Protein AF-A0A958H3F5-F1 (afdb_monomer_lite)

Sequence (404 aa):
PVMDARTAYLITDILSDNYARRSTFGAGSPLRLDRPAAAKTGTTQDWRDNWTVGYTPEMVVGVWVGNADNEPMRHVSGVTGAAPIWRDVTQQLLKTHPAREFPQPPGLIEETVCALNGLLPVKQGSGVSGQGSAVGSQGPGVRSQESADSGQGTANREQRTGDKGQRTADNLPSPVSNLQSPSSPSQTSDLRPPIANRQSPNRSILNSQFSILNSQFPTSCPHTLTERFIPGTEPHAVDTWHQAIAIDRRTGLRAGPGCSPEVVTLRTFTRYPAEAVEWAIKQGVPQPPEEYSPLCPAGETETNVEVEGASGEGGLVFVSPDQGTVLRLVPNIPLDKQKIRIQVRPVNGVTVSDVALLINGQPLAPGYETLWQMEPGRYTFEAVGVDPAGNEVTAPPVSIEVVR

Foldseek 3Di:
DVDDPQVVVQLLVVQQDLPVCCVPQNNPFLQDDPAGKGKDWDADPQQAKIWIWMDAPVDIDIFIDGDPVSHHDDPDHNRRPGSNVRSVVVVVVCPPPDGDDDDRDPQKDKAKAFPPPQFHWDFPDPDPPDDPDDPDPPDDDDDDDDDDDDDDDDDDDDDDDDDDDDDDDDDDDDDDDDDDDPDDPDDDPPDDDAPPPPDDPDDDDDDPPPPDPRPPTDTLRPDMDMDIDRPPGRHPHYDPQKDWFWAQQVPRAGEAPPDDPVRIDTDIAGRDFLLCPVVCVVVVRDDHHPAYDPVHHHDPPPPDPPPPPDDFPAQKAWSDDAAAAEAEDDPPDPQVPQWDKTFMDGPPPWDWAFKFKDKPNHTDDTDGMDIDRDDADKIKIKMWTATPVRDIHIYRIGIYGYYD

pLDDT: mean 73.52, std 28.14, range [22.52, 98.5]

Radius of gyration: 28.81 Å; chains: 1; bounding box: 68×85×75 Å

Secondary structure (DSSP, 8-state):
--S-HHHHHHHHHHHH-TTTTHHHH-TT-TT--SS--EEEEEE-GGG-EEEEEEE-SS-EEEEEEE-TT-PPPSS--TTTTHHHHHHHHHHHHGGGS---PPPPPS--EEEEEETTT-PBPPB--S------------------------------------------------------PPPPP-----PPPP------S----S-TTS-SSSSSS-BSSSSEEEEEE-TT-S--SB--SEEEEEEETTTSSBPPTTS-GGGEEEEEEE---HHHHHHHHHTTPPPPPSSBPTTSPSPS-------TT-----SEEEEES-TT-EEE--TTS-GGG-EEEEEEEE-TT---EEEEEEETTEEEEESSEEEEEP-SEEEEEEEEEE-TTS-EEEEEEEEEEEE-

Structure (mmCIF, N/CA/C/O backbone):
data_AF-A0A958H3F5-F1
#
_entry.id   AF-A0A958H3F5-F1
#
loop_
_atom_site.group_PDB
_atom_site.id
_atom_site.type_symbol
_atom_site.label_atom_id
_atom_site.label_alt_id
_atom_site.label_comp_id
_atom_site.label_asym_id
_atom_site.label_entity_id
_atom_site.label_seq_id
_atom_site.pdbx_PDB_ins_code
_atom_site.Cartn_x
_atom_site.Cartn_y
_atom_site.Cartn_z
_atom_site.occupancy
_atom_site.B_iso_or_equiv
_atom_site.auth_seq_id
_atom_site.auth_comp_id
_atom_site.auth_asym_id
_atom_site.auth_atom_id
_atom_site.pdbx_PDB_model_num
ATOM 1 N N . PRO A 1 1 ? -28.577 -0.982 8.515 1.00 73.69 1 PRO A N 1
ATOM 2 C CA . PRO A 1 1 ? -27.141 -0.791 8.843 1.00 73.69 1 PRO A CA 1
ATOM 3 C C . PRO A 1 1 ? -26.555 0.324 7.972 1.00 73.69 1 PRO A C 1
ATOM 5 O O . PRO A 1 1 ? -26.994 0.447 6.836 1.00 73.69 1 PRO A O 1
ATOM 8 N N . VAL A 1 2 ? -25.619 1.128 8.489 1.00 92.62 2 VAL A N 1
ATOM 9 C CA . VAL A 1 2 ? -24.977 2.220 7.720 1.00 92.62 2 VAL A CA 1
ATOM 10 C C . VAL A 1 2 ? -23.831 1.739 6.817 1.00 92.62 2 VAL A C 1
ATOM 12 O O . VAL A 1 2 ? -23.416 2.472 5.929 1.00 92.62 2 VAL A O 1
ATOM 15 N N . MET A 1 3 ? -23.332 0.514 7.024 1.00 93.25 3 MET A N 1
ATOM 16 C CA . MET A 1 3 ? -22.295 -0.124 6.205 1.00 93.25 3 MET A CA 1
ATOM 17 C C . MET A 1 3 ? -22.454 -1.654 6.183 1.00 93.25 3 MET A C 1
ATOM 19 O O . MET A 1 3 ? -23.117 -2.220 7.059 1.00 93.25 3 MET A O 1
ATOM 23 N N . ASP A 1 4 ? -21.845 -2.313 5.192 1.00 95.00 4 ASP A N 1
ATOM 24 C CA . ASP A 1 4 ? -21.765 -3.776 5.088 1.00 95.00 4 ASP A CA 1
ATOM 25 C C . ASP A 1 4 ? -20.905 -4.355 6.227 1.00 95.00 4 ASP A C 1
ATOM 27 O O . ASP A 1 4 ? -19.860 -3.803 6.585 1.00 95.00 4 ASP A O 1
ATOM 31 N N . ALA A 1 5 ? -21.344 -5.474 6.811 1.00 96.81 5 ALA A N 1
ATOM 32 C CA . ALA A 1 5 ? -20.655 -6.101 7.937 1.00 96.81 5 ALA A CA 1
ATOM 33 C C . ALA A 1 5 ? -19.236 -6.572 7.575 1.00 96.81 5 ALA A C 1
ATOM 35 O O . ALA A 1 5 ? -18.335 -6.484 8.408 1.00 96.81 5 ALA A O 1
ATOM 36 N N . ARG A 1 6 ? -19.017 -7.030 6.335 1.00 97.44 6 ARG A N 1
ATOM 37 C CA . ARG A 1 6 ? -17.706 -7.445 5.818 1.00 97.44 6 ARG A CA 1
ATOM 38 C C . ARG A 1 6 ? -16.767 -6.252 5.723 1.00 97.44 6 ARG A C 1
ATOM 40 O O . ARG A 1 6 ? -15.633 -6.351 6.171 1.00 97.44 6 ARG A O 1
ATOM 47 N N . THR A 1 7 ? -17.253 -5.104 5.245 1.00 96.62 7 THR A N 1
ATOM 48 C CA . THR A 1 7 ? -16.468 -3.860 5.230 1.00 96.62 7 THR A CA 1
ATOM 49 C C . THR A 1 7 ? -16.083 -3.431 6.644 1.00 96.62 7 THR A C 1
ATOM 51 O O . THR A 1 7 ? -14.924 -3.108 6.885 1.00 96.62 7 THR A O 1
ATOM 54 N N . ALA A 1 8 ? -17.026 -3.464 7.592 1.00 96.56 8 ALA A N 1
ATOM 55 C CA . ALA A 1 8 ? -16.737 -3.138 8.988 1.00 96.56 8 ALA A CA 1
ATOM 56 C C . ALA A 1 8 ? -15.658 -4.065 9.572 1.00 96.56 8 ALA A C 1
ATOM 58 O O . ALA A 1 8 ? -14.707 -3.587 10.186 1.00 96.56 8 ALA A O 1
ATOM 59 N N . TYR A 1 9 ? -15.766 -5.372 9.315 1.00 97.44 9 TYR A N 1
ATOM 60 C CA . TYR A 1 9 ? -14.791 -6.356 9.774 1.00 97.44 9 TYR A CA 1
ATOM 61 C C . TYR A 1 9 ? -13.403 -6.155 9.161 1.00 97.44 9 TYR A C 1
ATOM 63 O O . TYR A 1 9 ? -12.426 -6.219 9.895 1.00 97.44 9 TYR A O 1
ATOM 71 N N . LEU A 1 10 ? -13.291 -5.860 7.861 1.00 97.38 10 LEU A N 1
ATOM 72 C CA . LEU A 1 10 ? -11.992 -5.587 7.230 1.00 97.38 10 LEU A CA 1
ATOM 73 C C . LEU A 1 10 ? -11.309 -4.354 7.842 1.00 97.38 10 LEU A C 1
ATOM 75 O O . LEU A 1 10 ? -10.114 -4.383 8.121 1.00 97.38 10 LEU A O 1
ATOM 79 N N . ILE A 1 11 ? -12.066 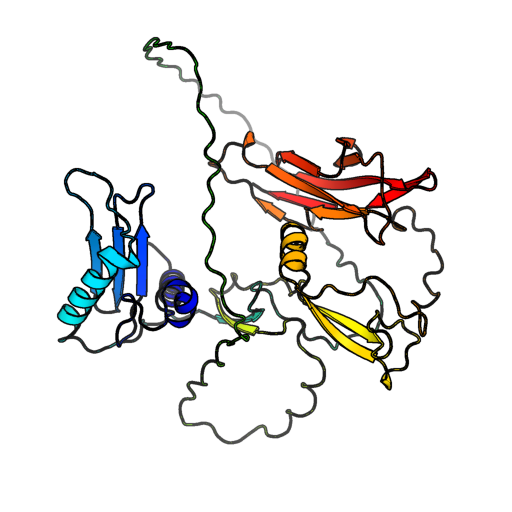-3.292 8.141 1.00 97.25 11 ILE A N 1
ATOM 80 C CA . ILE A 1 11 ? -11.527 -2.136 8.873 1.00 97.25 11 ILE A CA 1
ATOM 81 C C . ILE A 1 11 ? -11.080 -2.540 10.283 1.00 97.25 11 ILE A C 1
ATOM 83 O O . ILE A 1 11 ? -10.030 -2.095 10.742 1.00 97.25 11 ILE A O 1
ATOM 87 N N . THR A 1 12 ? -11.842 -3.384 10.977 1.00 97.94 12 THR A N 1
ATOM 88 C CA . THR A 1 12 ? -11.445 -3.922 12.284 1.00 97.94 12 THR A CA 1
ATOM 89 C C . THR A 1 12 ? -10.172 -4.766 12.206 1.00 97.94 12 THR A C 1
ATOM 91 O O . THR A 1 12 ? -9.301 -4.600 13.056 1.00 97.94 12 THR A O 1
ATOM 94 N N . ASP A 1 13 ? -10.033 -5.624 11.197 1.00 96.44 13 ASP A N 1
ATOM 95 C CA . ASP A 1 13 ? -8.852 -6.464 10.969 1.00 96.44 13 ASP A CA 1
ATOM 96 C C . ASP A 1 13 ? -7.603 -5.581 10.800 1.00 96.44 13 ASP A C 1
ATOM 98 O O . ASP A 1 13 ? -6.677 -5.665 11.609 1.00 96.44 13 ASP A O 1
ATOM 102 N N . ILE A 1 14 ? -7.664 -4.588 9.902 1.00 96.12 14 ILE A N 1
ATOM 103 C CA . ILE A 1 14 ? -6.601 -3.586 9.695 1.00 96.12 14 ILE A CA 1
ATOM 104 C C . ILE A 1 14 ? -6.277 -2.837 10.994 1.00 96.12 14 ILE A C 1
ATOM 106 O O . ILE A 1 14 ? -5.119 -2.707 11.395 1.00 96.12 14 ILE A O 1
ATOM 110 N N . LEU A 1 15 ? -7.302 -2.319 11.675 1.00 97.38 15 LEU A N 1
ATOM 111 C CA . LEU A 1 15 ? -7.125 -1.515 12.880 1.00 97.38 15 LEU A CA 1
ATOM 112 C C . LEU A 1 15 ? -6.766 -2.342 14.112 1.00 97.38 15 LEU A C 1
ATOM 114 O O . LEU A 1 15 ? -6.493 -1.731 15.141 1.00 97.38 15 LEU A O 1
ATOM 118 N N . SER A 1 16 ? -6.788 -3.672 14.069 1.00 96.81 16 SER A N 1
ATOM 119 C CA . SER A 1 16 ? -6.421 -4.531 15.202 1.00 96.81 16 SER A CA 1
ATOM 120 C C . SER A 1 16 ? -5.039 -5.169 15.049 1.00 96.81 16 SER A C 1
ATOM 122 O O . SER A 1 16 ? -4.476 -5.645 16.039 1.00 96.81 16 SER A O 1
ATOM 124 N N . ASP A 1 17 ? -4.426 -5.085 13.863 1.00 95.12 17 ASP A N 1
ATOM 125 C CA . ASP A 1 17 ? -3.107 -5.654 13.601 1.00 95.12 17 ASP A CA 1
ATOM 126 C C . ASP A 1 17 ? -1.994 -4.892 14.356 1.00 95.12 17 ASP A C 1
ATOM 128 O O . ASP A 1 17 ? -1.615 -3.754 14.054 1.00 95.12 17 ASP A O 1
ATOM 132 N N . ASN A 1 18 ? -1.461 -5.530 15.400 1.00 93.81 18 ASN A N 1
ATOM 133 C CA . ASN A 1 18 ? -0.333 -5.017 16.180 1.00 93.81 18 ASN A CA 1
ATOM 134 C C . ASN A 1 18 ? 1.015 -5.184 15.467 1.00 93.81 18 ASN A C 1
ATOM 136 O O . ASN A 1 18 ? 1.938 -4.415 15.737 1.00 93.81 18 ASN A O 1
ATOM 140 N N . TYR A 1 19 ? 1.151 -6.178 14.588 1.00 91.25 19 TYR A N 1
ATOM 141 C CA . TYR A 1 19 ? 2.364 -6.378 13.803 1.00 91.25 19 TYR A CA 1
ATOM 142 C C . TYR A 1 19 ? 2.503 -5.261 12.765 1.00 91.25 19 TYR A C 1
ATOM 144 O O . TYR A 1 19 ? 3.546 -4.609 12.726 1.00 91.25 19 TYR A O 1
ATOM 152 N N . ALA A 1 20 ? 1.431 -4.954 12.027 1.00 90.44 20 ALA A N 1
ATOM 153 C CA . ALA A 1 20 ? 1.409 -3.865 11.046 1.00 90.44 20 ALA A CA 1
ATOM 154 C C . ALA A 1 20 ? 1.771 -2.500 11.661 1.00 90.44 20 ALA A C 1
ATOM 156 O O . ALA A 1 20 ? 2.445 -1.679 11.046 1.00 90.44 20 ALA A O 1
ATOM 157 N N . ARG A 1 21 ? 1.373 -2.266 12.916 1.00 91.19 21 ARG A N 1
ATOM 158 C CA . ARG A 1 21 ? 1.616 -1.006 13.637 1.00 91.19 21 ARG A CA 1
ATOM 159 C C . ARG A 1 21 ? 2.992 -0.908 14.307 1.00 91.19 21 ARG A C 1
ATOM 161 O O . ARG A 1 21 ? 3.372 0.171 14.771 1.00 91.19 21 ARG A O 1
ATOM 168 N N . ARG A 1 22 ? 3.760 -2.004 14.359 1.00 92.25 22 ARG A N 1
ATOM 169 C CA . ARG A 1 22 ? 5.036 -2.088 15.090 1.00 92.25 22 ARG A CA 1
ATOM 170 C C . ARG A 1 22 ? 6.115 -1.166 14.526 1.00 92.25 22 ARG A C 1
ATOM 172 O O . ARG A 1 22 ? 6.860 -0.596 15.318 1.00 92.25 22 ARG A O 1
ATOM 179 N N . SER A 1 23 ? 6.225 -1.038 13.203 1.00 89.25 23 SER A N 1
ATOM 180 C CA . SER A 1 23 ? 7.263 -0.207 12.569 1.00 89.25 23 SER A CA 1
ATOM 181 C C . SER A 1 23 ? 7.126 1.270 12.949 1.00 89.25 23 SER A C 1
ATOM 183 O O . SER A 1 23 ? 8.128 1.956 13.111 1.00 89.25 23 SER A O 1
ATOM 185 N N . THR A 1 24 ? 5.894 1.742 13.154 1.00 88.50 24 THR A N 1
ATOM 186 C CA . THR A 1 24 ? 5.608 3.131 13.527 1.00 88.50 24 THR A CA 1
ATOM 187 C C . THR A 1 24 ? 5.613 3.355 15.038 1.00 88.50 24 THR A C 1
ATOM 189 O O . THR A 1 24 ? 6.141 4.361 15.500 1.00 88.50 24 THR A O 1
ATOM 192 N N . PHE A 1 25 ? 5.015 2.453 15.825 1.00 91.12 25 PHE A N 1
ATOM 193 C CA . PHE A 1 25 ? 4.751 2.703 17.252 1.00 91.12 25 PHE A CA 1
ATOM 194 C C . PHE A 1 25 ? 5.537 1.806 18.220 1.00 91.12 25 PHE A C 1
ATOM 196 O O . PHE A 1 25 ? 5.410 1.950 19.436 1.00 91.12 25 PHE A O 1
ATOM 203 N N . GLY A 1 26 ? 6.341 0.874 17.708 1.00 91.69 26 GLY A N 1
ATOM 204 C CA . GLY A 1 26 ? 7.053 -0.115 18.510 1.00 91.69 26 GLY A CA 1
ATOM 205 C C . GLY A 1 26 ? 6.166 -1.267 19.002 1.00 91.69 26 GLY A C 1
ATOM 206 O O . GLY A 1 26 ? 4.936 -1.218 18.982 1.00 91.69 26 GLY A O 1
ATOM 207 N N . ALA A 1 27 ? 6.802 -2.349 19.462 1.00 90.69 27 ALA A N 1
ATOM 208 C CA . ALA A 1 27 ? 6.106 -3.589 19.836 1.00 90.69 27 ALA A CA 1
ATOM 209 C C . ALA A 1 27 ? 5.282 -3.486 21.138 1.00 90.69 27 ALA A C 1
ATOM 211 O O . ALA A 1 27 ? 4.360 -4.281 21.349 1.00 90.69 27 ALA A O 1
ATOM 212 N N . GLY A 1 28 ? 5.631 -2.526 22.000 1.00 89.69 28 GLY A N 1
ATOM 213 C CA . GLY A 1 28 ? 4.974 -2.229 23.276 1.00 89.69 28 GLY A CA 1
ATOM 214 C C . GLY A 1 28 ? 4.162 -0.934 23.250 1.00 89.69 28 GLY A C 1
ATOM 215 O O . GLY A 1 28 ? 4.076 -0.262 24.272 1.00 89.69 28 GLY A O 1
ATOM 216 N N . SER A 1 29 ? 3.632 -0.544 22.084 1.00 93.31 29 SER A N 1
ATOM 217 C CA . SER A 1 29 ? 2.884 0.709 21.950 1.00 93.31 29 SER A CA 1
ATOM 218 C C . SER A 1 29 ? 1.668 0.770 22.893 1.00 93.31 29 SER A C 1
ATOM 220 O O . SER A 1 29 ? 1.069 -0.270 23.185 1.00 93.31 29 SER A O 1
ATOM 222 N N . PRO A 1 30 ? 1.223 1.973 23.302 1.00 95.94 30 PRO A N 1
ATOM 223 C CA . PRO A 1 30 ? 0.024 2.131 24.127 1.00 95.94 30 PRO A CA 1
ATOM 224 C C . PRO A 1 30 ? -1.272 1.697 23.420 1.00 95.94 30 PRO A C 1
ATOM 226 O O . PRO A 1 30 ? -2.303 1.568 24.063 1.00 95.94 30 PRO A O 1
ATOM 229 N N . LEU A 1 31 ? -1.243 1.424 22.113 1.00 95.94 31 LEU A N 1
ATOM 230 C CA . LEU A 1 31 ? -2.396 0.884 21.385 1.00 95.94 31 LEU A CA 1
ATOM 231 C C . LEU A 1 31 ? -2.568 -0.629 21.589 1.00 95.94 31 LEU A C 1
ATOM 233 O O . LEU A 1 31 ? -3.603 -1.187 21.228 1.00 95.94 31 LEU A O 1
ATOM 237 N N . ARG A 1 32 ? -1.559 -1.304 22.155 1.00 94.75 32 ARG A N 1
ATOM 238 C CA . ARG A 1 32 ? -1.580 -2.744 22.400 1.00 94.75 32 ARG A CA 1
ATOM 239 C C . ARG A 1 32 ? -2.204 -3.054 23.759 1.00 94.75 32 ARG A C 1
ATOM 241 O O . ARG A 1 32 ? -1.699 -2.637 24.804 1.00 94.75 32 ARG A O 1
ATOM 248 N N . LEU A 1 33 ? -3.260 -3.862 23.730 1.00 94.94 33 LEU A N 1
ATOM 249 C CA . LEU A 1 33 ? -3.859 -4.492 24.905 1.00 94.94 33 LEU A CA 1
ATOM 250 C C . LEU A 1 33 ? -3.487 -5.982 24.960 1.00 94.94 33 LEU A C 1
ATOM 252 O O . LEU A 1 33 ? -3.049 -6.562 23.967 1.00 94.94 33 LEU A O 1
ATOM 256 N N . ASP A 1 34 ? -3.734 -6.624 26.102 1.00 92.25 34 ASP A N 1
ATOM 257 C CA . ASP A 1 34 ? -3.552 -8.077 26.290 1.00 92.25 34 ASP A CA 1
ATOM 258 C C . ASP A 1 34 ? -4.685 -8.913 25.658 1.00 92.25 34 ASP A C 1
ATOM 260 O O . ASP A 1 34 ? -4.847 -10.097 25.942 1.00 92.25 34 ASP A O 1
ATOM 264 N N . ARG A 1 35 ? -5.514 -8.279 24.824 1.00 94.38 35 ARG A N 1
ATOM 265 C CA . ARG A 1 35 ? -6.650 -8.871 24.116 1.00 94.38 35 ARG A CA 1
ATOM 266 C C . ARG A 1 35 ? -6.872 -8.157 22.775 1.00 94.38 35 ARG A C 1
ATOM 268 O O . ARG A 1 35 ? -6.332 -7.060 22.602 1.00 94.38 35 ARG A O 1
ATOM 275 N N . PRO A 1 36 ? -7.662 -8.730 21.848 1.00 95.94 36 PRO A N 1
ATOM 276 C CA . PRO A 1 36 ? -7.981 -8.080 20.580 1.00 95.94 36 PRO A CA 1
ATOM 277 C C . PRO A 1 36 ? -8.574 -6.685 20.797 1.00 95.94 36 PRO A C 1
ATOM 279 O O . PRO A 1 36 ? -9.534 -6.515 21.551 1.00 95.94 36 PRO A O 1
ATOM 282 N N . ALA A 1 37 ? -7.978 -5.686 20.151 1.00 97.50 37 ALA A N 1
ATOM 283 C CA . ALA A 1 37 ? -8.425 -4.304 20.211 1.00 97.50 37 ALA A CA 1
ATOM 284 C C . ALA A 1 37 ? -8.082 -3.592 18.905 1.00 97.50 37 ALA A C 1
ATOM 286 O O . ALA A 1 37 ? -6.944 -3.648 18.431 1.00 97.50 37 ALA A O 1
ATOM 287 N N . ALA A 1 38 ? -9.070 -2.910 18.341 1.00 98.25 38 ALA A N 1
ATOM 288 C CA . ALA A 1 38 ? -8.894 -2.054 17.186 1.00 98.25 38 ALA A CA 1
ATOM 289 C C . ALA A 1 38 ? -8.697 -0.612 17.655 1.00 98.25 38 ALA A C 1
ATOM 291 O O . ALA A 1 38 ? -9.386 -0.166 18.568 1.00 98.25 38 ALA A O 1
ATOM 292 N N . ALA A 1 39 ? -7.757 0.127 17.069 1.00 97.44 39 ALA A N 1
ATOM 293 C CA . ALA A 1 39 ? -7.466 1.489 17.518 1.00 97.44 39 ALA A CA 1
ATOM 294 C C . ALA A 1 39 ? -6.880 2.370 16.416 1.00 97.44 39 ALA A C 1
ATOM 296 O O . ALA A 1 39 ? -6.120 1.914 15.557 1.00 97.44 39 ALA A O 1
ATOM 297 N N . LYS A 1 40 ? -7.196 3.662 16.483 1.00 97.12 40 LYS A N 1
ATOM 298 C CA . LYS A 1 40 ? -6.660 4.686 15.597 1.00 97.12 40 LYS A CA 1
ATOM 299 C C . LYS A 1 40 ? -6.313 5.946 16.379 1.00 97.12 40 LYS A C 1
ATOM 301 O O . LYS A 1 40 ? -7.115 6.463 17.153 1.00 97.12 40 LYS A O 1
ATOM 306 N N . THR A 1 41 ? -5.114 6.456 16.129 1.00 95.56 41 THR A N 1
ATOM 307 C CA . THR A 1 41 ? -4.648 7.752 16.627 1.00 95.56 41 THR A CA 1
ATOM 308 C C . THR A 1 41 ? -5.002 8.877 15.656 1.00 95.56 41 THR A C 1
ATOM 310 O O . THR A 1 41 ? -5.092 8.657 14.444 1.00 95.56 41 THR A O 1
ATOM 313 N N . GLY A 1 42 ? -5.159 10.090 16.177 1.00 93.25 42 GLY A N 1
ATOM 314 C CA . GLY A 1 42 ? -5.266 11.327 15.408 1.00 93.25 42 GLY A CA 1
ATOM 315 C C . GLY A 1 42 ? -4.426 12.425 16.055 1.00 93.25 42 GLY A C 1
ATOM 316 O O . GLY A 1 42 ? -4.350 12.494 17.278 1.00 93.25 42 GLY A O 1
ATOM 317 N N . THR A 1 43 ? -3.799 13.260 15.235 1.00 89.00 43 THR A N 1
ATOM 318 C CA . THR A 1 43 ? -3.060 14.457 15.657 1.00 89.00 43 THR A CA 1
ATOM 319 C C . THR A 1 43 ? -3.427 15.552 14.665 1.00 89.00 43 THR A C 1
ATOM 321 O O . THR A 1 43 ? -3.317 15.315 13.459 1.00 89.00 43 THR A O 1
ATOM 324 N N . THR A 1 44 ? -3.905 16.706 15.127 1.00 86.19 44 THR A N 1
ATOM 325 C CA . THR A 1 44 ? -4.179 17.829 14.220 1.00 86.19 44 THR A CA 1
ATOM 326 C C . THR A 1 44 ? -2.890 18.492 13.747 1.00 86.19 44 THR A C 1
ATOM 328 O O . THR A 1 44 ? -1.836 18.397 14.384 1.00 86.19 44 THR A O 1
ATOM 331 N N . GLN A 1 45 ? -2.986 19.181 12.609 1.00 72.00 45 GLN A N 1
ATOM 332 C CA . GLN A 1 45 ? -1.962 20.133 12.198 1.00 72.00 45 GLN A CA 1
ATOM 333 C C . GLN A 1 45 ? -1.782 21.170 13.322 1.00 72.00 45 GLN A C 1
ATOM 335 O O . GLN A 1 45 ? -2.741 21.522 14.005 1.00 72.00 45 GLN A O 1
ATOM 340 N N . ASP A 1 46 ? -0.547 21.607 13.558 1.00 82.81 46 ASP A N 1
ATOM 341 C CA . ASP A 1 46 ? -0.180 22.545 14.632 1.00 82.81 46 ASP A CA 1
ATOM 342 C C . ASP A 1 46 ? -0.310 22.009 16.072 1.00 82.81 46 ASP A C 1
ATOM 344 O O . ASP A 1 46 ? -0.192 22.783 17.019 1.00 82.81 46 ASP A O 1
ATOM 348 N N . TRP A 1 47 ? -0.457 20.689 16.258 1.00 85.06 47 TRP A N 1
ATOM 349 C CA . TRP A 1 47 ? -0.314 20.013 17.562 1.00 85.06 47 TRP A CA 1
ATOM 350 C C . TRP A 1 47 ? -1.335 20.449 18.631 1.00 85.06 47 TRP A C 1
ATOM 352 O O . TRP A 1 47 ? -1.036 20.436 19.826 1.00 85.06 47 TRP A O 1
ATOM 362 N N . ARG A 1 48 ? -2.544 20.846 18.221 1.00 89.81 48 ARG A N 1
ATOM 363 C CA . ARG A 1 48 ? -3.591 21.349 19.134 1.00 89.81 48 ARG A CA 1
ATOM 364 C C . ARG A 1 48 ? -4.479 20.262 19.721 1.00 89.81 48 ARG A C 1
ATOM 366 O O . ARG A 1 48 ? -4.929 20.382 20.857 1.00 89.81 48 ARG A O 1
ATOM 373 N N . ASP A 1 49 ? -4.683 19.186 18.972 1.00 92.06 49 ASP A N 1
ATOM 374 C CA . ASP A 1 49 ? -5.562 18.091 19.351 1.00 92.06 49 ASP A CA 1
ATOM 375 C C . ASP A 1 49 ? -4.880 16.756 19.127 1.00 92.06 49 ASP A C 1
ATOM 377 O O . ASP A 1 49 ? -4.336 16.470 18.057 1.00 92.06 49 ASP A O 1
ATOM 381 N N . ASN A 1 50 ? -5.014 15.901 20.130 1.00 93.62 50 ASN A N 1
ATOM 382 C CA . ASN A 1 50 ? -4.572 14.525 20.101 1.00 93.62 50 ASN A CA 1
ATOM 383 C C . ASN A 1 50 ? -5.755 13.622 20.408 1.00 93.62 50 ASN A C 1
ATOM 385 O O . ASN A 1 50 ? -6.398 13.754 21.444 1.00 93.62 50 ASN A O 1
ATOM 389 N N . TRP A 1 51 ? -6.014 12.672 19.521 1.00 96.75 51 TRP A N 1
ATOM 390 C CA . TRP A 1 51 ? -7.097 11.713 19.646 1.00 96.75 51 TRP A CA 1
ATOM 391 C C . TRP A 1 51 ? -6.562 10.289 19.677 1.00 96.75 51 TRP A C 1
ATOM 393 O O . TRP A 1 51 ? -5.597 9.937 18.994 1.00 96.75 51 TRP A O 1
ATOM 403 N N . THR A 1 52 ? -7.231 9.437 20.438 1.00 98.25 52 THR A N 1
ATOM 404 C CA . THR A 1 52 ? -7.192 7.989 20.252 1.00 98.25 52 THR A CA 1
ATOM 405 C C . THR A 1 52 ? -8.600 7.457 20.396 1.00 98.25 52 THR A C 1
ATOM 407 O O . THR A 1 52 ? -9.236 7.633 21.431 1.00 98.25 52 THR A O 1
ATOM 410 N N . VAL A 1 53 ? -9.084 6.807 19.345 1.00 98.50 53 VAL A N 1
ATOM 411 C CA . VAL A 1 53 ? -10.356 6.090 19.367 1.00 98.50 53 VAL A CA 1
ATOM 412 C C . VAL A 1 53 ? -10.053 4.625 19.134 1.00 98.50 53 VAL A C 1
ATOM 414 O O . VAL A 1 53 ? -9.372 4.268 18.172 1.00 98.50 53 VAL A O 1
ATOM 417 N N . GLY A 1 54 ? -10.549 3.773 20.016 1.00 98.12 54 GLY A N 1
ATOM 418 C CA . GLY A 1 54 ? -10.369 2.338 19.899 1.00 98.12 54 GLY A CA 1
ATOM 419 C C . GLY A 1 54 ? -11.505 1.569 20.539 1.00 98.12 54 GLY A C 1
ATOM 420 O O . GLY A 1 54 ? -12.304 2.121 21.294 1.00 98.12 54 GLY A O 1
ATOM 421 N N . TYR A 1 55 ? -11.605 0.299 20.189 1.00 98.19 55 TYR A N 1
ATOM 422 C CA . TYR A 1 55 ? -12.723 -0.542 20.564 1.00 98.19 55 TYR A CA 1
ATOM 423 C C . TYR A 1 55 ? -12.327 -2.012 20.675 1.00 98.19 55 TYR A C 1
ATOM 425 O O . TYR A 1 55 ? -11.362 -2.477 20.064 1.00 98.19 55 TYR A O 1
ATOM 433 N N . THR A 1 56 ? -13.115 -2.737 21.459 1.00 97.56 56 THR A N 1
ATOM 434 C CA . THR A 1 56 ? -13.169 -4.202 21.527 1.00 97.56 56 THR A CA 1
ATOM 435 C C . THR A 1 56 ? -14.593 -4.646 21.161 1.00 97.56 56 THR A C 1
ATOM 437 O O . THR A 1 56 ? -15.465 -3.792 20.977 1.00 97.56 56 THR A O 1
ATOM 440 N N . PRO A 1 57 ? -14.900 -5.953 21.067 1.00 96.56 57 PRO A N 1
ATOM 441 C CA . PRO A 1 57 ? -16.280 -6.405 20.859 1.00 96.56 57 PRO A CA 1
ATOM 442 C C . PRO A 1 57 ? -17.271 -5.982 21.962 1.00 96.56 57 PRO A C 1
ATOM 444 O O . PRO A 1 57 ? -18.478 -6.172 21.811 1.00 96.56 57 PRO A O 1
ATOM 447 N N . GLU A 1 58 ? -16.788 -5.487 23.104 1.00 95.19 58 GLU A N 1
ATOM 448 C CA . GLU A 1 58 ? -17.601 -5.073 24.252 1.00 95.19 58 GLU A CA 1
ATOM 449 C C . GLU A 1 58 ? -17.908 -3.577 24.267 1.00 95.19 58 GLU A C 1
ATOM 451 O O . GLU A 1 58 ? -18.967 -3.187 24.755 1.00 95.19 58 GLU A O 1
ATOM 456 N N . MET A 1 59 ? -16.977 -2.735 23.813 1.00 95.44 59 MET A N 1
ATOM 457 C CA . MET A 1 59 ? -17.065 -1.291 24.025 1.00 95.44 59 MET A CA 1
ATOM 458 C C . MET A 1 59 ? -16.204 -0.488 23.056 1.00 95.44 59 MET A C 1
ATOM 460 O O . MET A 1 59 ? -15.214 -0.977 22.515 1.00 95.44 59 MET A O 1
ATOM 464 N N . VAL A 1 60 ? -16.566 0.786 22.914 1.00 98.00 60 VAL A N 1
ATOM 465 C CA . VAL A 1 60 ? -15.812 1.810 22.191 1.00 98.00 60 VAL A CA 1
ATOM 466 C C . VAL A 1 60 ? -15.375 2.874 23.194 1.00 98.00 60 VAL A C 1
ATOM 468 O O . VAL A 1 60 ? -16.186 3.341 23.991 1.00 98.00 60 VAL A O 1
ATOM 471 N N . VAL A 1 61 ? -14.107 3.270 23.140 1.00 98.31 61 VAL A N 1
ATOM 472 C CA . VAL A 1 61 ? -13.527 4.326 23.974 1.00 98.31 61 VAL A CA 1
ATOM 473 C C . VAL A 1 61 ? -12.859 5.350 23.063 1.00 98.31 61 VAL A C 1
ATOM 475 O O . VAL A 1 61 ? -12.004 5.009 22.244 1.00 98.31 61 VAL A O 1
ATOM 478 N N . GLY A 1 62 ? -13.251 6.613 23.211 1.00 98.19 62 GLY A N 1
ATOM 479 C CA . GLY A 1 62 ? -12.618 7.756 22.562 1.00 98.19 62 GLY A CA 1
ATOM 480 C C . GLY A 1 62 ? -11.971 8.656 23.605 1.00 98.19 62 GLY A C 1
ATOM 481 O O . GLY A 1 62 ? -12.602 8.999 24.601 1.00 98.19 62 GLY A O 1
ATOM 482 N N . VAL A 1 63 ? -10.718 9.032 23.372 1.00 98.50 63 VAL A N 1
ATOM 483 C CA . VAL A 1 63 ? -9.964 9.958 24.214 1.00 98.50 63 VAL A CA 1
ATOM 484 C C . VAL A 1 63 ? -9.473 11.108 23.360 1.00 98.50 63 VAL A C 1
ATOM 486 O O . VAL A 1 63 ? -8.842 10.891 22.325 1.00 98.50 63 VAL A O 1
ATOM 489 N N . TRP A 1 64 ? -9.732 12.318 23.838 1.00 97.00 64 TRP A N 1
ATOM 490 C CA . TRP A 1 64 ? -9.140 13.549 23.343 1.00 97.00 64 TRP A CA 1
ATOM 491 C C . TRP A 1 64 ? -8.252 14.162 24.417 1.00 97.00 64 TRP A C 1
ATOM 493 O O . TRP A 1 64 ? -8.576 14.110 25.604 1.00 97.00 64 TRP A O 1
ATOM 503 N N . VAL A 1 65 ? -7.148 14.751 23.978 1.00 96.38 65 VAL A N 1
ATOM 504 C CA . VAL A 1 65 ? -6.250 15.567 24.787 1.00 96.38 65 VAL A CA 1
ATOM 505 C C . VAL A 1 65 ? -5.924 16.826 23.994 1.00 96.38 65 VAL A C 1
ATOM 507 O O . VAL A 1 65 ? -5.511 16.738 22.837 1.00 96.38 65 VAL A O 1
ATOM 510 N N . GLY A 1 66 ? -6.073 17.979 24.634 1.00 95.25 66 GLY A N 1
ATOM 511 C CA . GLY A 1 66 ? -5.729 19.287 24.093 1.00 95.25 66 GLY A CA 1
ATOM 512 C C . GLY A 1 66 ? -5.783 20.347 25.187 1.00 95.25 66 GLY A C 1
ATOM 513 O O . GLY A 1 66 ? -6.307 20.100 26.279 1.00 95.25 66 GLY A O 1
ATOM 514 N N . ASN A 1 67 ? -5.229 21.523 24.906 1.00 94.62 67 ASN A N 1
ATOM 515 C CA . ASN A 1 67 ? -5.380 22.660 25.805 1.00 94.62 67 ASN A CA 1
ATOM 516 C C . ASN A 1 67 ? -6.781 23.259 25.617 1.00 94.62 67 ASN A C 1
ATOM 518 O O . ASN A 1 67 ? -7.222 23.489 24.491 1.00 94.62 67 ASN A O 1
ATOM 522 N N . ALA A 1 68 ? -7.493 23.513 26.717 1.00 93.56 68 ALA A N 1
ATOM 523 C CA . ALA A 1 68 ? -8.869 24.019 26.671 1.00 93.56 68 ALA A CA 1
ATOM 524 C C . ALA A 1 68 ? -8.985 25.431 26.059 1.00 93.56 68 ALA A C 1
ATOM 526 O O . ALA A 1 68 ? -10.071 25.839 25.653 1.00 93.56 68 ALA A O 1
ATOM 527 N N . ASP A 1 69 ? -7.873 26.162 25.987 1.00 93.75 69 ASP A N 1
ATOM 528 C CA . ASP A 1 69 ? -7.738 27.477 25.359 1.00 93.75 69 ASP A CA 1
ATOM 529 C C . ASP A 1 69 ? -7.297 27.412 23.884 1.00 93.75 69 ASP A C 1
ATOM 531 O O . ASP A 1 69 ? -7.110 28.456 23.265 1.00 93.75 69 ASP A O 1
ATOM 535 N N . ASN A 1 70 ? -7.190 26.208 23.301 1.00 91.38 70 ASN A N 1
ATOM 536 C CA . ASN A 1 70 ? -6.789 25.961 21.910 1.00 91.38 70 ASN A CA 1
ATOM 537 C C . ASN A 1 70 ? -5.324 26.326 21.587 1.00 91.38 70 ASN A C 1
ATOM 539 O O . ASN A 1 70 ? -4.945 26.392 20.411 1.00 91.38 70 ASN A O 1
ATOM 543 N N . GLU A 1 71 ? -4.487 26.543 22.604 1.00 94.38 71 GLU A N 1
ATOM 544 C CA . GLU A 1 71 ? -3.050 26.720 22.407 1.00 94.38 71 GLU A CA 1
ATOM 545 C C . GLU A 1 71 ? -2.377 25.398 21.977 1.00 94.38 71 GLU A C 1
ATOM 547 O O . GLU A 1 71 ? -2.772 24.321 22.440 1.00 94.38 71 GLU A O 1
ATOM 552 N N . PRO A 1 72 ? -1.333 25.430 21.125 1.00 92.44 72 PRO A N 1
ATOM 553 C CA . PRO A 1 72 ? -0.577 24.236 20.747 1.00 92.44 72 PRO A CA 1
ATOM 554 C C . PRO A 1 72 ? 0.046 23.497 21.940 1.00 92.44 72 PRO A C 1
ATOM 556 O O . PRO A 1 72 ? 0.666 24.098 22.822 1.00 92.44 72 PRO A O 1
ATOM 559 N N . MET A 1 73 ? -0.027 22.165 21.935 1.00 92.81 73 MET A N 1
ATOM 560 C CA . MET A 1 73 ? 0.778 21.334 22.832 1.00 92.81 73 MET A CA 1
ATOM 561 C C . MET A 1 73 ? 2.218 21.221 22.317 1.00 92.81 73 MET A C 1
ATOM 563 O O . MET A 1 73 ? 2.497 21.329 21.124 1.00 92.81 73 MET A O 1
ATOM 567 N N . ARG A 1 74 ? 3.167 20.952 23.221 1.00 87.81 74 ARG A N 1
ATOM 568 C CA . ARG A 1 74 ? 4.590 20.813 22.877 1.00 87.81 74 ARG A CA 1
ATOM 569 C C . ARG A 1 74 ? 4.993 19.345 22.823 1.00 87.81 74 ARG A C 1
ATOM 571 O O . ARG A 1 74 ? 5.009 18.684 23.854 1.00 87.81 74 ARG A O 1
ATOM 578 N N . HIS A 1 75 ? 5.363 18.860 21.638 1.00 82.81 75 HIS A N 1
ATOM 579 C CA . HIS A 1 75 ? 5.865 17.493 21.421 1.00 82.81 75 HIS A CA 1
ATOM 580 C C . HIS A 1 75 ? 4.889 16.366 21.827 1.00 82.81 75 HIS A C 1
ATOM 582 O O . HIS A 1 75 ? 5.320 15.275 22.203 1.00 82.81 75 HIS A O 1
ATOM 588 N N . VAL A 1 76 ? 3.572 16.595 21.734 1.00 85.56 76 VAL A N 1
ATOM 589 C CA . VAL A 1 76 ? 2.551 15.588 22.078 1.00 85.56 76 VAL A CA 1
ATOM 590 C C . VAL A 1 76 ? 1.729 15.217 20.852 1.00 85.56 76 VAL A C 1
ATOM 592 O O . VAL A 1 76 ? 1.090 16.074 20.261 1.00 85.56 76 VAL A O 1
ATOM 595 N N . SER A 1 77 ? 1.702 13.934 20.508 1.00 86.56 77 SER A N 1
ATOM 596 C CA . SER A 1 77 ? 0.901 13.374 19.413 1.00 86.56 77 SER A CA 1
ATOM 597 C C . SER A 1 77 ? -0.222 12.487 19.956 1.00 86.56 77 SER A C 1
ATOM 599 O O . SER A 1 77 ? -0.227 12.146 21.140 1.00 86.56 77 SER A O 1
ATOM 601 N N . GLY A 1 78 ? -1.122 12.005 19.093 1.00 87.62 78 GLY A N 1
ATOM 602 C CA . GLY A 1 78 ? -2.138 11.018 19.472 1.00 87.62 78 GLY A CA 1
ATOM 603 C C . GLY A 1 78 ? -1.574 9.803 20.224 1.00 87.62 78 GLY A C 1
ATOM 604 O O . GLY A 1 78 ? -2.172 9.369 21.207 1.00 87.62 78 GLY A O 1
ATOM 605 N N . VAL A 1 79 ? -0.395 9.295 19.829 1.00 91.19 79 VAL A N 1
ATOM 606 C CA . VAL A 1 79 ? 0.225 8.118 20.471 1.00 91.19 79 VAL A CA 1
ATOM 607 C C . VAL A 1 79 ? 0.918 8.438 21.801 1.00 91.19 79 VAL A C 1
ATOM 609 O O . VAL A 1 79 ? 1.016 7.559 22.651 1.00 91.19 79 VAL A O 1
ATOM 612 N N . THR A 1 80 ? 1.376 9.674 22.019 1.00 91.69 80 THR A N 1
ATOM 613 C CA . THR A 1 80 ? 2.050 10.068 23.272 1.00 91.69 80 THR A CA 1
ATOM 614 C C . THR A 1 80 ? 1.134 10.782 24.268 1.00 91.69 80 THR A C 1
ATOM 616 O O . THR A 1 80 ? 1.443 10.790 25.454 1.00 91.69 80 THR A O 1
ATOM 619 N N . GLY A 1 81 ? 0.009 11.345 23.816 1.00 94.12 81 GLY A N 1
ATOM 620 C CA . GLY A 1 81 ? -0.977 12.040 24.649 1.00 94.12 81 GLY A CA 1
ATOM 621 C C . GLY A 1 81 ? -2.219 11.202 24.948 1.00 94.12 81 GLY A C 1
ATOM 622 O O . GLY A 1 81 ? -2.428 10.769 26.077 1.00 94.12 81 GLY A O 1
ATOM 623 N N . ALA A 1 82 ? -3.059 10.966 23.936 1.00 97.25 82 ALA A N 1
ATOM 624 C CA . ALA A 1 82 ? -4.362 10.322 24.122 1.00 97.25 82 ALA A CA 1
ATOM 625 C C . ALA A 1 82 ? -4.279 8.794 24.290 1.00 97.25 82 ALA A C 1
ATOM 627 O O . ALA A 1 82 ? -5.052 8.219 25.057 1.00 97.25 82 ALA A O 1
ATOM 628 N N . ALA A 1 83 ? -3.346 8.122 23.607 1.00 97.56 83 ALA A N 1
ATOM 629 C CA . ALA A 1 83 ? -3.277 6.660 23.606 1.00 97.56 83 ALA A CA 1
ATOM 630 C C . ALA A 1 83 ? -2.967 6.025 24.978 1.00 97.56 83 ALA A C 1
ATOM 632 O O . ALA A 1 83 ? -3.606 5.023 25.300 1.00 97.56 83 ALA A O 1
ATOM 633 N N . PRO A 1 84 ? -2.055 6.562 25.817 1.00 97.56 84 PRO A N 1
ATOM 634 C CA . PRO A 1 84 ? -1.830 6.024 27.161 1.00 97.56 84 PRO A CA 1
ATOM 635 C C . PRO A 1 84 ? -3.081 6.105 28.047 1.00 97.56 84 PRO A C 1
ATOM 637 O O . PRO A 1 84 ? -3.437 5.127 28.697 1.00 97.56 84 PRO A O 1
ATOM 640 N N . ILE A 1 85 ? -3.807 7.227 27.998 1.00 98.12 85 ILE A N 1
ATOM 641 C CA . ILE A 1 85 ? -5.074 7.394 28.728 1.00 98.12 85 ILE A CA 1
ATOM 642 C C . ILE A 1 85 ? -6.117 6.402 28.204 1.00 98.12 85 ILE A C 1
ATOM 644 O O . ILE A 1 85 ? -6.787 5.732 28.989 1.00 98.12 85 ILE A O 1
ATOM 648 N N . TRP A 1 86 ? -6.230 6.266 26.877 1.00 98.44 86 TRP A N 1
ATOM 649 C CA . TRP A 1 86 ? -7.122 5.290 26.252 1.00 98.44 86 TRP A CA 1
ATOM 650 C C . TRP A 1 86 ? -6.827 3.871 26.739 1.00 98.44 86 TRP A C 1
ATOM 652 O O . TRP A 1 86 ? -7.760 3.152 27.097 1.00 98.44 86 TRP A O 1
ATOM 662 N N . ARG A 1 87 ? -5.551 3.477 26.806 1.00 97.69 87 ARG A N 1
ATOM 663 C CA . ARG A 1 87 ? -5.128 2.156 27.281 1.00 97.69 87 ARG A CA 1
ATOM 664 C C . ARG A 1 87 ? -5.573 1.906 28.709 1.00 97.69 87 ARG A C 1
ATOM 666 O O . ARG A 1 87 ? -6.240 0.905 28.957 1.00 97.69 87 ARG A O 1
ATOM 673 N N . ASP A 1 88 ? -5.233 2.808 29.621 1.00 97.88 88 ASP A N 1
ATOM 674 C CA . ASP A 1 88 ? -5.479 2.618 31.049 1.00 97.88 88 ASP A CA 1
ATOM 675 C C . ASP A 1 88 ? -6.985 2.587 31.352 1.00 97.88 88 ASP A C 1
ATOM 677 O O . ASP A 1 88 ? -7.463 1.699 32.064 1.00 97.88 88 ASP A O 1
ATOM 681 N N . VAL A 1 89 ? -7.759 3.488 30.733 1.00 97.69 89 VAL A N 1
ATOM 682 C CA . VAL A 1 89 ? -9.227 3.504 30.837 1.00 97.69 89 VAL A CA 1
ATOM 683 C C . VAL A 1 89 ? -9.826 2.220 30.268 1.00 97.69 89 VAL A C 1
ATOM 685 O O . VAL A 1 89 ? -10.628 1.564 30.933 1.00 97.69 89 VAL A O 1
ATOM 688 N N . THR A 1 90 ? -9.419 1.820 29.063 1.00 97.56 90 THR A N 1
ATOM 689 C CA . THR A 1 90 ? -9.963 0.633 28.390 1.00 97.56 90 THR A CA 1
ATOM 690 C C . THR A 1 90 ? -9.631 -0.641 29.170 1.00 97.56 90 THR A C 1
ATOM 692 O O . THR A 1 90 ? -10.514 -1.461 29.416 1.00 97.56 90 THR A O 1
ATOM 695 N N . GLN A 1 91 ? -8.391 -0.796 29.648 1.00 96.12 91 GLN A N 1
ATOM 696 C CA . GLN A 1 91 ? -7.995 -1.925 30.493 1.00 96.12 91 GLN A CA 1
ATOM 697 C C . GLN A 1 91 ? -8.795 -1.971 31.796 1.00 96.12 91 GLN A C 1
ATOM 699 O O . GLN A 1 91 ? -9.205 -3.054 32.212 1.00 96.12 91 GLN A O 1
ATOM 704 N N . GLN A 1 92 ? -9.044 -0.820 32.425 1.00 96.69 92 GLN A N 1
ATOM 705 C CA . GLN A 1 92 ? -9.829 -0.745 33.652 1.00 96.69 92 GLN A CA 1
ATOM 706 C C . GLN A 1 92 ? -11.291 -1.153 33.426 1.00 96.69 92 GLN A C 1
ATOM 708 O O . GLN A 1 92 ? -11.814 -1.958 34.197 1.00 96.69 92 GLN A O 1
ATOM 713 N N . LEU A 1 93 ? -11.931 -0.648 32.367 1.00 95.50 93 LEU A N 1
ATOM 714 C CA . LEU A 1 93 ? -13.319 -0.978 32.022 1.00 95.50 93 LEU A CA 1
ATOM 715 C C . LEU A 1 93 ? -13.492 -2.459 31.655 1.00 95.50 93 LEU A C 1
ATOM 717 O O . LEU A 1 93 ? -14.518 -3.063 31.948 1.00 95.50 93 LEU A O 1
ATOM 721 N N . LEU A 1 94 ? -12.473 -3.073 31.056 1.00 95.88 94 LEU A N 1
ATOM 722 C CA . LEU A 1 94 ? -12.522 -4.452 30.571 1.00 95.88 94 LEU A CA 1
ATOM 723 C C . LEU A 1 94 ? -12.192 -5.522 31.624 1.00 95.88 94 LEU A C 1
ATOM 725 O O . LEU A 1 94 ? -12.229 -6.714 31.303 1.00 95.88 94 LEU A O 1
ATOM 729 N N . LYS A 1 95 ? -11.883 -5.148 32.875 1.00 95.06 95 LYS A N 1
ATOM 730 C CA . LYS A 1 95 ? -11.579 -6.112 33.955 1.00 95.06 95 LYS A CA 1
ATOM 731 C C . LYS A 1 95 ? -12.730 -7.080 34.235 1.00 95.06 95 LYS A C 1
ATOM 733 O O . LYS A 1 95 ? -12.482 -8.230 34.579 1.00 95.06 95 LYS A O 1
ATOM 738 N N . THR A 1 96 ? -13.971 -6.632 34.067 1.00 93.50 96 THR A N 1
ATOM 739 C CA . THR A 1 96 ? -15.188 -7.426 34.309 1.00 93.50 96 THR A CA 1
ATOM 740 C C . THR A 1 96 ? -15.741 -8.091 33.049 1.00 93.50 96 THR A C 1
ATOM 742 O O . THR A 1 96 ? -16.800 -8.710 33.105 1.00 93.50 96 THR A O 1
ATOM 745 N N . HIS A 1 97 ? -15.047 -7.976 31.913 1.00 94.56 97 HIS A N 1
ATOM 746 C CA . HIS A 1 97 ? -15.492 -8.528 30.638 1.00 94.56 97 HIS A CA 1
ATOM 747 C C . HIS A 1 97 ? -14.524 -9.599 30.120 1.00 94.56 97 HIS A C 1
ATOM 749 O O . HIS A 1 97 ? -13.307 -9.368 30.115 1.00 94.56 97 HIS A O 1
ATOM 755 N N . PRO A 1 98 ? -15.030 -10.747 29.628 1.00 93.81 98 PRO A N 1
ATOM 756 C CA . PRO A 1 98 ? -14.185 -11.745 28.986 1.00 93.81 98 PRO A CA 1
ATOM 757 C C . PRO A 1 98 ? -13.552 -11.170 27.714 1.00 93.81 98 PRO A C 1
ATOM 759 O O . PRO A 1 98 ? -14.164 -10.371 27.008 1.00 93.81 98 PRO A O 1
ATOM 762 N N . ALA A 1 99 ? -12.322 -11.583 27.411 1.00 94.81 99 ALA A N 1
ATOM 763 C CA . ALA A 1 99 ? -11.702 -11.266 26.131 1.00 94.81 99 ALA A CA 1
ATOM 764 C C . ALA A 1 99 ? -12.412 -12.041 25.010 1.00 94.81 99 ALA A C 1
ATOM 766 O O . ALA A 1 99 ? -12.567 -13.260 25.105 1.00 94.81 99 ALA A O 1
ATOM 767 N N . ARG A 1 100 ? -12.831 -11.340 23.952 1.00 95.44 100 ARG A N 1
ATOM 768 C CA . ARG A 1 100 ? -13.432 -11.937 22.755 1.00 95.44 100 ARG A CA 1
ATOM 769 C C . ARG A 1 100 ? -12.672 -11.515 21.507 1.00 95.44 100 ARG A C 1
ATOM 771 O O . ARG A 1 100 ? -12.123 -10.419 21.438 1.00 95.44 100 ARG A O 1
ATOM 778 N N . GLU A 1 101 ? -12.675 -12.406 20.527 1.00 96.25 101 GLU A N 1
ATOM 779 C CA . GLU A 1 101 ? -12.271 -12.087 19.161 1.00 96.25 101 GLU A CA 1
ATOM 780 C C . GLU A 1 101 ? -13.369 -11.262 18.479 1.00 96.25 101 GLU A C 1
ATOM 782 O O . GLU A 1 101 ? -14.553 -11.364 18.826 1.00 96.25 101 GLU A O 1
ATOM 787 N N . PHE A 1 102 ? -12.992 -10.455 17.489 1.00 97.38 102 PHE A N 1
ATOM 788 C CA . PHE A 1 102 ? -13.974 -9.773 16.653 1.00 97.38 102 PHE A CA 1
ATOM 789 C C . PHE A 1 102 ? -14.736 -10.799 15.802 1.00 97.38 102 PHE A C 1
ATOM 791 O O . PHE A 1 102 ? -14.103 -11.627 15.142 1.00 97.38 102 PHE A O 1
ATOM 798 N N . PRO A 1 103 ? -16.082 -10.780 15.803 1.00 95.44 103 PRO A N 1
ATOM 799 C CA . PRO A 1 103 ? -16.862 -11.756 15.057 1.00 95.44 103 PRO A CA 1
ATOM 800 C C . PRO A 1 103 ? -16.685 -11.534 13.554 1.00 95.44 103 PRO A C 1
ATOM 802 O O . PRO A 1 103 ? -17.057 -10.487 13.025 1.00 95.44 103 PRO A O 1
ATOM 805 N N . GLN A 1 104 ? -16.138 -12.537 12.869 1.00 96.06 104 GLN A N 1
ATOM 806 C CA . GLN A 1 104 ? -16.004 -12.510 11.419 1.00 96.06 104 GLN A CA 1
ATOM 807 C C . GLN A 1 104 ? -17.369 -12.746 10.753 1.00 96.06 104 GLN A C 1
ATOM 809 O O . GLN A 1 104 ? -18.018 -13.758 11.037 1.00 96.06 104 GLN A O 1
ATOM 814 N N . PRO A 1 105 ? -17.823 -11.851 9.861 1.00 97.06 105 PRO A N 1
ATOM 815 C CA . PRO A 1 105 ? -19.034 -12.070 9.089 1.00 97.06 105 PRO A CA 1
ATOM 816 C C . PRO A 1 105 ? -18.802 -13.142 8.009 1.00 97.06 105 PRO A C 1
ATOM 818 O O . PRO A 1 105 ? -17.685 -13.282 7.502 1.00 97.06 105 PRO A O 1
ATOM 821 N N . PRO A 1 106 ? -19.845 -13.889 7.611 1.00 97.44 106 PRO A N 1
ATOM 822 C CA . PRO A 1 106 ? -19.743 -14.819 6.494 1.00 97.44 106 PRO A CA 1
ATOM 823 C C . PRO A 1 106 ? -19.531 -14.079 5.163 1.00 97.44 106 PRO A C 1
ATOM 825 O O . PRO A 1 106 ? -19.837 -12.892 5.032 1.00 97.44 106 PRO A O 1
ATOM 828 N N . GLY A 1 107 ? -19.065 -14.807 4.145 1.00 96.06 107 GLY A N 1
ATOM 829 C CA . GLY A 1 107 ? -18.984 -14.296 2.771 1.00 96.06 107 GLY A CA 1
ATOM 830 C C . GLY A 1 107 ? -17.785 -13.390 2.486 1.00 96.06 107 GLY A C 1
ATOM 831 O O . GLY A 1 107 ? -17.861 -12.578 1.566 1.00 96.06 107 GLY A O 1
ATOM 832 N N . LEU A 1 108 ? -16.715 -13.508 3.275 1.00 97.50 108 LEU A N 1
ATOM 833 C CA . LEU A 1 108 ? -15.365 -13.099 2.885 1.00 97.50 108 LEU A CA 1
ATOM 834 C C . LEU A 1 108 ? -14.670 -14.277 2.196 1.00 97.50 108 LEU A C 1
ATOM 836 O O . LEU A 1 108 ? -14.887 -15.427 2.583 1.00 97.50 108 LEU A O 1
ATOM 840 N N . ILE A 1 109 ? -13.834 -13.979 1.209 1.00 96.62 109 ILE A N 1
ATOM 841 C CA . ILE A 1 109 ? -12.932 -14.942 0.569 1.00 96.62 109 ILE A CA 1
ATOM 842 C C . ILE A 1 109 ? -11.491 -14.611 0.940 1.00 96.62 109 ILE A C 1
ATOM 844 O O . ILE A 1 109 ? -11.203 -13.486 1.347 1.00 96.62 109 ILE A O 1
ATOM 848 N N . GLU A 1 110 ? -10.602 -15.589 0.823 1.00 95.94 110 GLU A N 1
ATOM 849 C CA . GLU A 1 110 ? -9.171 -15.411 1.056 1.00 95.94 110 GLU A CA 1
ATOM 850 C C . GLU A 1 110 ? -8.423 -15.574 -0.259 1.00 95.94 110 GLU A C 1
ATOM 852 O O . GLU A 1 110 ? -8.637 -16.553 -0.969 1.00 95.94 110 GLU A O 1
ATOM 857 N N . GLU A 1 111 ? -7.532 -14.632 -0.553 1.00 93.38 111 GLU A N 1
ATOM 858 C CA . GLU A 1 111 ? -6.667 -14.681 -1.727 1.00 93.38 111 GLU A CA 1
ATOM 859 C C . GLU A 1 111 ? -5.212 -14.453 -1.331 1.00 93.38 111 GLU A C 1
ATOM 861 O O . GLU A 1 111 ? -4.895 -13.729 -0.382 1.00 93.38 111 GLU A O 1
ATOM 866 N N . THR A 1 112 ? -4.307 -15.105 -2.061 1.00 93.44 112 THR A N 1
ATOM 867 C CA . THR A 1 112 ? -2.866 -14.909 -1.875 1.00 93.44 112 THR A CA 1
ATOM 868 C C . THR A 1 112 ? -2.390 -13.806 -2.802 1.00 93.44 112 THR A C 1
ATOM 870 O O . THR A 1 112 ? -2.459 -13.947 -4.021 1.00 93.44 112 THR A O 1
ATOM 873 N N . VAL A 1 113 ? -1.854 -12.737 -2.225 1.00 91.38 113 VAL A N 1
ATOM 874 C CA . VAL A 1 113 ? -1.350 -11.575 -2.960 1.00 91.38 113 VAL A CA 1
ATOM 875 C C . VAL A 1 113 ? 0.126 -11.343 -2.661 1.00 91.38 113 VAL A C 1
ATOM 877 O O . VAL A 1 113 ? 0.673 -11.815 -1.660 1.00 91.38 113 VAL A O 1
ATOM 880 N N . CYS A 1 114 ? 0.801 -10.621 -3.544 1.00 90.50 114 CYS A N 1
ATOM 881 C CA . CYS A 1 114 ? 2.159 -10.171 -3.319 1.00 90.50 114 CYS A CA 1
ATOM 882 C C . CYS A 1 114 ? 2.186 -9.113 -2.212 1.00 90.50 114 CYS A C 1
ATOM 884 O O . CYS A 1 114 ? 1.441 -8.136 -2.252 1.00 90.50 114 CYS A O 1
ATOM 886 N N . ALA A 1 115 ? 3.069 -9.283 -1.230 1.00 90.00 115 ALA A N 1
ATOM 887 C CA . ALA A 1 115 ? 3.095 -8.447 -0.035 1.00 90.00 115 ALA A CA 1
ATOM 888 C C . ALA A 1 115 ? 3.453 -6.982 -0.307 1.00 90.00 115 ALA A C 1
ATOM 890 O O . ALA A 1 115 ? 3.095 -6.111 0.479 1.00 90.00 115 ALA A O 1
ATOM 891 N N . LEU A 1 116 ? 4.172 -6.714 -1.401 1.00 87.44 116 LEU A N 1
ATOM 892 C CA . LEU A 1 116 ? 4.635 -5.369 -1.728 1.00 87.44 116 LEU A CA 1
ATOM 893 C C . LEU A 1 116 ? 3.579 -4.534 -2.464 1.00 87.44 116 LEU A C 1
ATOM 895 O O . LEU A 1 116 ? 3.460 -3.346 -2.184 1.00 87.44 116 LEU A O 1
ATOM 899 N N . ASN A 1 117 ? 2.847 -5.128 -3.411 1.00 84.00 117 ASN A N 1
ATOM 900 C CA . ASN A 1 117 ? 1.945 -4.392 -4.309 1.00 84.00 117 ASN A CA 1
ATOM 901 C C . ASN A 1 117 ? 0.487 -4.878 -4.286 1.00 84.00 117 ASN A C 1
ATOM 903 O O . ASN A 1 117 ? -0.354 -4.286 -4.954 1.00 84.00 117 ASN A O 1
ATOM 907 N N . GLY A 1 118 ? 0.170 -5.937 -3.535 1.00 88.25 118 GLY A N 1
ATOM 908 C CA . GLY A 1 118 ? -1.189 -6.463 -3.412 1.00 88.25 118 GLY A CA 1
ATOM 909 C C . GLY A 1 118 ? -1.731 -7.157 -4.667 1.00 88.25 118 GLY A C 1
ATOM 910 O O . GLY A 1 118 ? -2.924 -7.435 -4.715 1.00 88.25 118 GLY A O 1
ATOM 911 N N . LEU A 1 119 ? -0.896 -7.444 -5.673 1.00 89.06 119 LEU A N 1
ATOM 912 C CA . LEU A 1 119 ? -1.301 -8.113 -6.917 1.00 89.06 119 LEU A CA 1
ATOM 913 C C . LEU A 1 119 ? -1.164 -9.639 -6.831 1.00 89.06 119 LEU A C 1
ATOM 915 O O . LEU A 1 119 ? -0.459 -10.162 -5.966 1.00 89.06 119 LEU A O 1
ATOM 919 N N . LEU A 1 120 ? -1.809 -10.371 -7.744 1.00 87.38 120 LEU A N 1
ATOM 920 C CA . LEU A 1 120 ? -1.738 -11.834 -7.766 1.00 87.38 120 LEU A CA 1
ATOM 921 C C . LEU A 1 120 ? -0.324 -12.311 -8.150 1.00 87.38 120 LEU A C 1
ATOM 923 O O . LEU A 1 120 ? 0.172 -11.946 -9.218 1.00 87.38 120 LEU A O 1
ATOM 927 N N . PRO A 1 121 ? 0.347 -13.149 -7.340 1.00 88.19 121 PRO A N 1
ATOM 928 C CA . PRO A 1 121 ? 1.667 -13.665 -7.683 1.00 88.19 121 PRO A CA 1
ATOM 929 C C . PRO A 1 121 ? 1.581 -14.613 -8.887 1.00 88.19 121 PRO A C 1
ATOM 931 O O . PRO A 1 121 ? 0.736 -15.507 -8.940 1.00 88.19 121 PRO A O 1
ATOM 934 N N . VAL A 1 122 ? 2.500 -14.469 -9.843 1.00 80.19 122 VAL A N 1
ATOM 935 C CA . VAL A 1 122 ? 2.566 -15.354 -11.013 1.00 80.19 122 VAL A CA 1
ATOM 936 C C . VAL A 1 122 ? 3.394 -16.582 -10.663 1.00 80.19 122 VAL A C 1
ATOM 938 O O . VAL A 1 122 ? 4.538 -16.459 -10.219 1.00 80.19 122 VAL A O 1
ATOM 941 N N . LYS A 1 123 ? 2.856 -17.780 -10.912 1.00 67.44 123 LYS A N 1
ATOM 942 C CA . LYS A 1 123 ? 3.676 -18.995 -10.969 1.00 67.44 123 LYS A CA 1
ATOM 943 C C . LYS A 1 123 ? 4.503 -18.933 -12.247 1.00 67.44 123 LYS A C 1
ATOM 945 O O . LYS A 1 123 ? 3.975 -19.113 -13.341 1.00 67.44 123 LYS A O 1
ATOM 950 N N . GLN A 1 124 ? 5.791 -18.647 -12.115 1.00 59.00 124 GLN A N 1
ATOM 951 C CA . GLN A 1 124 ? 6.721 -18.818 -13.228 1.00 59.00 124 GLN A CA 1
ATOM 952 C C . GLN A 1 124 ? 6.727 -20.322 -13.586 1.00 59.00 124 GLN A C 1
ATOM 954 O O . GLN A 1 124 ? 6.487 -21.141 -12.707 1.00 59.00 124 GLN A O 1
ATOM 959 N N . GLY A 1 125 ? 6.896 -20.720 -14.851 1.00 48.44 125 GLY A N 1
ATOM 960 C CA . GLY A 1 125 ? 6.955 -22.150 -15.228 1.00 48.44 125 GLY A CA 1
ATOM 961 C C . GLY A 1 125 ? 5.929 -22.667 -16.241 1.00 48.44 125 GLY A C 1
ATOM 962 O O . GLY A 1 125 ? 5.890 -23.865 -16.497 1.00 48.44 125 GLY A O 1
ATOM 963 N N . SER A 1 126 ? 5.128 -21.809 -16.872 1.00 30.89 126 SER A N 1
ATOM 964 C CA . SER A 1 126 ? 4.402 -22.171 -18.099 1.00 30.89 126 SER A CA 1
ATOM 965 C C . SER A 1 126 ? 4.928 -21.333 -19.263 1.00 30.89 126 SER A C 1
ATOM 967 O O . SER A 1 126 ? 4.476 -20.216 -19.472 1.00 30.89 126 SER A O 1
ATOM 969 N N . GLY A 1 127 ? 5.916 -21.876 -19.983 1.00 28.27 127 GLY A N 1
ATOM 970 C CA . GLY A 1 127 ? 6.361 -21.362 -21.281 1.00 28.27 127 GLY A CA 1
ATOM 971 C C . GLY A 1 127 ? 7.672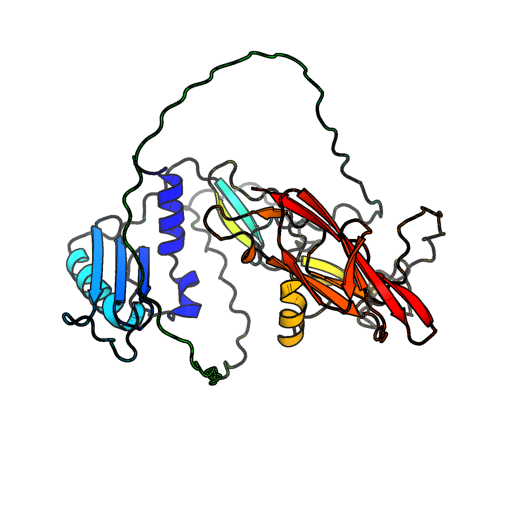 -20.575 -21.273 1.00 28.27 127 GLY A C 1
ATOM 972 O O . GLY A 1 127 ? 7.674 -19.355 -21.387 1.00 28.27 127 GLY A O 1
ATOM 973 N N . VAL A 1 128 ? 8.808 -21.281 -21.295 1.00 31.25 128 VAL A N 1
ATOM 974 C CA . VAL A 1 128 ? 9.909 -20.839 -22.167 1.00 31.25 128 VAL A CA 1
ATOM 975 C C . VAL A 1 128 ? 9.429 -21.093 -23.594 1.00 31.25 128 VAL A C 1
ATOM 977 O O . VAL A 1 128 ? 9.637 -22.155 -24.166 1.00 31.25 128 VAL A O 1
ATOM 980 N N . SER A 1 129 ? 8.686 -20.136 -24.125 1.00 26.16 129 SER A N 1
ATOM 981 C CA . SER A 1 129 ? 8.374 -20.019 -25.540 1.00 26.16 129 SER A CA 1
ATOM 982 C C . SER A 1 129 ? 8.042 -18.557 -25.759 1.00 26.16 129 SER A C 1
ATOM 984 O O . SER A 1 129 ? 7.000 -18.081 -25.309 1.00 26.16 129 SER A O 1
ATOM 986 N N . GLY A 1 130 ? 8.967 -17.834 -26.388 1.00 33.31 130 GLY A N 1
ATOM 987 C CA . GLY A 1 130 ? 8.682 -16.503 -26.888 1.00 33.31 130 GLY A CA 1
ATOM 988 C C . GLY A 1 130 ? 7.431 -16.569 -27.751 1.00 33.31 130 GLY A C 1
ATOM 989 O O . GLY A 1 130 ? 7.378 -17.350 -28.693 1.00 33.31 130 GLY A O 1
ATOM 990 N N . GLN A 1 131 ? 6.419 -15.808 -27.362 1.00 26.00 131 GLN A N 1
ATOM 991 C CA . GLN A 1 131 ? 5.369 -15.288 -28.224 1.00 26.00 131 GLN A CA 1
ATOM 992 C C . GLN A 1 131 ? 4.559 -14.310 -27.380 1.00 26.00 131 GLN A C 1
ATOM 994 O O . GLN A 1 131 ? 3.840 -14.696 -26.457 1.00 26.00 131 GLN A O 1
ATOM 999 N N . GLY A 1 132 ? 4.704 -13.023 -27.692 1.00 29.86 132 GLY A N 1
ATOM 1000 C CA . GLY A 1 132 ? 3.752 -12.015 -27.264 1.00 29.86 132 GLY A CA 1
ATOM 1001 C C . GLY A 1 132 ? 2.378 -12.409 -27.789 1.00 29.86 132 GLY A C 1
ATOM 1002 O O . GLY A 1 132 ? 2.117 -12.332 -28.985 1.00 29.86 132 GLY A O 1
ATOM 1003 N N . SER A 1 133 ? 1.502 -12.863 -26.900 1.00 23.31 133 SER A N 1
ATOM 1004 C CA . SER A 1 133 ? 0.076 -12.917 -27.192 1.00 23.31 133 SER A CA 1
ATOM 1005 C C . SER A 1 133 ? -0.525 -11.595 -26.760 1.00 23.31 133 SER A C 1
ATOM 1007 O O . SER A 1 133 ? -0.802 -11.365 -25.583 1.00 23.31 133 SER A O 1
ATOM 1009 N N . ALA A 1 134 ? -0.702 -10.722 -27.748 1.00 25.52 134 ALA A N 1
ATOM 1010 C CA . ALA A 1 134 ? -1.658 -9.638 -27.690 1.00 25.52 134 ALA A CA 1
ATOM 1011 C C . ALA A 1 134 ? -3.015 -10.217 -27.263 1.00 25.52 134 ALA A C 1
ATOM 1013 O O . ALA A 1 134 ? -3.629 -11.005 -27.985 1.00 25.52 134 ALA A O 1
ATOM 1014 N N . VAL A 1 135 ? -3.483 -9.844 -26.073 1.00 25.06 135 VAL A N 1
ATOM 1015 C CA . VAL A 1 135 ? -4.876 -10.069 -25.696 1.00 25.06 135 VAL A CA 1
ATOM 1016 C C . VAL A 1 135 ? -5.698 -9.081 -26.513 1.00 25.06 135 VAL A C 1
ATOM 1018 O O . VAL A 1 135 ? -5.781 -7.898 -26.194 1.00 25.06 135 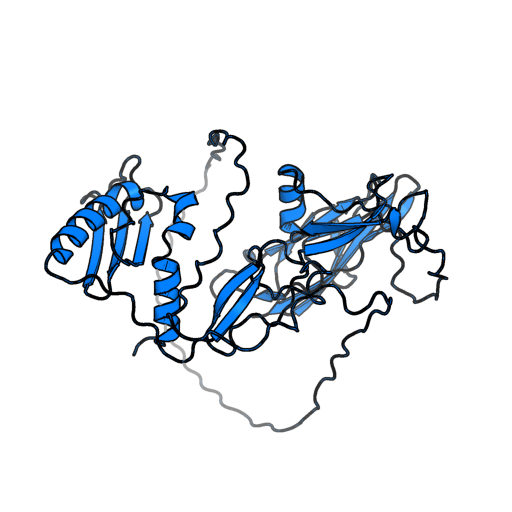VAL A O 1
ATOM 1021 N N . GLY A 1 136 ? -6.252 -9.578 -27.618 1.00 23.30 136 GLY A N 1
ATOM 1022 C CA . GLY A 1 136 ? -7.215 -8.857 -28.431 1.00 23.30 136 GLY A CA 1
ATOM 1023 C C . GLY A 1 136 ? -8.436 -8.494 -27.593 1.00 23.30 136 GLY A C 1
ATOM 1024 O O . GLY A 1 136 ? -9.180 -9.365 -27.142 1.00 23.30 136 GLY A O 1
ATOM 1025 N N . SER A 1 137 ? -8.657 -7.197 -27.406 1.00 27.19 137 SER A N 1
ATOM 1026 C CA . SER A 1 137 ? -9.923 -6.657 -26.935 1.00 27.19 137 SER A CA 1
ATOM 1027 C C . SER A 1 137 ? -10.963 -6.805 -28.049 1.00 27.19 137 SER A C 1
ATOM 1029 O O . SER A 1 137 ? -11.148 -5.934 -28.897 1.00 27.19 137 SER A O 1
ATOM 1031 N N . GLN A 1 138 ? -11.665 -7.938 -28.060 1.00 26.34 138 GLN A N 1
ATOM 1032 C CA . GLN A 1 138 ? -12.942 -8.030 -28.759 1.00 26.34 138 GLN A CA 1
ATOM 1033 C C . GLN A 1 138 ? -13.944 -7.127 -28.032 1.00 26.34 138 GLN A C 1
ATOM 1035 O O . GLN A 1 138 ? -14.412 -7.442 -26.939 1.00 26.34 138 GLN A O 1
ATOM 1040 N N . GLY A 1 139 ? -14.234 -5.967 -28.620 1.00 24.00 139 GLY A N 1
ATOM 1041 C CA . GLY A 1 139 ? -15.322 -5.105 -28.173 1.00 24.00 139 GLY A CA 1
ATOM 1042 C C . GLY A 1 139 ? -16.684 -5.729 -28.497 1.00 24.00 139 GLY A C 1
ATOM 1043 O O . GLY A 1 139 ? -16.832 -6.348 -29.554 1.00 24.00 139 GLY A O 1
ATOM 1044 N N . PRO A 1 140 ? -17.716 -5.546 -27.657 1.00 29.20 140 PRO A N 1
ATOM 1045 C CA . PRO A 1 140 ? -19.074 -5.821 -28.072 1.00 29.20 140 PRO A CA 1
ATOM 1046 C C . PRO A 1 140 ? -19.697 -4.560 -28.681 1.00 29.20 140 PRO A C 1
ATOM 1048 O O . PRO A 1 140 ? -19.927 -3.561 -28.009 1.00 29.20 140 PRO A O 1
ATOM 1051 N N . GLY A 1 141 ? -19.970 -4.650 -29.982 1.00 23.95 141 GLY A N 1
ATOM 1052 C CA . GLY A 1 141 ? -21.331 -4.545 -30.507 1.00 23.95 141 GLY A CA 1
ATOM 1053 C C . GLY A 1 141 ? -22.131 -3.277 -30.202 1.00 23.95 141 GLY A C 1
ATOM 1054 O O . GLY A 1 141 ? -22.754 -3.140 -29.155 1.00 23.95 141 GLY A O 1
ATOM 1055 N N . VAL A 1 142 ? -22.225 -2.443 -31.235 1.00 24.31 142 VAL A N 1
ATOM 1056 C CA . VAL A 1 142 ? -23.282 -1.460 -31.505 1.00 24.31 142 VAL A CA 1
ATOM 1057 C C . VAL A 1 142 ? -24.668 -1.935 -31.042 1.00 24.31 142 VAL A C 1
ATOM 1059 O O . VAL A 1 142 ? -25.148 -2.985 -31.473 1.00 24.31 142 VAL A O 1
ATOM 1062 N N . ARG A 1 143 ? -25.384 -1.081 -30.298 1.00 22.62 143 ARG A N 1
ATOM 1063 C CA . ARG A 1 143 ? -26.841 -0.973 -30.443 1.00 22.62 143 ARG A CA 1
ATOM 1064 C C . ARG A 1 143 ? -27.279 0.486 -30.383 1.00 22.62 143 ARG A C 1
ATOM 1066 O O . ARG A 1 143 ? -26.951 1.227 -29.465 1.00 22.62 143 ARG A O 1
ATOM 1073 N N . SER A 1 144 ? -27.968 0.863 -31.443 1.00 22.52 144 SER A N 1
ATOM 1074 C CA . SER A 1 144 ? -28.487 2.172 -31.803 1.00 22.52 144 SER A CA 1
ATOM 1075 C C . SER A 1 144 ? -29.892 2.429 -31.244 1.00 22.52 144 SER A C 1
ATOM 1077 O O . SER A 1 144 ? -30.637 1.474 -31.035 1.00 22.52 144 SER A O 1
ATOM 1079 N N . GLN A 1 145 ? -30.245 3.725 -31.201 1.00 23.77 145 GLN A N 1
ATOM 1080 C CA . GLN A 1 145 ? -31.582 4.336 -31.026 1.00 23.77 145 GLN A CA 1
ATOM 1081 C C . GLN A 1 145 ? -32.073 4.382 -29.561 1.00 23.77 145 GLN A C 1
ATOM 1083 O O . GLN A 1 145 ? -31.894 3.428 -28.821 1.00 23.77 145 GLN A O 1
ATOM 1088 N N . GLU A 1 146 ? -32.612 5.484 -29.028 1.00 24.30 146 GLU A N 1
ATOM 1089 C CA . GLU A 1 146 ? -33.581 6.414 -29.621 1.00 24.30 146 GLU A CA 1
ATOM 1090 C C . GLU A 1 146 ? -33.645 7.754 -28.843 1.00 24.30 146 GLU A C 1
ATOM 1092 O O . GLU A 1 146 ? -33.257 7.855 -27.681 1.00 24.30 146 GLU A O 1
ATOM 1097 N N . SER A 1 147 ? -34.129 8.782 -29.531 1.00 22.69 147 SER A N 1
ATOM 1098 C CA . SER A 1 147 ? -34.278 10.198 -29.169 1.00 22.69 147 SER A CA 1
ATOM 1099 C C . SER A 1 147 ? -35.592 10.545 -28.448 1.00 22.69 147 SER A C 1
ATOM 1101 O O . SER A 1 147 ? -36.629 10.021 -28.838 1.00 22.69 147 SER A O 1
ATOM 1103 N N . ALA A 1 148 ? -35.567 11.523 -27.530 1.00 25.91 148 ALA A N 1
ATOM 1104 C CA . ALA A 1 148 ? -36.652 12.479 -27.209 1.00 25.91 148 ALA A CA 1
ATOM 1105 C C . ALA A 1 148 ? -36.067 13.542 -26.247 1.00 25.91 148 ALA A C 1
ATOM 1107 O O . ALA A 1 148 ? -35.502 13.186 -25.219 1.00 25.91 148 ALA A O 1
ATOM 1108 N N . ASP A 1 149 ? -35.854 14.790 -26.653 1.00 23.16 149 ASP A N 1
ATOM 1109 C CA . ASP A 1 149 ? -36.798 15.907 -26.826 1.00 23.16 149 ASP A CA 1
ATOM 1110 C C . ASP A 1 149 ? -37.091 16.714 -25.536 1.00 23.16 149 ASP A C 1
ATOM 1112 O O . ASP A 1 149 ? -37.388 16.173 -24.477 1.00 23.16 149 ASP A O 1
ATOM 1116 N N . SER A 1 150 ? -36.905 18.024 -25.722 1.00 23.97 150 SER A N 1
ATOM 1117 C CA . SER A 1 150 ? -37.330 19.254 -25.041 1.00 23.97 150 SER A CA 1
ATOM 1118 C C . SER A 1 150 ? -37.776 19.300 -23.568 1.00 23.97 150 SER A C 1
ATOM 1120 O O . SER A 1 150 ? -38.581 18.527 -23.063 1.00 23.97 150 SER A O 1
ATOM 1122 N N . GLY A 1 151 ? -37.339 20.379 -22.902 1.00 24.72 151 GLY A N 1
ATOM 1123 C CA . GLY A 1 151 ? -37.903 20.836 -21.631 1.00 24.72 151 GLY A CA 1
ATOM 1124 C C . GLY A 1 151 ? -37.201 22.066 -21.057 1.00 24.72 151 GLY A C 1
ATOM 1125 O O . GLY A 1 151 ? -36.408 21.954 -20.129 1.00 24.72 151 GLY A O 1
ATOM 1126 N N . GLN A 1 152 ? -37.480 23.246 -21.619 1.00 23.97 152 GLN A N 1
ATOM 1127 C CA . GLN A 1 152 ? -37.118 24.547 -21.044 1.00 23.97 152 GLN A CA 1
ATOM 1128 C C . GLN A 1 152 ? -37.780 24.748 -19.670 1.00 23.97 152 GLN A C 1
ATOM 1130 O O . GLN A 1 152 ? -38.956 24.441 -19.492 1.00 23.97 152 GLN A O 1
ATOM 1135 N N . GLY A 1 153 ? -37.050 25.351 -18.729 1.00 25.11 153 GLY A N 1
ATOM 1136 C CA . GLY A 1 153 ? -37.571 25.747 -17.422 1.00 25.11 153 GLY A CA 1
ATOM 1137 C C . GLY A 1 153 ? -36.730 26.856 -16.801 1.00 25.11 153 GLY A C 1
ATOM 1138 O O . GLY A 1 153 ? -35.759 26.607 -16.099 1.00 25.11 153 GLY A O 1
ATOM 1139 N N . THR A 1 154 ? -37.100 28.094 -17.107 1.00 23.83 154 THR A N 1
ATOM 1140 C CA . THR A 1 154 ? -36.586 29.345 -16.538 1.00 23.83 154 THR A CA 1
ATOM 1141 C C . THR A 1 154 ? -36.922 29.490 -15.051 1.00 23.83 154 THR A C 1
ATOM 1143 O O . THR A 1 154 ? -38.084 29.309 -14.695 1.00 23.83 154 THR A O 1
ATOM 1146 N N . ALA A 1 155 ? -35.988 29.972 -14.224 1.00 27.17 155 ALA A N 1
ATOM 1147 C CA . ALA A 1 155 ? -36.310 30.844 -13.086 1.00 27.17 155 ALA A CA 1
ATOM 1148 C C . ALA A 1 155 ? -35.071 31.609 -12.592 1.00 27.17 155 ALA A C 1
ATOM 1150 O O . ALA A 1 155 ? -34.072 31.032 -12.173 1.00 27.17 155 ALA A O 1
ATOM 1151 N N . ASN A 1 156 ? -35.186 32.933 -12.665 1.00 23.17 156 ASN A N 1
ATOM 1152 C CA . ASN A 1 156 ? -34.317 33.946 -12.077 1.00 23.17 156 ASN A CA 1
ATOM 1153 C C . ASN A 1 156 ? -34.417 33.980 -10.541 1.00 23.17 156 ASN A C 1
ATOM 1155 O O . ASN A 1 156 ? -35.399 33.490 -9.983 1.00 23.17 156 ASN A O 1
ATOM 1159 N N . ARG A 1 157 ? -33.503 34.781 -9.951 1.00 24.59 157 ARG A N 1
ATOM 1160 C CA . ARG A 1 157 ? -33.583 35.502 -8.654 1.00 24.59 157 ARG A CA 1
ATOM 1161 C C . ARG A 1 157 ? -32.779 34.813 -7.530 1.00 24.59 157 ARG A C 1
ATOM 1163 O O . ARG A 1 157 ? -32.932 33.625 -7.320 1.00 24.59 157 ARG A O 1
ATOM 1170 N N . GLU A 1 158 ? -31.882 35.446 -6.772 1.00 26.09 158 GLU A N 1
ATOM 1171 C CA . GLU A 1 158 ? -31.576 36.860 -6.522 1.00 26.09 158 GLU A CA 1
ATOM 1172 C C . GLU A 1 158 ? -30.117 36.987 -6.043 1.00 26.09 158 GLU A C 1
ATOM 1174 O O . GLU A 1 158 ? -29.649 36.202 -5.219 1.00 26.09 158 GLU A O 1
ATOM 1179 N N . GLN A 1 159 ? -29.407 37.998 -6.544 1.00 24.31 159 GLN A N 1
ATOM 1180 C CA . GLN A 1 159 ? -28.127 38.457 -6.011 1.00 24.31 159 GLN A CA 1
ATOM 1181 C C . GLN A 1 159 ? -28.341 39.173 -4.673 1.00 24.31 159 GLN A C 1
ATOM 1183 O O . GLN A 1 159 ? -29.237 40.009 -4.551 1.00 24.31 159 GLN A O 1
ATOM 1188 N N . ARG A 1 160 ? -27.445 38.942 -3.707 1.00 24.66 160 ARG A N 1
ATOM 1189 C CA . ARG A 1 160 ? -27.188 39.903 -2.632 1.00 24.66 160 ARG A CA 1
ATOM 1190 C C . ARG A 1 160 ? -25.700 40.226 -2.586 1.00 24.66 160 ARG A C 1
ATOM 1192 O O . ARG A 1 160 ? -24.853 39.367 -2.378 1.00 24.66 160 ARG A O 1
ATOM 1199 N N . THR A 1 161 ? -25.444 41.495 -2.852 1.00 24.94 161 THR A N 1
ATOM 1200 C CA . THR A 1 161 ? -24.177 42.218 -2.883 1.00 24.94 161 THR A CA 1
ATOM 1201 C C . THR A 1 161 ? -23.569 42.395 -1.491 1.00 24.94 161 THR A C 1
ATOM 1203 O O . THR A 1 161 ? -24.298 42.631 -0.528 1.00 24.94 161 THR A O 1
ATOM 1206 N N . GLY A 1 162 ? -22.238 42.403 -1.415 1.00 25.50 162 GLY A N 1
ATOM 1207 C CA . GLY A 1 162 ? -21.463 42.851 -0.257 1.00 25.50 162 GLY A CA 1
ATOM 1208 C C . GLY A 1 162 ? -20.012 43.097 -0.667 1.00 25.50 162 GLY A C 1
ATOM 1209 O O . GLY A 1 162 ? -19.315 42.168 -1.051 1.00 25.50 162 GLY A O 1
ATOM 1210 N N . ASP A 1 163 ? -19.627 44.368 -0.666 1.00 26.08 163 ASP A N 1
ATOM 1211 C CA . ASP A 1 163 ? -18.472 44.980 -1.323 1.00 26.08 163 ASP A CA 1
ATOM 1212 C C . ASP A 1 163 ? -17.169 44.926 -0.490 1.00 26.08 163 ASP A C 1
ATOM 1214 O O . ASP A 1 163 ? -17.196 44.948 0.737 1.00 26.08 163 ASP A O 1
ATOM 1218 N N . LYS A 1 164 ? -16.054 44.888 -1.230 1.00 25.38 164 LYS A N 1
ATOM 1219 C CA . LYS A 1 164 ? -14.657 45.311 -0.984 1.00 25.38 164 LYS A CA 1
ATOM 1220 C C . LYS A 1 164 ? -14.018 45.319 0.415 1.00 25.38 164 LYS A C 1
ATOM 1222 O O . LYS A 1 164 ? -14.384 46.065 1.316 1.00 25.38 164 LYS A O 1
ATOM 1227 N N . GLY A 1 165 ? -12.818 44.728 0.429 1.00 25.16 165 GLY A N 1
ATOM 1228 C CA . GLY A 1 165 ? -11.681 45.147 1.250 1.00 25.16 165 GLY A CA 1
ATOM 1229 C C . GLY A 1 165 ? -10.347 44.743 0.608 1.00 25.16 165 GLY A C 1
ATOM 1230 O O . GLY A 1 165 ? -9.859 43.644 0.836 1.00 25.16 165 GLY A O 1
ATOM 1231 N N . GLN A 1 166 ? -9.761 45.624 -0.209 1.00 25.25 166 GLN A N 1
ATOM 1232 C CA . GLN A 1 166 ? -8.376 45.532 -0.696 1.00 25.25 166 GLN A CA 1
ATOM 1233 C C . GLN A 1 166 ? -7.382 45.817 0.439 1.00 25.25 166 GLN A C 1
ATOM 1235 O O . GLN A 1 166 ? -7.477 46.881 1.048 1.00 25.25 166 GLN A O 1
ATOM 1240 N N . ARG A 1 167 ? -6.372 44.954 0.630 1.00 25.58 167 ARG A N 1
ATOM 1241 C CA . ARG A 1 167 ? -5.034 45.330 1.133 1.00 25.58 167 ARG A CA 1
ATOM 1242 C C . ARG A 1 167 ? -3.939 44.453 0.504 1.00 25.58 167 ARG A C 1
ATOM 1244 O O . ARG A 1 167 ? -3.877 43.259 0.750 1.00 25.58 167 ARG A O 1
ATOM 1251 N N . THR A 1 168 ? -3.181 45.103 -0.381 1.00 25.16 168 THR A N 1
ATOM 1252 C CA . THR A 1 168 ? -1.712 45.120 -0.561 1.00 25.16 168 THR A CA 1
ATOM 1253 C C . THR A 1 168 ? -0.866 43.888 -0.213 1.00 25.16 168 THR A C 1
ATOM 1255 O O . THR A 1 168 ? -0.909 43.372 0.899 1.00 25.16 168 THR A O 1
ATOM 1258 N N . ALA A 1 169 ? -0.011 43.541 -1.180 1.00 26.56 169 ALA A N 1
ATOM 1259 C CA . ALA A 1 169 ? 1.141 42.649 -1.098 1.00 26.56 169 ALA A CA 1
ATOM 1260 C C . ALA A 1 169 ? 2.135 43.039 0.011 1.00 26.56 169 ALA A C 1
ATOM 1262 O O . ALA A 1 169 ? 2.275 44.223 0.302 1.00 26.56 169 ALA A O 1
ATOM 1263 N N . ASP A 1 170 ? 2.810 42.044 0.597 1.00 23.48 170 ASP A N 1
ATOM 1264 C CA . ASP A 1 170 ? 4.280 41.959 0.631 1.00 23.48 170 ASP A CA 1
ATOM 1265 C C . ASP A 1 170 ? 4.762 40.705 1.393 1.00 23.48 170 ASP A C 1
ATOM 1267 O O . ASP A 1 170 ? 4.282 40.383 2.475 1.00 23.48 170 ASP A O 1
ATOM 1271 N N . ASN A 1 171 ? 5.742 40.025 0.788 1.00 25.62 171 ASN A N 1
ATOM 1272 C CA . ASN A 1 171 ? 6.779 39.168 1.379 1.00 25.62 171 ASN A CA 1
ATOM 1273 C C . ASN A 1 171 ? 6.394 38.081 2.406 1.00 25.62 171 ASN A C 1
ATOM 1275 O O . ASN A 1 171 ? 6.344 38.321 3.610 1.00 25.62 171 ASN A O 1
ATOM 1279 N N . LEU A 1 172 ? 6.352 36.824 1.942 1.00 25.53 172 LEU A N 1
ATOM 1280 C CA . LEU A 1 172 ? 6.619 35.646 2.776 1.00 25.53 172 LEU A CA 1
ATOM 1281 C C . LEU A 1 172 ? 7.958 35.004 2.366 1.00 25.53 172 LEU A C 1
ATOM 1283 O O . LEU A 1 172 ? 8.101 34.610 1.207 1.00 25.53 172 LEU A O 1
ATOM 1287 N N . PRO A 1 173 ? 8.931 34.873 3.284 1.00 25.88 173 PRO A N 1
ATOM 1288 C CA . PRO A 1 173 ? 10.122 34.068 3.061 1.00 25.88 173 PRO A CA 1
ATOM 1289 C C . PRO A 1 173 ? 9.822 32.574 3.250 1.00 25.88 173 PRO A C 1
ATOM 1291 O O . PRO A 1 173 ? 9.068 32.172 4.137 1.00 25.88 173 PRO A O 1
ATOM 1294 N N . SER A 1 174 ? 10.463 31.747 2.426 1.00 27.17 174 SER A N 1
ATOM 1295 C CA . SER A 1 174 ? 10.551 30.294 2.585 1.00 27.17 174 SER A CA 1
ATOM 1296 C C . SER A 1 174 ? 11.142 29.905 3.946 1.00 27.17 174 SER A C 1
ATOM 1298 O O . SER A 1 174 ? 12.124 30.517 4.368 1.00 27.17 174 SER A O 1
ATOM 1300 N N . PRO A 1 175 ? 10.700 28.791 4.553 1.00 27.44 175 PRO A N 1
ATOM 1301 C CA . PRO A 1 175 ? 11.547 28.026 5.448 1.00 27.44 175 PRO A CA 1
ATOM 1302 C C . PRO A 1 175 ? 11.944 26.705 4.782 1.00 27.44 175 PRO A C 1
ATOM 1304 O O . PRO A 1 175 ? 11.211 25.719 4.789 1.00 27.44 175 PRO A O 1
ATOM 1307 N N . VAL A 1 176 ? 13.162 26.694 4.242 1.00 26.25 176 VAL A N 1
ATOM 1308 C CA . VAL A 1 176 ? 13.999 25.493 4.239 1.00 26.25 176 VAL A CA 1
ATOM 1309 C C . VAL A 1 176 ? 14.534 25.372 5.662 1.00 26.25 176 VAL A C 1
ATOM 1311 O O . VAL A 1 176 ? 15.211 26.286 6.125 1.00 26.25 176 VAL A O 1
ATOM 1314 N N . SER A 1 177 ? 14.242 24.280 6.367 1.00 25.33 177 SER A N 1
ATOM 1315 C CA . SER A 1 177 ? 15.037 23.834 7.520 1.00 25.33 177 SER A CA 1
ATOM 1316 C C . SER A 1 177 ? 14.800 22.355 7.815 1.00 25.33 177 SER A C 1
ATOM 1318 O O . SER A 1 177 ? 13.826 21.972 8.452 1.00 25.33 177 SER A O 1
ATOM 1320 N N . ASN A 1 178 ? 15.727 21.542 7.306 1.00 26.31 178 ASN A N 1
ATOM 1321 C CA . ASN A 1 178 ? 16.384 20.420 7.976 1.00 26.31 178 ASN A CA 1
ATOM 1322 C C . ASN A 1 178 ? 15.694 19.849 9.226 1.00 26.31 178 ASN A C 1
ATOM 1324 O O . ASN A 1 178 ? 15.920 20.314 10.341 1.00 26.31 178 ASN A O 1
ATOM 1328 N N . LEU A 1 179 ? 15.011 18.720 9.050 1.00 25.03 179 LEU A N 1
ATOM 1329 C CA . LEU A 1 179 ? 14.995 17.664 10.057 1.00 25.03 179 LEU A CA 1
ATOM 1330 C C . LEU A 1 179 ? 15.900 16.543 9.551 1.00 25.03 179 LEU A C 1
ATOM 1332 O O . LEU A 1 179 ? 15.525 15.760 8.681 1.00 25.03 179 LEU A O 1
ATOM 1336 N N . GLN A 1 180 ? 17.120 16.504 10.086 1.00 22.84 180 GLN A N 1
ATOM 1337 C CA . GLN A 1 180 ? 17.974 15.325 10.032 1.00 22.84 180 GLN A CA 1
ATOM 1338 C C . GLN A 1 180 ? 17.209 14.161 10.665 1.00 22.84 180 GLN A C 1
ATOM 1340 O O . GLN A 1 180 ? 16.944 14.153 11.867 1.00 22.84 180 GLN A O 1
ATOM 1345 N N . SER A 1 181 ? 16.835 13.185 9.844 1.00 24.77 181 SER A N 1
ATOM 1346 C CA . SER A 1 181 ? 16.398 11.882 10.328 1.00 24.77 181 SER A CA 1
ATOM 1347 C C . SER A 1 181 ? 17.583 11.214 11.036 1.00 24.77 181 SER A C 1
ATOM 1349 O O . SER A 1 181 ? 18.676 11.188 10.464 1.00 24.77 181 SER A O 1
ATOM 1351 N N . PRO A 1 182 ? 17.425 10.673 12.255 1.00 25.16 182 PRO A N 1
ATOM 1352 C CA . PRO A 1 182 ? 18.469 9.849 12.837 1.00 25.16 182 PRO A CA 1
ATOM 1353 C C . PRO A 1 182 ? 18.653 8.600 11.969 1.00 25.16 182 PRO A C 1
ATOM 1355 O O . PRO A 1 182 ? 17.696 7.908 11.615 1.00 25.16 182 PRO A O 1
ATOM 1358 N N . SER A 1 183 ? 19.906 8.348 11.606 1.00 23.98 183 SER A N 1
ATOM 1359 C CA . SER A 1 183 ? 20.382 7.174 10.888 1.00 23.98 183 SER A CA 1
ATOM 1360 C C . SER A 1 183 ? 19.889 5.893 11.566 1.00 23.98 183 SER A C 1
ATOM 1362 O O . SER A 1 183 ? 20.235 5.597 12.709 1.00 23.98 183 SER A O 1
ATOM 1364 N N . SER A 1 184 ? 19.069 5.122 10.850 1.00 25.36 184 SER A N 1
ATOM 1365 C CA . SER A 1 184 ? 18.691 3.773 11.270 1.00 25.36 184 SER A CA 1
ATOM 1366 C C . SER A 1 184 ? 19.856 2.817 10.997 1.00 25.36 184 SER A C 1
ATOM 1368 O O . SER A 1 184 ? 20.398 2.842 9.889 1.00 25.36 184 SER A O 1
ATOM 1370 N N . PRO A 1 185 ? 20.263 1.967 11.956 1.00 24.84 185 PRO A N 1
ATOM 1371 C CA . PRO A 1 185 ? 21.198 0.895 11.665 1.00 24.84 185 PRO A CA 1
ATOM 1372 C C . PRO A 1 185 ? 20.507 -0.131 10.761 1.00 24.84 185 PRO A C 1
ATOM 1374 O O . PRO A 1 185 ? 19.323 -0.421 10.925 1.00 24.84 185 PRO A O 1
ATOM 1377 N N . SER A 1 186 ? 21.267 -0.658 9.806 1.00 28.89 186 SER A N 1
ATOM 1378 C CA . SER A 1 186 ? 20.923 -1.747 8.890 1.00 28.89 186 SER A CA 1
ATOM 1379 C C . SER A 1 186 ? 20.123 -2.856 9.583 1.00 28.89 186 SER A C 1
ATOM 1381 O O . SER A 1 186 ? 20.688 -3.663 10.322 1.00 28.89 186 SER A O 1
ATOM 1383 N N . GLN A 1 187 ? 18.807 -2.881 9.350 1.00 26.97 187 GLN A N 1
ATOM 1384 C CA . GLN A 1 187 ? 17.928 -3.956 9.795 1.00 26.97 187 GLN A CA 1
ATOM 1385 C C . GLN A 1 187 ? 17.792 -4.984 8.677 1.00 26.97 187 GLN A C 1
ATOM 1387 O O . GLN A 1 187 ? 17.323 -4.695 7.578 1.00 26.97 187 GLN A O 1
ATOM 1392 N N . THR A 1 188 ? 18.228 -6.197 8.987 1.00 26.55 188 THR A N 1
ATOM 1393 C CA . THR A 1 188 ? 17.856 -7.422 8.290 1.00 26.55 188 THR A CA 1
ATOM 1394 C C . THR A 1 188 ? 16.335 -7.517 8.177 1.00 26.55 188 THR A C 1
ATOM 1396 O O . THR A 1 188 ? 15.616 -7.177 9.114 1.00 26.55 188 THR A O 1
ATOM 1399 N N . SER A 1 189 ? 15.852 -7.979 7.027 1.00 31.97 189 SER A N 1
ATOM 1400 C CA . SER A 1 189 ? 14.440 -8.207 6.722 1.00 31.97 189 SER A CA 1
ATOM 1401 C C . SER A 1 189 ? 13.795 -9.202 7.699 1.00 31.97 189 SER A C 1
ATOM 1403 O O . SER A 1 189 ? 13.798 -10.409 7.452 1.00 31.97 189 SER A O 1
ATOM 1405 N N . ASP A 1 190 ? 13.227 -8.708 8.799 1.00 30.80 190 ASP A N 1
ATOM 1406 C CA . ASP A 1 190 ? 12.368 -9.491 9.693 1.00 30.80 190 ASP A CA 1
ATOM 1407 C C . ASP A 1 190 ? 10.969 -9.594 9.074 1.00 30.80 190 ASP A C 1
ATOM 1409 O O . ASP A 1 190 ? 10.042 -8.834 9.370 1.00 30.80 190 ASP A O 1
ATOM 1413 N N . LEU A 1 191 ? 10.851 -10.544 8.149 1.00 39.03 191 LEU A N 1
ATOM 1414 C CA . LEU A 1 191 ? 9.604 -10.934 7.508 1.00 39.03 191 LEU A CA 1
ATOM 1415 C C . LEU A 1 191 ? 8.569 -11.364 8.552 1.00 39.03 191 LEU A C 1
ATOM 1417 O O . LEU A 1 191 ? 8.895 -11.980 9.571 1.00 39.03 191 LEU A O 1
ATOM 1421 N N . ARG A 1 192 ? 7.297 -11.068 8.265 1.00 37.09 192 ARG A N 1
ATOM 1422 C CA . ARG A 1 192 ? 6.138 -11.596 8.992 1.00 37.09 192 ARG A CA 1
ATOM 1423 C C . ARG A 1 192 ? 6.321 -13.117 9.096 1.00 37.09 192 ARG A C 1
ATOM 1425 O O . ARG A 1 192 ? 6.427 -13.759 8.049 1.00 37.09 192 ARG A O 1
ATOM 1432 N N . PRO A 1 193 ? 6.379 -13.723 10.296 1.00 27.94 193 PRO A N 1
ATOM 1433 C CA . PRO A 1 193 ? 6.304 -15.172 10.372 1.00 27.94 193 PRO A CA 1
ATOM 1434 C C . PRO A 1 193 ? 4.992 -15.594 9.696 1.00 27.94 193 PRO A C 1
ATOM 1436 O O . PRO A 1 193 ? 3.981 -14.902 9.881 1.00 27.94 193 PRO A O 1
ATOM 1439 N N . PRO A 1 194 ? 4.980 -16.675 8.892 1.00 26.42 194 PRO A N 1
ATOM 1440 C CA . PRO A 1 194 ? 3.736 -17.188 8.342 1.00 26.42 194 PRO A CA 1
ATOM 1441 C C . PRO A 1 194 ? 2.752 -17.347 9.497 1.00 26.42 194 PRO A C 1
ATOM 1443 O O . PRO A 1 194 ? 3.141 -17.807 10.576 1.00 26.42 194 PRO A O 1
ATOM 1446 N N . ILE A 1 195 ? 1.506 -16.909 9.292 1.00 34.25 195 ILE A N 1
ATOM 1447 C CA . ILE A 1 195 ? 0.427 -17.115 10.256 1.00 34.25 195 ILE A CA 1
ATOM 1448 C C . ILE A 1 195 ? 0.498 -18.586 10.645 1.00 34.25 195 ILE A C 1
ATOM 1450 O O . ILE A 1 195 ? 0.314 -19.464 9.801 1.00 34.25 195 ILE A O 1
ATOM 1454 N N . ALA A 1 196 ? 0.859 -18.845 11.905 1.00 26.14 196 ALA A N 1
ATOM 1455 C CA . ALA A 1 196 ? 0.869 -20.186 12.439 1.00 26.14 196 ALA A CA 1
ATOM 1456 C C . ALA A 1 196 ? -0.514 -20.757 12.152 1.00 26.14 196 ALA A C 1
ATOM 1458 O O . ALA A 1 196 ? -1.523 -20.213 12.604 1.00 26.14 196 ALA A O 1
ATOM 1459 N N . ASN A 1 197 ? -0.522 -21.795 11.324 1.00 28.88 197 ASN A N 1
ATOM 1460 C CA . ASN A 1 197 ? -1.684 -22.561 10.932 1.00 28.88 197 ASN A CA 1
ATOM 1461 C C . ASN A 1 197 ? -2.524 -22.798 12.200 1.00 28.88 197 ASN A C 1
ATOM 1463 O O . ASN A 1 197 ? -2.139 -23.610 13.043 1.00 28.88 197 ASN A O 1
ATOM 1467 N N . ARG A 1 198 ? -3.640 -22.073 12.390 1.00 33.91 198 ARG A N 1
ATOM 1468 C CA . ARG A 1 198 ? -4.637 -22.409 13.420 1.00 33.91 198 ARG A CA 1
ATOM 1469 C C . ARG A 1 198 ? -5.368 -23.657 12.917 1.00 33.91 198 ARG A C 1
ATOM 1471 O O . ARG A 1 198 ? -6.529 -23.610 12.528 1.00 33.91 198 ARG A O 1
ATOM 1478 N N . GLN A 1 199 ? -4.644 -24.775 12.859 1.00 26.41 199 GLN A N 1
ATOM 1479 C CA . GLN A 1 199 ? -5.202 -26.087 12.588 1.00 26.41 199 GLN A CA 1
ATOM 1480 C C . GLN A 1 199 ? -6.059 -26.477 13.788 1.00 26.41 199 GLN A C 1
ATOM 1482 O O . GLN A 1 199 ? -5.561 -26.694 14.891 1.00 26.41 199 GLN A O 1
ATOM 1487 N N . SER A 1 200 ? -7.364 -26.575 13.553 1.00 26.42 200 SER A N 1
ATOM 1488 C CA . SER A 1 200 ? -8.236 -27.370 14.410 1.00 26.42 200 SER A CA 1
ATOM 1489 C C . SER A 1 200 ? -7.731 -28.823 14.408 1.00 26.42 200 SER A C 1
ATOM 1491 O O . SER A 1 200 ? -7.440 -29.358 13.332 1.00 26.42 200 SER A O 1
ATOM 1493 N N . PRO A 1 201 ? -7.606 -29.484 15.570 1.00 25.38 201 PRO A N 1
ATOM 1494 C CA . PRO A 1 201 ? -7.032 -30.816 15.659 1.00 25.38 201 PRO A CA 1
ATOM 1495 C C . PRO A 1 201 ? -8.089 -31.850 15.269 1.00 25.38 201 PRO A C 1
ATOM 1497 O O . PRO A 1 201 ? -8.837 -32.311 16.122 1.00 25.38 201 PRO A O 1
ATOM 1500 N N . ASN A 1 202 ? -8.205 -32.159 13.975 1.00 31.06 202 ASN A N 1
ATOM 1501 C CA . ASN A 1 202 ? -8.656 -33.457 13.453 1.00 31.06 202 ASN A CA 1
ATOM 1502 C C . ASN A 1 202 ? -8.792 -33.403 11.929 1.00 31.06 202 ASN A C 1
ATOM 1504 O O . ASN A 1 202 ? -9.827 -32.985 11.415 1.00 31.06 202 ASN A O 1
ATOM 1508 N N . ARG A 1 203 ? -7.758 -33.863 11.218 1.00 29.06 203 ARG A N 1
ATOM 1509 C CA . ARG A 1 203 ? -7.852 -34.548 9.914 1.00 29.06 203 ARG A CA 1
ATOM 1510 C C . ARG A 1 203 ? -6.451 -34.980 9.488 1.00 29.06 203 ARG A C 1
ATOM 1512 O O . ARG A 1 203 ? -5.762 -34.297 8.739 1.00 29.06 203 ARG A O 1
ATOM 1519 N N . SER A 1 204 ? -6.014 -36.113 10.026 1.00 26.20 204 SER A N 1
ATOM 1520 C CA . SER A 1 204 ? -4.936 -36.895 9.435 1.00 26.20 204 SER A CA 1
ATOM 1521 C C . SER A 1 204 ? -5.519 -37.853 8.394 1.00 26.20 204 SER A C 1
ATOM 1523 O O . SER A 1 204 ? -6.660 -38.297 8.502 1.00 26.20 204 SER A O 1
ATOM 1525 N N . ILE A 1 205 ? -4.654 -38.217 7.447 1.00 28.06 205 ILE A N 1
ATOM 1526 C CA . ILE A 1 205 ? -4.784 -39.291 6.455 1.00 28.06 205 ILE A CA 1
ATOM 1527 C C . ILE A 1 205 ? -5.585 -38.920 5.195 1.00 28.06 205 ILE A C 1
ATOM 1529 O O . ILE A 1 205 ? -6.805 -39.027 5.146 1.00 28.06 205 ILE A O 1
ATOM 1533 N N . LEU A 1 206 ? -4.823 -38.516 4.169 1.00 27.59 206 LEU A N 1
ATOM 1534 C CA . LEU A 1 206 ? -4.891 -38.890 2.741 1.00 27.59 206 LEU A CA 1
ATOM 1535 C C . LEU A 1 206 ? -4.464 -37.691 1.880 1.00 27.59 206 LEU A C 1
ATOM 1537 O O . LEU A 1 206 ? -5.266 -36.806 1.610 1.00 27.59 206 LEU A O 1
ATOM 1541 N N . ASN A 1 207 ? -3.173 -37.653 1.518 1.00 27.09 207 ASN A N 1
ATOM 1542 C CA . ASN A 1 207 ? -2.616 -37.168 0.237 1.00 27.09 207 ASN A CA 1
ATOM 1543 C C . ASN A 1 207 ? -1.093 -36.965 0.348 1.00 27.09 207 ASN A C 1
ATOM 1545 O O . ASN A 1 207 ? -0.550 -35.904 0.051 1.00 27.09 207 ASN A O 1
ATOM 1549 N N . SER A 1 208 ? -0.370 -38.010 0.756 1.00 29.86 208 SER A N 1
ATOM 1550 C CA . SER A 1 208 ? 1.081 -38.090 0.568 1.00 29.86 208 SER A CA 1
ATOM 1551 C C . SER A 1 208 ? 1.370 -38.735 -0.789 1.00 29.86 208 SER A C 1
ATOM 1553 O O . SER A 1 208 ? 1.674 -39.921 -0.838 1.00 29.86 208 SER A O 1
ATOM 1555 N N . GLN A 1 209 ? 1.208 -37.986 -1.885 1.00 27.11 209 GLN A N 1
ATOM 1556 C CA . GLN A 1 209 ? 1.840 -38.325 -3.179 1.00 27.11 209 GLN A CA 1
ATOM 1557 C C . GLN A 1 209 ? 1.824 -37.206 -4.245 1.00 27.11 209 GLN A C 1
ATOM 1559 O O . GLN A 1 209 ? 2.413 -37.382 -5.303 1.00 27.11 209 GLN A O 1
ATOM 1564 N N . PHE A 1 210 ? 1.275 -36.016 -3.963 1.00 28.48 210 PHE A N 1
ATOM 1565 C CA . PHE A 1 210 ? 1.246 -34.874 -4.902 1.00 28.48 210 PHE A CA 1
ATOM 1566 C C . PHE A 1 210 ? 2.213 -33.722 -4.543 1.00 28.48 210 PHE A C 1
ATOM 1568 O O . PHE A 1 210 ? 1.948 -32.563 -4.850 1.00 28.48 210 PHE A O 1
ATOM 1575 N N . SER A 1 211 ? 3.342 -34.008 -3.880 1.00 28.16 211 SER A N 1
ATOM 1576 C CA . SER A 1 211 ? 4.204 -32.969 -3.275 1.00 28.16 211 SER A CA 1
ATOM 1577 C C . SER A 1 211 ? 5.604 -32.792 -3.891 1.00 28.16 211 SER A C 1
ATOM 1579 O O . SER A 1 211 ? 6.426 -32.110 -3.286 1.00 28.16 211 SER A O 1
ATOM 1581 N N . ILE A 1 212 ? 5.924 -33.368 -5.059 1.00 26.66 212 ILE A N 1
ATOM 1582 C CA . ILE A 1 212 ? 7.316 -33.334 -5.581 1.00 26.66 212 ILE A CA 1
ATOM 1583 C C . ILE A 1 212 ? 7.477 -32.592 -6.930 1.00 26.66 212 ILE A C 1
ATOM 1585 O O . ILE A 1 212 ? 8.590 -32.438 -7.408 1.00 26.66 212 ILE A O 1
ATOM 1589 N N . LEU A 1 213 ? 6.422 -32.013 -7.522 1.00 26.58 213 LEU A N 1
ATOM 1590 C CA . LEU A 1 213 ? 6.534 -31.315 -8.826 1.00 26.58 213 LEU A CA 1
ATOM 1591 C C . LEU A 1 213 ? 6.117 -29.831 -8.842 1.00 26.58 213 LEU A C 1
ATOM 1593 O O . LEU A 1 213 ? 6.072 -29.229 -9.907 1.00 26.58 213 LEU A O 1
ATOM 1597 N N . ASN A 1 214 ? 5.874 -29.206 -7.684 1.00 30.92 214 ASN A N 1
ATOM 1598 C CA . ASN A 1 214 ? 5.473 -27.787 -7.599 1.00 30.92 214 ASN A CA 1
ATOM 1599 C C . ASN A 1 214 ? 6.562 -26.836 -7.060 1.00 30.92 214 ASN A C 1
ATOM 1601 O O . ASN A 1 214 ? 6.283 -25.660 -6.855 1.00 30.92 214 ASN A O 1
ATOM 1605 N N . SER A 1 215 ? 7.791 -27.307 -6.818 1.00 31.47 215 SER A N 1
ATOM 1606 C CA . SER A 1 215 ? 8.849 -26.504 -6.175 1.00 31.47 215 SER A CA 1
ATOM 1607 C C . SER A 1 215 ? 9.884 -25.911 -7.134 1.00 31.47 215 SER A C 1
ATOM 1609 O O . SER A 1 215 ? 10.863 -25.334 -6.670 1.00 31.47 215 SER A O 1
ATOM 1611 N N . GLN A 1 216 ? 9.737 -26.093 -8.449 1.00 39.06 216 GLN A N 1
ATOM 1612 C CA . GLN A 1 216 ? 10.832 -25.801 -9.382 1.00 39.06 216 GLN A CA 1
ATOM 1613 C C . GLN A 1 216 ? 10.772 -24.417 -10.027 1.00 39.06 216 GLN A C 1
ATOM 1615 O O . GLN A 1 216 ? 11.698 -24.036 -10.738 1.00 39.06 216 GLN A O 1
ATOM 1620 N N . PHE A 1 217 ? 9.739 -23.633 -9.722 1.00 41.34 217 PHE A N 1
ATOM 1621 C CA . PHE A 1 217 ? 9.643 -22.272 -10.214 1.00 41.34 217 PHE A CA 1
ATOM 1622 C C . PHE A 1 217 ? 9.230 -21.317 -9.094 1.00 41.34 217 PHE A C 1
ATOM 1624 O O . PHE A 1 217 ? 8.153 -21.486 -8.516 1.00 41.34 217 PHE A O 1
ATOM 1631 N N . PRO A 1 218 ? 10.075 -20.329 -8.752 1.00 53.84 218 PRO A N 1
ATOM 1632 C CA . PRO A 1 218 ? 9.706 -19.322 -7.774 1.00 53.84 218 PRO A CA 1
ATOM 1633 C C . PRO A 1 218 ? 8.501 -18.537 -8.299 1.00 53.84 218 PRO A C 1
ATOM 1635 O O . PRO A 1 218 ? 8.434 -18.188 -9.478 1.00 53.84 218 PRO A O 1
ATOM 1638 N N . THR A 1 219 ? 7.536 -18.256 -7.428 1.00 61.53 219 THR A N 1
ATOM 1639 C CA . THR A 1 219 ? 6.553 -17.207 -7.706 1.00 61.53 219 THR A CA 1
ATOM 1640 C C . THR A 1 219 ? 7.294 -15.912 -8.023 1.00 61.53 219 THR A C 1
ATOM 1642 O O . THR A 1 219 ? 8.345 -15.655 -7.435 1.00 61.53 219 THR A O 1
ATOM 1645 N N . SER A 1 220 ? 6.771 -15.104 -8.949 1.00 72.88 220 SER A N 1
ATOM 1646 C CA . SER A 1 220 ? 7.380 -13.813 -9.291 1.00 72.88 220 SER A CA 1
ATOM 1647 C C . SER A 1 220 ? 7.632 -12.983 -8.032 1.00 72.88 220 SER A C 1
ATOM 1649 O O . SER A 1 220 ? 8.751 -12.530 -7.812 1.00 72.88 220 SER A O 1
ATOM 1651 N N . CYS A 1 221 ? 6.635 -12.888 -7.154 1.00 85.50 221 CYS A N 1
ATOM 1652 C CA . CYS A 1 221 ? 6.758 -12.200 -5.880 1.00 85.50 221 CYS A CA 1
ATOM 1653 C C . CYS A 1 221 ? 7.589 -13.005 -4.854 1.00 85.50 221 CYS A C 1
ATOM 1655 O O . CYS A 1 221 ? 7.261 -14.168 -4.586 1.00 85.50 221 CYS A O 1
ATOM 1657 N N . PRO A 1 222 ? 8.609 -12.395 -4.216 1.00 84.12 222 PRO A N 1
ATOM 1658 C CA . PRO A 1 222 ? 9.446 -13.053 -3.210 1.00 84.12 222 PRO A CA 1
ATOM 1659 C C . PRO A 1 222 ? 8.723 -13.275 -1.874 1.00 84.12 222 PRO A C 1
ATOM 1661 O O . PRO A 1 222 ? 9.084 -14.176 -1.117 1.00 84.12 222 PRO A O 1
ATOM 1664 N N . HIS A 1 223 ? 7.703 -12.463 -1.575 1.00 87.69 223 HIS A N 1
ATOM 1665 C CA . HIS A 1 223 ? 6.948 -12.521 -0.326 1.00 87.69 223 HIS A CA 1
ATOM 1666 C C . HIS A 1 223 ? 5.459 -12.379 -0.596 1.00 87.69 223 HIS A C 1
ATOM 1668 O O . HIS A 1 223 ? 5.003 -11.332 -1.041 1.00 87.69 223 HIS A O 1
ATOM 1674 N N . THR A 1 224 ? 4.688 -13.412 -0.287 1.00 90.94 224 THR A N 1
ATOM 1675 C CA . THR A 1 224 ? 3.231 -13.389 -0.416 1.00 90.94 224 THR A CA 1
ATOM 1676 C C . THR A 1 224 ? 2.562 -13.292 0.945 1.00 90.94 224 THR A C 1
ATOM 1678 O O . THR A 1 224 ? 3.107 -13.745 1.954 1.00 90.94 224 THR A O 1
ATOM 1681 N N . LEU A 1 225 ? 1.353 -12.747 0.967 1.00 90.75 225 LEU A N 1
ATOM 1682 C CA . LEU A 1 225 ? 0.488 -12.718 2.136 1.00 90.75 225 LEU A CA 1
ATOM 1683 C C . LEU A 1 225 ? -0.934 -13.134 1.742 1.00 90.75 225 LEU A C 1
ATOM 1685 O O . LEU A 1 225 ? -1.344 -12.972 0.595 1.00 90.75 225 LEU A O 1
ATOM 1689 N N . THR A 1 226 ? -1.653 -13.739 2.683 1.00 93.06 226 THR A N 1
ATOM 1690 C CA . THR A 1 226 ? -3.069 -14.076 2.512 1.00 93.06 226 THR A CA 1
ATOM 1691 C C . THR A 1 226 ? -3.900 -12.930 3.064 1.00 93.06 226 THR A C 1
ATOM 1693 O O . THR A 1 226 ? -3.767 -12.607 4.246 1.00 93.06 226 THR A O 1
ATOM 1696 N N . GLU A 1 227 ? -4.733 -12.339 2.213 1.00 93.88 227 GLU A N 1
ATOM 1697 C CA . GLU A 1 227 ? -5.674 -11.275 2.574 1.00 93.88 227 GLU A CA 1
ATOM 1698 C C . GLU A 1 227 ? -7.107 -11.735 2.395 1.00 93.88 227 GLU A C 1
ATOM 1700 O O . GLU A 1 227 ? -7.399 -12.670 1.644 1.00 93.88 227 GLU A O 1
ATOM 1705 N N . ARG A 1 228 ? -8.010 -11.040 3.085 1.00 95.12 228 ARG A N 1
ATOM 1706 C CA . ARG A 1 228 ? -9.447 -11.254 2.960 1.00 95.12 228 ARG A CA 1
ATOM 1707 C C . ARG A 1 228 ? -10.072 -10.197 2.074 1.00 95.12 228 ARG A C 1
ATOM 1709 O O . ARG A 1 228 ? -9.828 -9.006 2.245 1.00 95.12 228 ARG A O 1
ATOM 1716 N N . PHE A 1 229 ? -10.972 -10.642 1.210 1.00 95.88 229 PHE A N 1
ATOM 1717 C CA . PHE A 1 229 ? -11.695 -9.785 0.287 1.00 95.88 229 PHE A CA 1
ATOM 1718 C C . PHE A 1 229 ? -13.195 -10.005 0.395 1.00 95.88 229 PHE A C 1
ATOM 1720 O O . PHE A 1 229 ? -13.689 -11.087 0.728 1.00 95.88 229 PHE A O 1
ATOM 1727 N N . ILE A 1 230 ? -13.934 -8.947 0.087 1.00 96.38 230 ILE A N 1
ATOM 1728 C CA . ILE A 1 230 ? -15.337 -9.080 -0.287 1.00 96.38 230 ILE A CA 1
ATOM 1729 C C . ILE A 1 230 ? -15.348 -9.652 -1.715 1.00 96.38 230 ILE A C 1
ATOM 1731 O O . ILE A 1 230 ? -14.639 -9.103 -2.553 1.00 96.38 230 ILE A O 1
ATOM 1735 N N . PRO A 1 231 ? -16.123 -10.706 -2.024 1.00 96.12 231 PRO A N 1
ATOM 1736 C CA . PRO A 1 231 ? -16.180 -11.258 -3.376 1.00 96.12 231 PRO A CA 1
ATOM 1737 C C . PRO A 1 231 ? -16.439 -10.179 -4.436 1.00 96.12 231 PRO A C 1
ATOM 1739 O O . PRO A 1 231 ? -17.372 -9.385 -4.286 1.00 96.12 231 PRO A O 1
ATOM 1742 N N . GLY A 1 232 ? -15.622 -10.163 -5.488 1.00 90.88 232 GLY A N 1
ATOM 1743 C CA . GLY A 1 232 ? -15.605 -9.150 -6.544 1.00 90.88 232 GLY A CA 1
ATOM 1744 C C . GLY A 1 232 ? -14.733 -7.921 -6.250 1.00 90.88 232 GLY A C 1
ATOM 1745 O O . GLY A 1 232 ? -14.789 -6.959 -7.012 1.00 90.88 232 GLY A O 1
ATOM 1746 N N . THR A 1 233 ? -13.973 -7.912 -5.149 1.00 91.38 233 THR A N 1
ATOM 1747 C CA . THR A 1 233 ? -13.022 -6.832 -4.797 1.00 91.38 233 THR A CA 1
ATOM 1748 C C . THR A 1 233 ? -11.572 -7.303 -4.723 1.00 91.38 233 THR A C 1
ATOM 1750 O O . THR A 1 233 ? -10.669 -6.486 -4.545 1.00 91.38 233 THR A O 1
ATOM 1753 N N . GLU A 1 234 ? -11.348 -8.610 -4.840 1.00 92.06 234 GLU A N 1
ATOM 1754 C CA . GLU A 1 234 ? -10.032 -9.220 -4.956 1.00 92.06 234 GLU A CA 1
ATOM 1755 C C . GLU A 1 234 ? -9.267 -8.685 -6.177 1.00 92.06 234 GLU A C 1
ATOM 1757 O O . GLU A 1 234 ? -9.876 -8.276 -7.167 1.00 92.06 234 GLU A O 1
ATOM 1762 N N . PRO A 1 235 ? -7.925 -8.644 -6.143 1.00 86.75 235 PRO A N 1
ATOM 1763 C CA . PRO A 1 235 ? -7.147 -8.239 -7.303 1.00 86.75 235 PRO A CA 1
ATOM 1764 C C . PRO A 1 235 ? -7.297 -9.264 -8.429 1.00 86.75 235 PRO A C 1
ATOM 1766 O O . PRO A 1 235 ? -7.138 -10.462 -8.226 1.00 86.75 235 PRO A O 1
ATOM 1769 N N . HIS A 1 236 ? -7.531 -8.775 -9.645 1.00 84.50 236 HIS A N 1
ATOM 1770 C CA . HIS A 1 236 ? -7.539 -9.601 -10.860 1.00 84.50 236 HIS A CA 1
ATOM 1771 C C . HIS A 1 236 ? -6.231 -9.472 -11.650 1.00 84.50 236 HIS A C 1
ATOM 1773 O O . HIS A 1 236 ? -5.915 -10.313 -12.491 1.00 84.50 236 HIS A O 1
ATOM 1779 N N . ALA A 1 237 ? -5.479 -8.397 -11.403 1.00 79.38 237 ALA A N 1
ATOM 1780 C CA . ALA A 1 237 ? -4.207 -8.143 -12.054 1.00 79.38 237 ALA A CA 1
ATOM 1781 C C . ALA A 1 237 ? -3.088 -8.961 -11.403 1.00 79.38 237 ALA A C 1
ATOM 1783 O O . ALA A 1 237 ? -3.044 -9.158 -10.185 1.00 79.38 237 ALA A O 1
ATOM 1784 N N . VAL A 1 238 ? -2.170 -9.418 -12.247 1.00 83.94 238 VAL A N 1
ATOM 1785 C CA . VAL A 1 238 ? -0.994 -10.176 -11.833 1.00 83.94 238 VAL A CA 1
ATOM 1786 C C . VAL A 1 238 ? 0.176 -9.256 -11.514 1.00 83.94 238 VAL A C 1
ATOM 1788 O O . VAL A 1 238 ? 0.304 -8.169 -12.072 1.00 83.94 238 VAL A O 1
ATOM 1791 N N . ASP A 1 239 ? 1.047 -9.707 -10.621 1.00 82.44 239 ASP A N 1
ATOM 1792 C CA . ASP A 1 239 ? 2.254 -9.000 -10.224 1.00 82.44 239 ASP A CA 1
ATOM 1793 C C . ASP A 1 239 ? 3.258 -8.914 -11.381 1.00 82.44 239 ASP A C 1
ATOM 1795 O O . ASP A 1 239 ? 3.890 -9.906 -11.756 1.00 82.44 239 ASP A O 1
ATOM 1799 N N . THR A 1 240 ? 3.415 -7.700 -11.909 1.00 80.75 240 THR A N 1
ATOM 1800 C CA . THR A 1 240 ? 4.395 -7.339 -12.942 1.00 80.75 240 THR A CA 1
ATOM 1801 C C . THR A 1 240 ? 5.626 -6.621 -12.385 1.00 80.75 240 THR A C 1
ATOM 1803 O O . THR A 1 240 ? 6.586 -6.405 -13.132 1.00 80.75 240 THR A O 1
ATOM 1806 N N . TRP A 1 241 ? 5.625 -6.265 -11.092 1.00 82.62 241 TRP A N 1
ATOM 1807 C CA . TRP A 1 241 ? 6.753 -5.585 -10.453 1.00 82.62 241 TRP A CA 1
ATOM 1808 C C . TRP A 1 241 ? 7.909 -6.557 -10.285 1.00 82.62 241 TRP A C 1
ATOM 1810 O O . TRP A 1 241 ? 9.052 -6.227 -10.584 1.00 82.62 241 TRP A O 1
ATOM 1820 N N . HIS A 1 242 ? 7.638 -7.779 -9.836 1.00 86.12 242 HIS A N 1
ATOM 1821 C CA . HIS A 1 242 ? 8.698 -8.754 -9.641 1.00 86.12 242 HIS A CA 1
ATOM 1822 C C . HIS A 1 242 ? 8.957 -9.554 -10.915 1.00 86.12 242 HIS A C 1
ATOM 1824 O O . HIS A 1 242 ? 8.121 -10.324 -11.382 1.00 86.12 242 HIS A O 1
ATOM 1830 N N . GLN A 1 243 ? 10.149 -9.391 -11.479 1.00 81.06 243 GLN A N 1
ATOM 1831 C CA . GLN A 1 243 ? 10.548 -10.035 -12.723 1.00 81.06 243 GLN A CA 1
ATOM 1832 C C . GLN A 1 243 ? 11.730 -10.962 -12.481 1.00 81.06 243 GLN A C 1
ATOM 1834 O O . GLN A 1 243 ? 12.804 -10.520 -12.070 1.00 81.06 243 GLN A O 1
ATOM 1839 N N . ALA A 1 244 ? 11.543 -12.251 -12.756 1.00 81.19 244 ALA A N 1
ATOM 1840 C CA . ALA A 1 244 ? 12.647 -13.195 -12.817 1.00 81.19 244 ALA A CA 1
ATOM 1841 C C . ALA A 1 244 ? 13.391 -13.006 -14.141 1.00 81.19 244 ALA A C 1
ATOM 1843 O O . ALA A 1 244 ? 12.817 -13.144 -15.219 1.00 81.19 244 ALA A O 1
ATOM 1844 N N . ILE A 1 245 ? 14.672 -12.678 -14.053 1.00 82.56 245 ILE A N 1
ATOM 1845 C CA . ILE A 1 245 ? 15.542 -12.469 -15.205 1.00 82.56 245 ILE A CA 1
ATOM 1846 C C . ILE A 1 245 ? 16.628 -13.534 -15.166 1.00 82.56 245 ILE A C 1
ATOM 1848 O O . ILE A 1 245 ? 17.214 -13.804 -14.115 1.00 82.56 245 ILE A O 1
ATOM 1852 N N . ALA A 1 246 ? 16.874 -14.161 -16.313 1.00 87.62 246 ALA A N 1
ATOM 1853 C CA . ALA A 1 246 ? 17.964 -15.104 -16.485 1.00 87.62 246 ALA A CA 1
ATOM 1854 C C . ALA A 1 246 ? 19.295 -14.346 -16.483 1.00 87.62 246 ALA A C 1
ATOM 1856 O O . ALA A 1 246 ? 19.483 -13.411 -17.258 1.00 87.62 246 ALA A O 1
ATOM 1857 N N . ILE A 1 247 ? 20.206 -14.744 -15.603 1.00 89.88 247 ILE A N 1
ATOM 1858 C CA . ILE A 1 247 ? 21.513 -14.128 -15.382 1.00 89.88 247 ILE A CA 1
ATOM 1859 C C . ILE A 1 247 ? 22.599 -15.169 -15.646 1.00 89.88 247 ILE A C 1
ATOM 1861 O O . ILE A 1 247 ? 22.530 -16.281 -15.116 1.00 89.88 247 ILE A O 1
ATOM 1865 N N . ASP A 1 248 ? 23.612 -14.810 -16.433 1.00 91.50 248 ASP A N 1
ATOM 1866 C CA . ASP A 1 248 ? 24.839 -15.600 -16.556 1.00 91.50 248 ASP A CA 1
ATOM 1867 C C . ASP A 1 248 ? 25.646 -15.428 -15.265 1.00 91.50 248 ASP A C 1
ATOM 1869 O O . ASP A 1 248 ? 26.133 -14.339 -14.957 1.00 91.50 248 ASP A O 1
ATOM 1873 N N . ARG A 1 249 ? 25.797 -16.504 -14.486 1.00 93.56 249 ARG A N 1
ATOM 1874 C CA . ARG A 1 249 ? 26.493 -16.481 -13.187 1.00 93.56 249 ARG A CA 1
ATOM 1875 C C . ARG A 1 249 ? 27.952 -16.033 -13.299 1.00 93.56 249 ARG A C 1
ATOM 1877 O O . ARG A 1 249 ? 28.526 -15.625 -12.294 1.00 93.56 249 ARG A O 1
ATOM 1884 N N . ARG A 1 250 ? 28.556 -16.133 -14.487 1.00 93.56 250 ARG A N 1
ATOM 1885 C CA . ARG A 1 250 ? 29.961 -15.775 -14.725 1.00 93.56 250 ARG A CA 1
ATOM 1886 C C . ARG A 1 250 ? 30.158 -14.269 -14.875 1.00 93.56 250 ARG A C 1
ATOM 1888 O O . ARG A 1 250 ? 31.199 -13.765 -14.474 1.00 93.56 250 ARG A O 1
ATOM 1895 N N . THR A 1 251 ? 29.184 -13.569 -15.456 1.00 92.69 251 THR A N 1
ATOM 1896 C CA . THR A 1 251 ? 29.283 -12.131 -15.769 1.00 92.69 251 THR A CA 1
ATOM 1897 C C . THR A 1 251 ? 28.355 -11.270 -14.918 1.00 92.69 251 THR A C 1
ATOM 1899 O O . THR A 1 251 ? 28.588 -10.075 -14.780 1.00 92.69 251 THR A O 1
ATOM 1902 N N . GLY A 1 252 ? 27.301 -11.851 -14.338 1.00 89.81 252 GLY A N 1
ATOM 1903 C CA . GLY A 1 252 ? 26.254 -11.112 -13.632 1.00 89.81 252 GLY A CA 1
ATOM 1904 C C . GLY A 1 252 ? 25.295 -10.349 -14.556 1.00 89.81 252 GLY A C 1
ATOM 1905 O O . GLY A 1 252 ? 24.390 -9.684 -14.055 1.00 89.81 252 GLY A O 1
ATOM 1906 N N . LEU A 1 253 ? 25.467 -10.465 -15.877 1.00 91.94 253 LEU A N 1
ATOM 1907 C CA . LEU A 1 253 ? 24.633 -9.850 -16.914 1.00 91.94 253 LEU A CA 1
ATOM 1908 C C . LEU A 1 253 ? 23.503 -10.787 -17.353 1.00 91.94 253 LEU A C 1
ATOM 1910 O O . LEU A 1 253 ? 23.459 -11.953 -16.949 1.00 91.94 253 LEU A O 1
ATOM 1914 N N . ARG A 1 254 ? 22.582 -10.299 -18.193 1.00 91.00 254 ARG A N 1
ATOM 1915 C CA . ARG A 1 254 ? 21.485 -11.134 -18.697 1.00 91.00 254 ARG A CA 1
ATOM 1916 C C . ARG A 1 254 ? 22.022 -12.315 -19.497 1.00 91.00 254 ARG A C 1
ATOM 1918 O O . ARG A 1 254 ? 22.895 -12.164 -20.346 1.00 91.00 254 ARG A O 1
ATOM 1925 N N . ALA A 1 255 ? 21.478 -13.495 -19.249 1.00 88.44 255 ALA A N 1
ATOM 1926 C CA . ALA A 1 255 ? 21.761 -14.670 -20.051 1.00 88.44 255 ALA A CA 1
ATOM 1927 C C . ALA A 1 255 ? 20.959 -14.613 -21.357 1.00 88.44 255 ALA A C 1
ATOM 1929 O O . ALA A 1 255 ? 19.729 -14.553 -21.320 1.00 88.44 255 ALA A O 1
ATOM 1930 N N . GLY A 1 256 ? 21.643 -14.631 -22.502 1.00 85.38 256 GLY A N 1
ATOM 1931 C CA . GLY A 1 256 ? 20.998 -14.799 -23.799 1.00 85.38 256 GLY A CA 1
ATOM 1932 C C . GLY A 1 256 ? 20.569 -16.251 -24.059 1.00 85.38 256 GLY A C 1
ATOM 1933 O O . GLY A 1 256 ? 20.960 -17.161 -23.321 1.00 85.38 256 GLY A O 1
ATO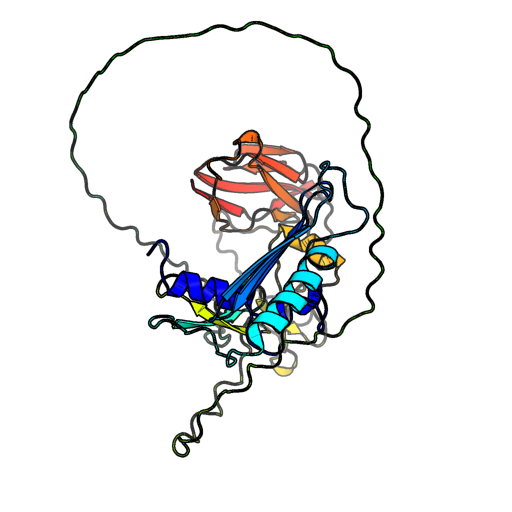M 1934 N N . PRO A 1 257 ? 19.799 -16.507 -25.132 1.00 83.12 257 PRO A N 1
ATOM 1935 C CA . PRO A 1 257 ? 19.298 -17.844 -25.472 1.00 83.12 257 PRO A CA 1
ATOM 1936 C C . PRO A 1 257 ? 20.394 -18.903 -25.664 1.00 83.12 257 PRO A C 1
ATOM 1938 O O . PRO A 1 257 ? 20.146 -20.088 -25.468 1.00 83.12 257 PRO A O 1
ATOM 1941 N N . GLY A 1 258 ? 21.608 -18.483 -26.037 1.00 82.81 258 GLY A N 1
ATOM 1942 C CA . GLY A 1 258 ? 22.758 -19.369 -26.232 1.00 82.81 258 GLY A CA 1
ATOM 1943 C C . GLY A 1 258 ? 23.493 -19.778 -24.949 1.00 82.81 258 GLY A C 1
ATOM 1944 O O . GLY A 1 258 ? 24.454 -20.542 -25.029 1.00 82.81 258 GLY A O 1
ATOM 1945 N N . CYS A 1 259 ? 23.108 -19.275 -23.769 1.00 84.88 259 CYS A N 1
ATOM 1946 C CA . CYS A 1 259 ? 23.780 -19.656 -22.526 1.00 84.88 259 CYS A CA 1
ATOM 1947 C C . CYS A 1 259 ? 23.416 -21.092 -22.118 1.00 84.88 259 CYS A C 1
ATOM 1949 O O . CYS A 1 259 ? 22.241 -21.455 -22.060 1.00 84.88 259 CYS A O 1
ATOM 1951 N N . SER A 1 260 ? 24.420 -21.892 -21.743 1.00 88.56 260 SER A N 1
ATOM 1952 C CA . SER A 1 260 ? 24.179 -23.217 -21.156 1.00 88.56 260 SER A CA 1
ATOM 1953 C C . SER A 1 260 ? 23.346 -23.096 -19.868 1.00 88.56 260 SER A C 1
ATOM 1955 O O . SER A 1 260 ? 23.697 -22.282 -19.010 1.00 88.56 260 SER A O 1
ATOM 1957 N N . PRO A 1 261 ? 22.305 -23.925 -19.660 1.00 86.38 261 PRO A N 1
ATOM 1958 C CA . PRO A 1 261 ? 21.497 -23.900 -18.439 1.00 86.38 261 PRO A CA 1
ATOM 1959 C C . PRO A 1 261 ? 22.308 -24.025 -17.140 1.00 86.38 261 PRO A C 1
ATOM 1961 O O . PRO A 1 261 ? 21.894 -23.502 -16.111 1.00 86.38 261 PRO A O 1
ATOM 1964 N N . GLU A 1 262 ? 23.481 -24.667 -17.181 1.00 89.56 262 GLU A N 1
ATOM 1965 C CA . GLU A 1 262 ? 24.365 -24.842 -16.018 1.00 89.56 262 GLU A CA 1
ATOM 1966 C C . GLU A 1 262 ? 24.964 -23.523 -15.506 1.00 89.56 262 GLU A C 1
ATOM 1968 O O . GLU A 1 262 ? 25.256 -23.384 -14.316 1.00 89.56 262 GLU A O 1
ATOM 1973 N N . VAL A 1 263 ? 25.136 -22.540 -16.395 1.00 89.62 263 VAL A N 1
ATOM 1974 C CA . VAL A 1 263 ? 25.683 -21.218 -16.055 1.00 89.62 263 VAL A CA 1
ATOM 1975 C C . VAL A 1 263 ? 24.597 -20.157 -15.892 1.00 89.62 263 VAL A C 1
ATOM 1977 O O . VAL A 1 263 ? 24.900 -19.030 -15.505 1.00 89.62 263 VAL A O 1
ATOM 1980 N N . VAL A 1 264 ? 23.332 -20.505 -16.138 1.00 88.94 264 VAL A N 1
ATOM 1981 C CA . VAL A 1 264 ? 22.192 -19.598 -15.999 1.00 88.94 264 VAL A CA 1
ATOM 1982 C C . VAL A 1 264 ? 21.595 -19.706 -14.597 1.00 88.94 264 VAL A C 1
ATOM 1984 O O . VAL A 1 264 ? 21.438 -20.780 -14.018 1.00 88.94 264 VAL A O 1
ATOM 1987 N N . THR A 1 265 ? 21.242 -18.567 -14.010 1.00 88.94 265 THR A N 1
ATOM 1988 C CA . THR A 1 265 ? 20.392 -18.509 -12.819 1.00 88.94 265 THR A CA 1
ATOM 1989 C C . THR A 1 265 ? 19.246 -17.548 -13.031 1.00 88.94 265 THR A C 1
ATOM 1991 O O . THR A 1 265 ? 19.440 -16.469 -13.577 1.00 88.94 265 THR A O 1
ATOM 1994 N N . LEU A 1 266 ? 18.057 -17.901 -12.554 1.00 85.00 266 LEU A N 1
ATOM 1995 C CA . LEU A 1 266 ? 16.982 -16.926 -12.432 1.00 85.00 266 LEU A CA 1
ATOM 1996 C C . LEU A 1 266 ? 17.240 -16.070 -11.196 1.00 85.00 266 LEU A C 1
ATOM 1998 O O . LEU A 1 266 ? 17.468 -16.593 -10.103 1.00 85.00 266 LEU A O 1
ATOM 2002 N N . ARG A 1 267 ? 17.212 -14.753 -11.378 1.00 84.75 267 ARG A N 1
ATOM 2003 C CA . ARG A 1 267 ? 17.239 -13.777 -10.294 1.00 84.75 267 ARG A CA 1
ATOM 2004 C C . ARG A 1 267 ? 16.013 -12.889 -10.408 1.00 84.75 267 ARG A C 1
ATOM 2006 O O . ARG A 1 267 ? 15.766 -12.311 -11.461 1.00 84.75 267 ARG A O 1
ATOM 2013 N N . THR A 1 268 ? 15.262 -12.776 -9.321 1.00 85.50 268 THR A N 1
ATOM 2014 C CA . THR A 1 268 ? 14.109 -11.879 -9.247 1.00 85.50 268 THR A CA 1
ATOM 2015 C C . THR A 1 268 ? 14.571 -10.456 -8.954 1.00 85.50 268 THR A C 1
ATOM 2017 O O . THR A 1 268 ? 15.335 -10.227 -8.016 1.00 85.50 268 THR A O 1
ATOM 2020 N N . PHE A 1 269 ? 14.090 -9.506 -9.750 1.00 86.56 269 PHE A N 1
ATOM 2021 C CA . PHE A 1 269 ? 14.270 -8.072 -9.557 1.00 86.56 269 PHE A CA 1
ATOM 2022 C C . PHE A 1 269 ? 12.913 -7.413 -9.329 1.00 86.56 269 PHE A C 1
ATOM 2024 O O . PHE A 1 269 ? 11.941 -7.769 -9.992 1.00 86.56 269 PHE A O 1
ATOM 2031 N N . THR A 1 270 ? 12.854 -6.441 -8.422 1.00 88.31 270 THR A N 1
ATOM 2032 C CA . THR A 1 270 ? 11.659 -5.616 -8.214 1.00 88.31 270 THR A CA 1
ATOM 2033 C C . THR A 1 270 ? 11.759 -4.371 -9.084 1.00 88.31 270 THR A C 1
ATOM 2035 O O . THR A 1 270 ? 12.566 -3.478 -8.824 1.00 88.31 270 THR A O 1
ATOM 2038 N N . ARG A 1 271 ? 10.931 -4.308 -10.122 1.00 84.19 271 ARG A N 1
ATOM 2039 C CA . ARG A 1 271 ? 10.684 -3.112 -10.917 1.00 84.19 271 ARG A CA 1
ATOM 2040 C C . ARG A 1 271 ? 9.633 -2.267 -10.221 1.00 84.19 271 ARG A C 1
ATOM 2042 O O . ARG A 1 271 ? 8.445 -2.567 -10.275 1.00 84.19 271 ARG A O 1
ATOM 2049 N N . TYR A 1 272 ? 10.111 -1.239 -9.536 1.00 81.88 272 TYR A N 1
ATOM 2050 C CA . TYR A 1 272 ? 9.246 -0.204 -8.997 1.00 81.88 272 TYR A CA 1
ATOM 2051 C C . TYR A 1 272 ? 8.620 0.614 -10.134 1.00 81.88 272 TYR A C 1
ATOM 2053 O O . TYR A 1 272 ? 9.249 0.725 -11.193 1.00 81.88 272 TYR A O 1
ATOM 2061 N N . PRO A 1 273 ? 7.433 1.203 -9.900 1.00 74.00 273 PRO A N 1
ATOM 2062 C CA . PRO A 1 273 ? 6.860 2.208 -10.780 1.00 74.00 273 PRO A CA 1
ATOM 2063 C C . PRO A 1 273 ? 7.862 3.307 -11.065 1.00 74.00 273 PRO A C 1
ATOM 2065 O O . PRO A 1 273 ? 8.744 3.588 -10.239 1.00 74.00 273 PRO A O 1
ATOM 2068 N N . ALA A 1 274 ? 7.737 3.917 -12.229 1.00 71.00 274 ALA A N 1
ATOM 2069 C CA . ALA A 1 274 ? 8.783 4.774 -12.737 1.00 71.00 274 ALA A CA 1
ATOM 2070 C C . ALA A 1 274 ? 9.057 5.991 -11.812 1.00 71.00 274 ALA A C 1
ATOM 2072 O O . ALA A 1 274 ? 10.222 6.326 -11.573 1.00 71.00 274 ALA A O 1
ATOM 2073 N N . GLU A 1 275 ? 8.041 6.522 -11.116 1.00 73.44 275 GLU A N 1
ATOM 2074 C CA . GLU A 1 275 ? 8.188 7.579 -10.103 1.00 73.44 275 GLU A CA 1
ATOM 2075 C C . GLU A 1 275 ? 9.048 7.184 -8.887 1.00 73.44 275 GLU A C 1
ATOM 2077 O O . GLU A 1 275 ? 9.583 8.043 -8.181 1.00 73.44 275 GLU A O 1
ATOM 2082 N N . ALA A 1 276 ? 9.196 5.884 -8.631 1.00 79.75 276 ALA A N 1
ATOM 2083 C CA . ALA A 1 276 ? 9.943 5.332 -7.507 1.00 79.75 276 ALA A CA 1
ATOM 2084 C C . ALA A 1 276 ? 11.305 4.748 -7.918 1.00 79.75 276 ALA A C 1
ATOM 2086 O O . ALA A 1 276 ? 12.081 4.357 -7.043 1.00 79.75 276 ALA A O 1
ATOM 2087 N N . VAL A 1 277 ? 11.649 4.726 -9.212 1.00 80.62 277 VAL A N 1
ATOM 2088 C CA . VAL A 1 277 ? 12.921 4.161 -9.701 1.00 80.62 277 VAL A CA 1
ATOM 2089 C C . VAL A 1 277 ? 14.124 4.919 -9.145 1.00 80.62 277 VAL A C 1
ATOM 2091 O O . VAL A 1 277 ? 15.057 4.297 -8.637 1.00 80.62 277 VAL A O 1
ATOM 2094 N N . GLU A 1 278 ? 14.108 6.256 -9.162 1.00 80.31 278 GLU A N 1
ATOM 2095 C CA . GLU A 1 278 ? 15.210 7.044 -8.590 1.00 80.31 278 GLU A CA 1
ATOM 2096 C C . GLU A 1 278 ? 15.397 6.775 -7.098 1.00 80.31 278 GLU A C 1
ATOM 2098 O O . GLU A 1 278 ? 16.525 6.670 -6.609 1.00 80.31 278 GLU A O 1
ATOM 2103 N N . TRP A 1 279 ? 14.288 6.684 -6.364 1.00 87.44 279 TRP A N 1
ATOM 2104 C CA . TRP A 1 279 ? 14.320 6.344 -4.950 1.00 87.44 279 TRP A CA 1
ATOM 2105 C C . TRP A 1 279 ? 14.911 4.946 -4.753 1.00 87.44 279 TRP A C 1
ATOM 2107 O O . TRP A 1 279 ? 15.817 4.789 -3.936 1.00 87.44 279 TRP A O 1
ATOM 2117 N N . ALA A 1 280 ? 14.476 3.960 -5.541 1.00 86.00 280 ALA A N 1
ATOM 2118 C CA . ALA A 1 280 ? 14.946 2.582 -5.456 1.00 86.00 280 ALA A CA 1
ATOM 2119 C C . ALA A 1 280 ? 16.462 2.496 -5.697 1.00 86.00 280 ALA A C 1
ATOM 2121 O O . ALA A 1 280 ? 17.176 1.875 -4.910 1.00 86.00 280 ALA A O 1
ATOM 2122 N N . ILE A 1 281 ? 16.973 3.200 -6.712 1.00 85.50 281 ILE A N 1
ATOM 2123 C CA . ILE A 1 281 ? 18.414 3.302 -6.981 1.00 85.50 281 ILE A CA 1
ATOM 2124 C C . ILE A 1 281 ? 19.142 3.942 -5.790 1.00 85.50 281 ILE A C 1
ATOM 2126 O O . ILE A 1 281 ? 20.136 3.393 -5.316 1.00 85.50 281 ILE A O 1
ATOM 2130 N N . LYS A 1 282 ? 18.633 5.061 -5.253 1.00 87.69 282 LYS A N 1
ATOM 2131 C CA . LYS A 1 282 ? 19.224 5.747 -4.086 1.00 87.69 282 LYS A CA 1
ATOM 2132 C C . LYS A 1 282 ? 19.235 4.873 -2.827 1.00 87.69 282 LYS A C 1
ATOM 2134 O O . LYS A 1 282 ? 20.139 5.013 -2.010 1.00 87.69 282 LYS A O 1
ATOM 2139 N N . GLN A 1 283 ? 18.259 3.979 -2.666 1.00 92.56 283 GLN A N 1
ATOM 2140 C CA . GLN A 1 283 ? 18.202 3.009 -1.565 1.00 92.56 283 GLN A CA 1
ATOM 2141 C C . GLN A 1 283 ? 19.015 1.729 -1.829 1.00 92.56 283 GLN A C 1
ATOM 2143 O O . GLN A 1 283 ? 19.016 0.826 -0.996 1.00 92.56 283 GLN A O 1
ATOM 2148 N N . GLY A 1 284 ? 19.706 1.628 -2.970 1.00 90.00 284 GLY A N 1
ATOM 2149 C CA . GLY A 1 284 ? 20.504 0.452 -3.319 1.00 90.00 284 GLY A CA 1
ATOM 2150 C C . GLY A 1 284 ? 19.668 -0.780 -3.670 1.00 90.00 284 GLY A C 1
ATOM 2151 O O . GLY A 1 284 ? 20.170 -1.902 -3.592 1.00 90.00 284 GLY A O 1
ATOM 2152 N N . VAL A 1 285 ? 18.400 -0.600 -4.060 1.00 88.69 285 VAL A N 1
ATOM 2153 C CA . VAL A 1 285 ? 17.569 -1.691 -4.579 1.00 88.69 285 VAL A CA 1
ATOM 2154 C C . VAL A 1 285 ? 18.220 -2.221 -5.861 1.00 88.69 285 VAL A C 1
ATOM 2156 O O . VAL A 1 285 ? 18.443 -1.438 -6.792 1.00 88.69 285 VAL A O 1
ATOM 2159 N N . PRO A 1 286 ? 18.510 -3.533 -5.959 1.00 88.62 286 PRO A N 1
ATOM 2160 C CA . PRO A 1 286 ? 19.151 -4.086 -7.140 1.00 88.62 286 PRO A CA 1
ATOM 2161 C C . PRO A 1 286 ? 18.328 -3.862 -8.407 1.00 88.62 286 PRO A C 1
ATOM 2163 O O . PRO A 1 286 ? 17.173 -4.277 -8.484 1.00 88.62 286 PRO A O 1
ATOM 2166 N N . GLN A 1 287 ? 18.957 -3.255 -9.410 1.00 85.94 287 GLN A N 1
ATOM 2167 C CA . GLN A 1 287 ? 18.362 -3.067 -10.727 1.00 85.94 287 GLN A CA 1
ATOM 2168 C C . GLN A 1 287 ? 18.682 -4.263 -11.629 1.00 85.94 287 GLN A C 1
ATOM 2170 O O . GLN A 1 287 ? 19.761 -4.854 -11.505 1.00 85.94 287 GLN A O 1
ATOM 2175 N N . PRO A 1 288 ? 17.761 -4.643 -12.526 1.00 84.94 288 PRO A N 1
ATOM 2176 C CA . PRO A 1 288 ? 18.049 -5.662 -13.520 1.00 84.94 288 PRO A CA 1
ATOM 2177 C C . PRO A 1 288 ? 19.164 -5.172 -14.456 1.00 84.94 288 PRO A C 1
ATOM 2179 O O . PRO A 1 288 ? 19.078 -4.033 -14.915 1.00 84.94 288 PRO A O 1
ATOM 2182 N N . PRO A 1 289 ? 20.186 -5.990 -14.774 1.00 87.31 289 PRO A N 1
ATOM 2183 C CA . PRO A 1 289 ? 21.188 -5.595 -15.760 1.00 87.31 289 PRO A CA 1
ATOM 2184 C C . PRO A 1 289 ? 20.502 -5.330 -17.102 1.00 87.31 289 PRO A C 1
ATOM 2186 O O . PRO A 1 289 ? 19.575 -6.055 -17.469 1.00 87.31 289 PRO A O 1
ATOM 2189 N N . GLU A 1 290 ? 20.912 -4.280 -17.806 1.00 85.00 290 GLU A N 1
ATOM 2190 C CA . GLU A 1 290 ? 20.334 -3.910 -19.106 1.00 85.00 290 GLU A CA 1
ATOM 2191 C C . GLU A 1 290 ? 20.967 -4.743 -20.234 1.00 85.00 290 GLU A C 1
ATOM 2193 O O . GLU A 1 290 ? 20.266 -5.216 -21.125 1.00 85.00 290 GLU A O 1
ATOM 2198 N N . GLU A 1 291 ? 22.262 -5.039 -20.114 1.00 87.19 291 GLU A N 1
ATOM 2199 C CA . GLU A 1 291 ? 23.047 -5.750 -21.123 1.00 87.19 291 GLU A CA 1
ATOM 2200 C C . GLU A 1 291 ? 22.977 -7.282 -21.004 1.00 87.19 291 GLU A C 1
ATOM 2202 O O . GLU A 1 291 ? 22.824 -7.859 -19.916 1.00 87.19 291 GLU A O 1
ATOM 2207 N N . TYR A 1 292 ? 23.151 -7.947 -22.149 1.00 88.69 292 TYR A N 1
ATOM 2208 C CA . TYR A 1 292 ? 23.366 -9.391 -22.239 1.00 88.69 292 TYR A CA 1
ATOM 2209 C C . TYR A 1 292 ? 24.841 -9.755 -22.064 1.00 88.69 292 TYR A C 1
ATOM 2211 O O . TYR A 1 292 ? 25.740 -8.996 -22.411 1.00 88.69 292 TYR A O 1
ATOM 2219 N N . SER A 1 293 ? 25.088 -10.956 -21.541 1.00 89.19 293 SER A N 1
ATOM 2220 C CA . SER A 1 293 ? 26.426 -11.514 -21.375 1.00 89.19 293 SER A CA 1
ATOM 2221 C C . SER A 1 293 ? 27.142 -11.590 -22.731 1.00 89.19 293 SER A C 1
ATOM 2223 O O . SER A 1 293 ? 26.641 -12.266 -23.631 1.00 89.19 293 SER A O 1
ATOM 2225 N N . PRO A 1 294 ? 28.349 -11.013 -22.881 1.00 88.75 294 PRO A N 1
ATOM 2226 C CA . PRO A 1 294 ? 29.146 -11.155 -24.104 1.00 88.75 294 PRO A CA 1
ATOM 2227 C C . PRO A 1 294 ? 29.492 -12.613 -24.443 1.00 88.75 294 PRO A C 1
ATOM 2229 O O . PRO A 1 294 ? 29.828 -12.931 -25.578 1.00 88.75 294 PRO A O 1
ATOM 2232 N N . LEU A 1 295 ? 29.416 -13.513 -23.455 1.00 88.12 295 LEU A N 1
ATOM 2233 C CA . LEU A 1 295 ? 29.691 -14.944 -23.611 1.00 88.12 295 LEU A CA 1
ATOM 2234 C C . LEU A 1 295 ? 28.516 -15.723 -24.220 1.00 88.12 295 LEU A C 1
ATOM 2236 O O . LEU A 1 295 ? 28.685 -16.874 -24.615 1.00 88.12 295 LEU A O 1
ATOM 2240 N N . CYS A 1 296 ? 27.326 -15.132 -24.217 1.00 85.44 296 CYS A N 1
ATOM 2241 C CA . CYS A 1 296 ? 26.109 -15.679 -24.798 1.00 85.44 296 CYS A CA 1
ATOM 2242 C C . CYS A 1 296 ? 25.115 -14.521 -24.999 1.00 85.44 296 CYS A C 1
ATOM 2244 O O . CYS A 1 296 ? 24.228 -14.319 -24.159 1.00 85.44 296 CYS A O 1
ATOM 2246 N N . PRO A 1 297 ? 25.307 -13.726 -26.069 1.00 83.19 297 PRO A N 1
ATOM 2247 C CA . PRO A 1 297 ? 24.511 -12.533 -26.330 1.00 83.19 297 PRO A CA 1
ATOM 2248 C C . PRO A 1 297 ? 23.049 -12.882 -26.640 1.00 83.19 297 PRO A C 1
ATOM 2250 O O . PRO A 1 297 ? 22.681 -14.056 -26.779 1.00 83.19 297 PRO A O 1
ATOM 2253 N N . ALA A 1 298 ? 22.200 -11.856 -26.744 1.00 77.56 298 ALA A N 1
ATOM 2254 C CA . ALA A 1 298 ? 20.865 -12.016 -27.315 1.00 77.56 298 ALA A CA 1
ATOM 2255 C C . ALA A 1 298 ? 20.984 -12.715 -28.682 1.00 77.56 298 ALA A C 1
ATOM 2257 O O . ALA A 1 298 ? 21.887 -12.406 -29.457 1.00 77.56 298 ALA A O 1
ATOM 2258 N N . GLY A 1 299 ? 20.141 -13.715 -28.947 1.00 65.50 299 GLY A N 1
ATOM 2259 C CA . GLY A 1 299 ? 20.213 -14.451 -30.209 1.00 65.50 299 GLY A CA 1
ATOM 2260 C C . GLY A 1 299 ? 19.933 -13.522 -31.391 1.00 65.50 299 GLY A C 1
ATOM 2261 O O . GLY A 1 299 ? 19.056 -12.672 -31.292 1.00 65.50 299 GLY A O 1
ATOM 2262 N N . GLU A 1 300 ? 20.625 -13.720 -32.514 1.00 51.06 300 GLU A N 1
ATOM 2263 C CA . GLU A 1 300 ? 20.477 -12.938 -33.760 1.00 51.06 300 GLU A CA 1
ATOM 2264 C C . GLU A 1 300 ? 19.120 -13.129 -34.479 1.00 51.06 300 GLU A C 1
ATOM 2266 O O . GLU A 1 300 ? 18.939 -12.717 -35.620 1.00 51.06 300 GLU A O 1
ATOM 2271 N N . THR A 1 301 ? 18.125 -13.733 -33.829 1.00 39.66 301 THR A N 1
ATOM 2272 C CA . THR A 1 301 ? 16.752 -13.851 -34.338 1.00 39.66 301 THR A CA 1
ATOM 2273 C C . THR A 1 301 ? 15.836 -12.797 -33.723 1.00 39.66 301 THR A C 1
ATOM 2275 O O . THR A 1 301 ? 14.803 -13.115 -33.144 1.00 39.66 301 THR A O 1
ATOM 2278 N N . GLU A 1 302 ? 16.211 -11.537 -33.895 1.00 37.12 302 GLU A N 1
ATOM 2279 C CA . GLU A 1 302 ? 15.282 -10.531 -34.405 1.00 37.12 302 GLU A CA 1
ATOM 2280 C C . GLU A 1 302 ? 15.836 -10.106 -35.766 1.00 37.12 302 GLU A C 1
ATOM 2282 O O . GLU A 1 302 ? 16.423 -9.045 -35.940 1.00 37.12 302 GLU A O 1
ATOM 2287 N N . THR A 1 303 ? 15.706 -10.984 -36.766 1.00 31.27 303 THR A N 1
ATOM 2288 C CA . THR A 1 303 ? 15.671 -10.494 -38.142 1.00 31.27 303 THR A CA 1
ATOM 2289 C C . THR A 1 303 ? 14.563 -9.462 -38.182 1.00 31.27 303 THR A C 1
ATOM 2291 O O . THR A 1 303 ? 13.406 -9.831 -37.971 1.00 31.27 303 THR A O 1
ATOM 2294 N N . ASN A 1 304 ? 14.948 -8.210 -38.417 1.00 31.27 304 ASN A N 1
ATOM 2295 C CA . ASN A 1 304 ? 14.096 -7.101 -38.809 1.00 31.27 304 ASN A CA 1
ATOM 2296 C C . ASN A 1 304 ? 13.023 -7.595 -39.787 1.00 31.27 304 ASN A C 1
ATOM 2298 O O . ASN A 1 304 ? 13.217 -7.625 -41.001 1.00 31.27 304 ASN A O 1
ATOM 2302 N N . VAL A 1 305 ? 11.877 -8.003 -39.252 1.00 27.36 305 VAL A N 1
ATOM 2303 C CA . VAL A 1 305 ? 10.624 -7.725 -39.921 1.00 27.36 305 VAL A CA 1
ATOM 2304 C C . VAL A 1 305 ? 10.469 -6.241 -39.672 1.00 27.36 305 VAL A C 1
ATOM 2306 O O . VAL A 1 305 ? 10.270 -5.835 -38.528 1.00 27.36 305 VAL A O 1
ATOM 2309 N N . GLU A 1 306 ? 10.664 -5.444 -40.719 1.00 29.69 306 GLU A N 1
ATOM 2310 C CA . GLU A 1 306 ? 10.241 -4.049 -40.756 1.00 29.69 306 GLU A CA 1
ATOM 2311 C C . GLU A 1 306 ? 8.741 -4.015 -40.440 1.00 29.69 306 GLU A C 1
ATOM 2313 O O . GLU A 1 306 ? 7.874 -4.104 -41.305 1.00 29.69 306 GLU A O 1
ATOM 2318 N N . VAL A 1 307 ? 8.434 -3.966 -39.151 1.00 27.44 307 VAL A N 1
ATOM 2319 C CA . VAL A 1 307 ? 7.205 -3.395 -38.647 1.00 27.44 307 VAL A CA 1
ATOM 2320 C C . VAL A 1 307 ? 7.558 -1.931 -38.475 1.00 27.44 307 VAL A C 1
ATOM 2322 O O . VAL A 1 307 ? 8.309 -1.577 -37.565 1.00 27.44 307 VAL A O 1
ATOM 2325 N N . GLU A 1 308 ? 7.078 -1.087 -39.387 1.00 30.47 308 GLU A N 1
ATOM 2326 C CA . GLU A 1 308 ? 7.069 0.355 -39.162 1.00 30.47 308 GLU A CA 1
ATOM 2327 C C . GLU A 1 308 ? 6.517 0.614 -37.749 1.00 30.47 308 GLU A C 1
ATOM 2329 O O . GLU A 1 308 ? 5.353 0.328 -37.464 1.00 30.47 308 GLU A O 1
ATOM 2334 N N . GLY A 1 309 ? 7.383 1.104 -36.854 1.00 32.06 309 GLY A N 1
ATOM 2335 C CA . GLY A 1 309 ? 6.975 1.660 -35.564 1.00 32.06 309 GLY A CA 1
ATOM 2336 C C . GLY A 1 309 ? 7.431 0.974 -34.270 1.00 32.06 309 GLY A C 1
ATOM 2337 O O . GLY A 1 309 ? 6.821 1.271 -33.246 1.00 32.06 309 GLY A O 1
ATOM 2338 N N . ALA A 1 310 ? 8.453 0.101 -34.232 1.00 30.48 310 ALA A N 1
ATOM 2339 C CA . ALA A 1 310 ? 8.885 -0.466 -32.935 1.00 30.48 310 ALA A CA 1
ATOM 2340 C C . ALA A 1 310 ? 10.358 -0.920 -32.793 1.00 30.48 310 ALA A C 1
ATOM 2342 O O . ALA A 1 310 ? 10.625 -1.868 -32.059 1.00 30.48 310 ALA A O 1
ATOM 2343 N N . SER A 1 311 ? 11.331 -0.244 -33.412 1.00 28.95 311 SER A N 1
ATOM 2344 C CA . SER A 1 311 ? 12.763 -0.436 -33.108 1.00 28.95 311 SER A CA 1
ATOM 2345 C C . SER A 1 311 ? 13.352 0.834 -32.489 1.00 28.95 311 SER A C 1
ATOM 2347 O O . SER A 1 311 ? 13.858 1.708 -33.189 1.00 28.95 311 SER A O 1
ATOM 2349 N N . GLY A 1 312 ? 13.251 0.967 -31.168 1.00 36.09 312 GLY A N 1
ATOM 2350 C CA . GLY A 1 312 ? 13.963 2.008 -30.434 1.00 36.09 312 GLY A CA 1
ATOM 2351 C C . GLY A 1 312 ? 15.321 1.491 -29.973 1.00 36.09 312 GLY A C 1
ATOM 2352 O O . GLY A 1 312 ? 15.403 0.894 -28.902 1.00 36.09 312 GLY A O 1
ATOM 2353 N N . GLU A 1 313 ? 16.391 1.789 -30.714 1.00 45.22 313 GLU A N 1
ATOM 2354 C CA . GLU A 1 313 ? 17.771 1.882 -30.192 1.00 45.22 313 GLU A CA 1
ATOM 2355 C C . GLU A 1 313 ? 17.893 3.093 -29.236 1.00 45.22 313 GLU A C 1
ATOM 2357 O O . GLU A 1 313 ? 18.747 3.968 -29.357 1.00 45.22 313 GLU A O 1
ATOM 2362 N N . GLY A 1 314 ? 16.937 3.211 -28.318 1.00 54.12 314 GLY A N 1
ATOM 2363 C CA . GLY A 1 314 ? 16.596 4.455 -27.659 1.00 54.12 314 GLY A CA 1
ATOM 2364 C C . GLY A 1 314 ? 17.529 4.773 -26.508 1.00 54.12 314 GLY A C 1
ATOM 2365 O O . GLY A 1 314 ? 17.460 4.143 -25.457 1.00 54.12 314 GLY A O 1
ATOM 2366 N N . GLY A 1 315 ? 18.349 5.811 -26.662 1.00 72.62 315 GLY A N 1
ATOM 2367 C CA . GLY A 1 315 ? 19.127 6.405 -25.573 1.00 72.62 315 GLY A CA 1
ATOM 2368 C C . GLY A 1 315 ? 18.279 7.033 -24.457 1.00 72.62 315 GLY A C 1
ATOM 2369 O O . GLY A 1 315 ? 18.859 7.554 -23.510 1.00 72.62 315 GLY A O 1
ATOM 2370 N N . LEU A 1 316 ? 16.940 6.992 -24.534 1.00 83.69 316 LEU A N 1
ATOM 2371 C CA . LEU A 1 316 ? 15.996 7.550 -23.561 1.00 83.69 316 LEU A CA 1
ATOM 2372 C C . LEU A 1 316 ? 14.961 6.507 -23.112 1.00 83.69 316 LEU A C 1
ATOM 2374 O O . LEU A 1 316 ? 14.490 5.694 -23.900 1.00 83.69 316 LEU A O 1
ATOM 2378 N N . VAL A 1 317 ? 14.540 6.582 -21.848 1.00 88.31 317 VAL A N 1
ATOM 2379 C CA . VAL A 1 317 ? 13.391 5.828 -21.316 1.00 88.31 317 VAL A CA 1
ATOM 2380 C C . VAL A 1 317 ? 12.526 6.713 -20.430 1.00 88.31 317 VAL A C 1
ATOM 2382 O O . VAL A 1 317 ? 13.038 7.596 -19.737 1.00 88.31 317 VAL A O 1
ATOM 2385 N N . PHE A 1 318 ? 11.219 6.454 -20.408 1.00 85.81 318 PHE A N 1
ATOM 2386 C CA . PHE A 1 318 ? 10.307 7.121 -19.483 1.00 85.81 318 PHE A CA 1
ATOM 2387 C C . PHE A 1 318 ? 10.563 6.706 -18.028 1.00 85.81 318 PHE A C 1
ATOM 2389 O O . PHE A 1 318 ? 10.701 5.530 -17.699 1.00 85.81 318 PHE A O 1
ATOM 2396 N N . VAL A 1 319 ? 10.639 7.722 -17.169 1.00 85.31 319 VAL A N 1
ATOM 2397 C CA . VAL A 1 319 ? 10.617 7.655 -15.699 1.00 85.31 319 VAL A CA 1
ATOM 2398 C C . VAL A 1 319 ? 9.218 7.987 -15.170 1.00 85.31 319 VAL A C 1
ATOM 2400 O O . VAL A 1 319 ? 8.924 7.740 -14.015 1.00 85.31 319 VAL A O 1
ATOM 2403 N N . SER A 1 320 ? 8.340 8.579 -15.971 1.00 84.19 320 SER A N 1
ATOM 2404 C CA . SER A 1 320 ? 6.910 8.694 -15.673 1.00 84.19 320 SER A CA 1
ATOM 2405 C C . SER A 1 320 ? 6.210 9.253 -16.913 1.00 84.19 320 SER A C 1
ATOM 2407 O O . SER A 1 320 ? 6.771 10.153 -17.545 1.00 84.19 320 SER A O 1
ATOM 2409 N N . PRO A 1 321 ? 4.993 8.811 -17.260 1.00 91.19 321 PRO A N 1
ATOM 2410 C CA . PRO A 1 321 ? 4.217 7.764 -16.594 1.00 91.19 321 PRO A CA 1
ATOM 2411 C C . PRO A 1 321 ? 4.680 6.349 -16.985 1.00 91.19 321 PRO A C 1
ATOM 2413 O O . PRO A 1 321 ? 5.547 6.190 -17.842 1.00 91.19 321 PRO A O 1
ATOM 2416 N N . ASP A 1 322 ? 4.091 5.325 -16.361 1.00 81.94 322 ASP A N 1
ATOM 2417 C CA . ASP A 1 322 ? 4.265 3.925 -16.759 1.00 81.94 322 ASP A CA 1
ATOM 2418 C C . ASP A 1 322 ? 3.315 3.533 -17.900 1.00 81.94 322 ASP A C 1
ATOM 2420 O O . ASP A 1 322 ? 2.191 4.042 -18.012 1.00 81.94 322 ASP A O 1
ATOM 2424 N N . GLN A 1 323 ? 3.734 2.559 -18.712 1.00 87.31 323 GLN A N 1
ATOM 2425 C CA . GLN A 1 323 ? 2.889 1.968 -19.752 1.00 87.31 323 GLN A CA 1
ATOM 2426 C C . GLN A 1 323 ? 1.603 1.385 -19.160 1.00 87.31 323 GLN A C 1
ATOM 2428 O O . GLN A 1 323 ? 1.635 0.508 -18.300 1.00 87.31 323 GLN A O 1
ATOM 2433 N N . GLY A 1 324 ? 0.462 1.837 -19.679 1.00 78.12 324 GLY A N 1
ATOM 2434 C CA . GLY A 1 324 ? -0.866 1.388 -19.272 1.00 78.12 324 GLY A CA 1
ATOM 2435 C C . GLY A 1 324 ? -1.391 2.027 -17.985 1.00 78.12 324 GLY A C 1
ATOM 2436 O O . GLY A 1 324 ? -2.389 1.545 -17.453 1.00 78.12 324 GLY A O 1
ATOM 2437 N N . THR A 1 325 ? -0.755 3.087 -17.471 1.00 82.69 325 THR A N 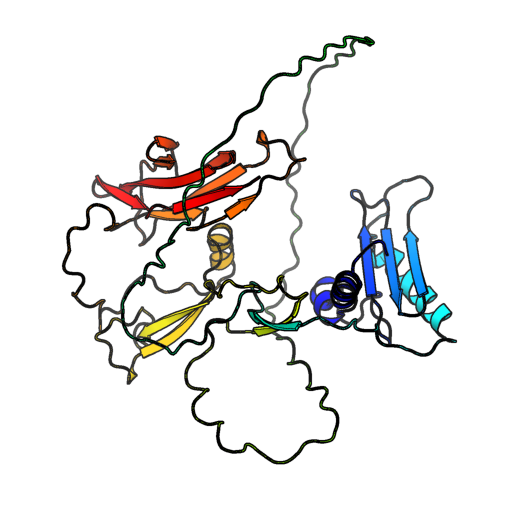1
ATOM 2438 C CA . THR A 1 325 ? -1.221 3.777 -16.256 1.00 82.69 325 THR A CA 1
ATOM 2439 C C . THR A 1 325 ? -2.671 4.250 -16.413 1.00 82.69 325 THR A C 1
ATOM 2441 O O . THR A 1 325 ? -3.007 4.908 -17.398 1.00 82.69 325 THR A O 1
ATOM 2444 N N . VAL A 1 326 ? -3.522 3.967 -15.418 1.00 87.25 326 VAL A N 1
ATOM 2445 C CA . VAL A 1 326 ? -4.891 4.501 -15.334 1.00 87.25 326 VAL A CA 1
ATOM 2446 C C . VAL A 1 326 ? -4.988 5.465 -14.156 1.00 87.25 326 VAL A C 1
ATOM 2448 O O . VAL A 1 326 ? -4.807 5.073 -13.004 1.00 87.25 326 VAL A O 1
ATOM 2451 N N . LEU A 1 327 ? -5.293 6.728 -14.435 1.00 87.69 327 LEU A N 1
ATOM 2452 C CA . LEU A 1 327 ? -5.392 7.802 -13.448 1.00 87.69 327 LEU A CA 1
ATOM 2453 C C . LEU A 1 327 ? -6.842 8.242 -13.291 1.00 87.69 327 LEU A C 1
ATOM 2455 O O . LEU A 1 327 ? -7.594 8.263 -14.258 1.00 87.69 327 LEU A O 1
ATOM 2459 N N . ARG A 1 328 ? -7.247 8.624 -12.079 1.00 92.81 328 ARG A N 1
ATOM 2460 C CA . ARG A 1 328 ? -8.605 9.105 -11.792 1.00 92.81 328 ARG A CA 1
ATOM 2461 C C . ARG A 1 328 ? -8.566 10.541 -11.289 1.00 92.81 328 ARG A C 1
ATOM 2463 O O . ARG A 1 328 ? -7.850 10.835 -10.334 1.00 92.81 328 ARG A O 1
ATOM 2470 N N . LEU A 1 329 ? -9.382 11.405 -11.887 1.00 91.25 329 LEU A N 1
ATOM 2471 C CA . LEU A 1 329 ? -9.591 12.761 -11.390 1.00 91.25 329 LEU A CA 1
ATOM 2472 C C . LEU A 1 329 ? -10.369 12.746 -10.072 1.00 91.25 329 LEU A C 1
ATOM 2474 O O . LEU A 1 329 ? -11.351 12.028 -9.908 1.00 91.25 329 LEU A O 1
ATOM 2478 N N . VAL A 1 330 ? -9.956 13.586 -9.128 1.00 92.31 330 VAL A N 1
ATOM 2479 C CA . VAL A 1 330 ? -10.635 13.756 -7.842 1.00 92.31 330 VAL A CA 1
ATOM 2480 C C . VAL A 1 330 ? -11.650 14.903 -7.961 1.00 92.31 330 VAL A C 1
ATOM 2482 O O . VAL A 1 330 ? -11.231 16.040 -8.190 1.00 92.31 330 VAL A O 1
ATOM 2485 N N . PRO A 1 331 ? -12.967 14.671 -7.767 1.00 85.06 331 PRO A N 1
ATOM 2486 C CA . PRO A 1 331 ? -14.017 15.666 -8.037 1.00 85.06 331 PRO A CA 1
ATOM 2487 C C . PRO A 1 331 ? -13.914 16.993 -7.267 1.00 85.06 331 PRO A C 1
ATOM 2489 O O . PRO A 1 331 ? -14.467 17.996 -7.703 1.00 85.06 331 PRO A O 1
ATOM 2492 N N . ASN A 1 332 ? -13.206 17.009 -6.133 1.00 86.75 332 ASN A N 1
ATOM 2493 C CA . ASN A 1 332 ? -13.097 18.173 -5.243 1.00 86.75 332 ASN A CA 1
ATOM 2494 C C . ASN A 1 332 ? -11.712 18.838 -5.263 1.00 86.75 332 ASN A C 1
ATOM 2496 O O . ASN A 1 332 ? -11.453 19.737 -4.464 1.00 86.75 332 ASN A O 1
ATOM 2500 N N . ILE A 1 333 ? -10.813 18.395 -6.143 1.00 87.94 333 ILE A N 1
ATOM 2501 C CA . ILE A 1 333 ? -9.509 19.029 -6.335 1.00 87.94 333 ILE A CA 1
ATOM 2502 C C . ILE A 1 333 ? -9.578 19.847 -7.633 1.00 87.94 333 ILE A C 1
ATOM 2504 O O . ILE A 1 333 ? -9.942 19.294 -8.670 1.00 87.94 333 ILE A O 1
ATOM 2508 N N . PRO A 1 334 ? -9.240 21.148 -7.624 1.00 91.69 334 PRO A N 1
ATOM 2509 C CA . PRO A 1 334 ? -9.193 21.943 -8.851 1.00 91.69 334 PRO A CA 1
ATOM 2510 C C . PRO A 1 334 ? -8.298 21.296 -9.921 1.00 91.69 334 PRO A C 1
ATOM 2512 O O . PRO A 1 334 ? -7.215 20.805 -9.600 1.00 91.69 334 PRO A O 1
ATOM 2515 N N . LEU A 1 335 ? -8.736 21.282 -11.187 1.00 87.19 335 LEU A N 1
ATOM 2516 C CA . LEU A 1 335 ? -8.013 20.609 -12.282 1.00 87.19 335 LEU A CA 1
ATOM 2517 C C . LEU A 1 335 ? -6.580 21.130 -12.459 1.00 87.19 335 LEU A C 1
ATOM 2519 O O . LEU A 1 335 ? -5.676 20.349 -12.730 1.00 87.19 335 LEU A O 1
ATOM 2523 N N . ASP A 1 336 ? -6.337 22.419 -12.210 1.00 89.62 336 ASP A N 1
ATOM 2524 C CA . ASP A 1 336 ? -4.999 23.019 -12.272 1.00 89.62 336 ASP A CA 1
ATOM 2525 C C . ASP A 1 336 ? -4.033 22.474 -11.203 1.00 89.62 336 ASP A C 1
ATOM 2527 O O . ASP A 1 336 ? -2.824 22.696 -11.291 1.00 89.62 336 ASP A O 1
ATOM 2531 N N . LYS A 1 337 ? -4.543 21.766 -10.188 1.00 91.44 337 LYS A N 1
ATOM 2532 C CA . LYS A 1 337 ? -3.753 21.068 -9.161 1.00 91.44 337 LYS A CA 1
ATOM 2533 C C . LYS A 1 337 ? -3.582 19.581 -9.446 1.00 91.44 337 LYS A C 1
ATOM 2535 O O . LYS A 1 337 ? -2.776 18.932 -8.786 1.00 91.44 337 LYS A O 1
ATOM 2540 N N . GLN A 1 338 ? -4.310 19.040 -10.417 1.00 94.81 338 GLN A N 1
ATOM 2541 C CA . GLN A 1 338 ? -4.282 17.628 -10.772 1.00 94.81 338 GLN A CA 1
ATOM 2542 C C . GLN A 1 338 ? -3.317 17.410 -11.940 1.00 94.81 338 GLN A C 1
ATOM 2544 O O . GLN A 1 338 ? -3.719 17.307 -13.097 1.00 94.81 338 GLN A O 1
ATOM 2549 N N . LYS A 1 339 ? -2.018 17.388 -11.625 1.00 95.00 339 LYS A N 1
ATOM 2550 C CA . LYS A 1 339 ? -0.935 17.219 -12.601 1.00 95.00 339 LYS A CA 1
ATOM 2551 C C . LYS A 1 339 ? -0.135 15.958 -12.322 1.00 95.00 339 LYS A C 1
ATOM 2553 O O . LYS A 1 339 ? 0.073 15.615 -11.160 1.00 95.00 339 LYS A O 1
ATOM 2558 N N . ILE A 1 340 ? 0.376 15.335 -13.375 1.00 94.06 340 ILE A N 1
ATOM 2559 C CA . ILE A 1 340 ? 1.397 14.292 -13.268 1.00 94.06 340 ILE A CA 1
ATOM 2560 C C . ILE A 1 340 ? 2.716 14.780 -13.837 1.00 94.06 340 ILE A C 1
ATOM 2562 O O . ILE A 1 340 ? 2.760 15.663 -14.696 1.00 94.06 340 ILE A O 1
ATOM 2566 N N . ARG A 1 341 ? 3.802 14.187 -13.354 1.00 93.88 341 ARG A N 1
ATOM 2567 C CA . ARG A 1 341 ? 5.120 14.384 -13.939 1.00 93.88 341 ARG A CA 1
ATOM 2568 C C . ARG A 1 341 ? 5.247 13.518 -15.186 1.00 93.88 341 ARG A C 1
ATOM 2570 O O . ARG A 1 341 ? 4.978 12.324 -15.133 1.00 93.88 341 ARG A O 1
ATOM 2577 N N . ILE A 1 342 ? 5.669 14.130 -16.282 1.00 96.38 342 ILE A N 1
ATOM 2578 C CA . ILE A 1 342 ? 6.156 13.441 -17.473 1.00 96.38 342 ILE A CA 1
ATOM 2579 C C . ILE A 1 342 ? 7.666 13.590 -17.428 1.00 96.38 342 ILE A C 1
ATOM 2581 O O . ILE A 1 342 ? 8.156 14.716 -17.376 1.00 96.38 342 ILE A O 1
ATOM 2585 N N . GLN A 1 343 ? 8.390 12.484 -17.358 1.00 93.88 343 GLN A N 1
ATOM 2586 C CA . GLN A 1 343 ? 9.834 12.497 -17.188 1.00 93.88 343 GLN A CA 1
ATOM 2587 C C . GLN A 1 343 ? 10.458 11.381 -18.003 1.00 93.88 343 GLN A C 1
ATOM 2589 O O . GLN A 1 343 ? 9.970 10.253 -18.005 1.00 93.88 343 GLN A O 1
ATOM 2594 N N . VAL A 1 344 ? 11.579 11.693 -18.637 1.00 93.00 344 VAL A N 1
ATOM 2595 C CA . VAL A 1 344 ? 12.466 10.724 -19.272 1.00 93.00 344 VAL A CA 1
ATOM 2596 C C . VAL A 1 344 ? 13.857 10.830 -18.674 1.00 93.00 344 VAL A C 1
ATOM 2598 O O . VAL A 1 344 ? 14.227 11.844 -18.084 1.00 93.00 344 VAL A O 1
ATOM 2601 N N . ARG A 1 345 ? 14.644 9.772 -18.822 1.00 88.44 345 ARG A N 1
ATOM 2602 C CA . ARG A 1 345 ? 16.066 9.775 -18.488 1.00 88.44 345 ARG A CA 1
ATOM 2603 C C . ARG A 1 345 ? 16.867 9.100 -19.591 1.00 88.44 345 ARG A C 1
ATOM 2605 O O . ARG A 1 345 ? 16.332 8.198 -20.240 1.00 88.44 345 ARG A O 1
ATOM 2612 N N . PRO A 1 346 ? 18.151 9.448 -19.745 1.00 85.81 346 PRO A N 1
ATOM 2613 C CA . PRO A 1 346 ? 19.034 8.674 -20.587 1.00 85.81 346 PRO A CA 1
ATOM 2614 C C . PRO A 1 346 ? 19.298 7.273 -20.028 1.00 85.81 346 PRO A C 1
ATOM 2616 O O . PRO A 1 346 ? 19.280 7.052 -18.808 1.00 85.81 346 PRO A O 1
ATOM 2619 N N . VAL A 1 347 ? 19.573 6.333 -20.926 1.00 73.31 347 VAL A N 1
ATOM 2620 C CA . VAL A 1 347 ? 20.012 4.962 -20.617 1.00 73.31 347 VAL A CA 1
ATOM 2621 C C . VAL A 1 347 ? 21.328 4.645 -21.319 1.00 73.31 347 VAL A C 1
ATOM 2623 O O . VAL A 1 347 ? 21.800 5.419 -22.150 1.00 73.31 347 VAL A O 1
ATOM 2626 N N . ASN A 1 348 ? 21.966 3.534 -20.940 1.00 68.56 348 ASN A N 1
ATOM 2627 C CA . ASN A 1 348 ? 23.221 3.064 -21.543 1.00 68.56 348 ASN A CA 1
ATOM 2628 C C . ASN A 1 348 ? 24.401 4.059 -21.456 1.00 68.56 348 ASN A C 1
ATOM 2630 O O . ASN A 1 348 ? 25.320 4.017 -22.269 1.00 68.56 348 ASN A O 1
ATOM 2634 N N . GLY A 1 349 ? 24.384 4.987 -20.490 1.00 61.38 349 GLY A N 1
ATOM 2635 C CA . GLY A 1 349 ? 25.448 5.988 -20.317 1.00 61.38 349 GLY A CA 1
ATOM 2636 C C . GLY A 1 349 ? 25.537 7.031 -21.440 1.00 61.38 349 GLY A C 1
ATOM 2637 O O . GLY A 1 349 ? 26.489 7.812 -21.469 1.00 61.38 349 GLY A O 1
ATOM 2638 N N . VAL A 1 350 ? 24.556 7.066 -22.346 1.00 72.44 350 VAL A N 1
ATOM 2639 C CA . VAL A 1 350 ? 24.486 8.047 -23.430 1.00 72.44 350 VAL A CA 1
ATOM 2640 C C . VAL A 1 350 ? 24.060 9.394 -22.851 1.00 72.44 350 VAL A C 1
ATOM 2642 O O . VAL A 1 350 ? 23.101 9.483 -22.089 1.00 72.44 350 VAL A O 1
ATOM 2645 N N . THR A 1 351 ? 24.781 10.461 -23.194 1.00 79.12 351 THR A N 1
ATOM 2646 C CA . THR A 1 351 ? 24.332 11.827 -22.890 1.00 79.12 351 THR A CA 1
ATOM 2647 C C . THR A 1 351 ? 23.447 12.295 -24.030 1.00 79.12 351 THR A C 1
ATOM 2649 O O . THR A 1 351 ? 23.896 12.286 -25.169 1.00 79.12 351 THR A O 1
ATOM 2652 N N . VAL A 1 352 ? 22.216 12.704 -23.733 1.00 87.25 352 VAL A N 1
ATOM 2653 C CA . VAL A 1 352 ? 21.262 13.155 -24.753 1.00 87.25 352 VAL A CA 1
ATOM 2654 C C . VAL A 1 352 ? 21.055 14.670 -24.628 1.00 87.25 352 VAL A C 1
ATOM 2656 O O . VAL A 1 352 ? 20.872 15.204 -23.531 1.00 87.25 352 VAL A O 1
ATOM 2659 N N . SER A 1 353 ? 21.124 15.398 -25.733 1.00 86.94 353 SER A N 1
ATOM 2660 C CA . SER A 1 353 ? 20.809 16.828 -25.820 1.00 86.94 353 SER A CA 1
ATOM 2661 C C . SER A 1 353 ? 19.492 17.054 -26.559 1.00 86.94 353 SER A C 1
ATOM 2663 O O . SER A 1 353 ? 18.915 16.120 -27.107 1.00 86.94 353 SER A O 1
ATOM 2665 N N . ASP A 1 354 ? 18.986 18.289 -26.524 1.00 89.81 354 ASP A N 1
ATOM 2666 C CA . ASP A 1 354 ? 17.787 18.713 -27.268 1.00 89.81 354 ASP A CA 1
ATOM 2667 C C . ASP A 1 354 ? 16.555 17.822 -27.051 1.00 89.81 354 ASP A C 1
ATOM 2669 O O . ASP A 1 354 ? 15.756 17.591 -27.956 1.00 89.81 354 ASP A O 1
ATOM 2673 N N . VAL A 1 355 ? 16.395 17.324 -25.820 1.00 93.94 355 VAL A N 1
ATOM 2674 C CA . VAL A 1 355 ? 15.269 16.457 -25.472 1.00 93.94 355 VAL A CA 1
ATOM 2675 C C . VAL A 1 355 ? 13.958 17.228 -25.595 1.00 93.94 355 VAL A C 1
ATOM 2677 O O . VAL A 1 355 ? 13.826 18.334 -25.067 1.00 93.94 355 VAL A O 1
ATOM 2680 N N . ALA A 1 356 ? 12.979 16.619 -26.253 1.00 95.50 356 ALA A N 1
ATOM 2681 C CA . ALA A 1 356 ? 11.615 17.104 -26.354 1.00 95.50 356 ALA A CA 1
ATOM 2682 C C . ALA A 1 356 ? 10.636 15.999 -25.951 1.00 95.50 356 ALA A C 1
ATOM 2684 O O . ALA A 1 356 ? 10.711 14.869 -26.430 1.00 95.50 356 ALA A O 1
ATOM 2685 N N . LEU A 1 357 ? 9.701 16.351 -25.072 1.00 97.00 357 LEU A N 1
ATOM 2686 C CA . LEU A 1 357 ? 8.562 15.529 -24.687 1.00 97.00 357 LEU A CA 1
ATOM 2687 C C . LEU A 1 357 ? 7.383 15.858 -25.598 1.00 97.00 357 LEU A C 1
ATOM 2689 O O . LEU A 1 357 ? 7.096 17.033 -25.851 1.00 97.00 357 LEU A O 1
ATOM 2693 N N . LEU A 1 358 ? 6.670 14.828 -26.037 1.00 97.12 358 LEU A N 1
ATOM 2694 C CA . LEU A 1 358 ? 5.486 14.933 -26.877 1.00 97.12 358 LEU A CA 1
ATOM 2695 C C . LEU A 1 358 ? 4.298 14.221 -26.228 1.00 97.12 358 LEU A C 1
ATOM 2697 O O . LEU A 1 358 ? 4.453 13.304 -25.421 1.00 97.12 358 LEU A O 1
ATOM 2701 N N . ILE A 1 359 ? 3.100 14.659 -26.602 1.00 97.38 359 ILE A N 1
ATOM 2702 C CA . ILE A 1 359 ? 1.828 14.043 -26.245 1.00 97.38 359 ILE A CA 1
ATOM 2703 C C . ILE A 1 359 ? 0.976 13.897 -27.507 1.00 97.38 359 ILE A C 1
ATOM 2705 O O . ILE A 1 359 ? 0.685 14.877 -28.190 1.00 97.38 359 ILE A O 1
ATOM 2709 N N . ASN A 1 360 ? 0.582 12.668 -27.836 1.00 96.19 360 ASN A N 1
ATOM 2710 C CA . ASN A 1 360 ? -0.160 12.320 -29.049 1.00 96.19 360 ASN A CA 1
ATOM 2711 C C . ASN A 1 360 ? 0.508 12.880 -30.325 1.00 96.19 360 ASN A C 1
ATOM 2713 O O . ASN A 1 360 ? -0.160 13.503 -31.156 1.00 96.19 360 ASN A O 1
ATOM 2717 N N . GLY A 1 361 ? 1.832 12.736 -30.444 1.00 91.12 361 GLY A N 1
ATOM 2718 C CA . GLY A 1 361 ? 2.627 13.281 -31.547 1.00 91.12 361 GLY A CA 1
ATOM 2719 C C . GLY A 1 361 ? 2.774 14.809 -31.577 1.00 91.12 361 GLY A C 1
ATOM 2720 O O . GLY A 1 361 ? 3.338 15.339 -32.531 1.00 91.12 361 GLY A O 1
ATOM 2721 N N . GLN A 1 362 ? 2.266 15.547 -30.582 1.00 94.25 362 GLN A N 1
ATOM 2722 C CA . GLN A 1 362 ? 2.390 17.009 -30.500 1.00 94.25 362 GLN A CA 1
ATOM 2723 C C . GLN A 1 362 ? 3.421 17.432 -29.446 1.00 94.25 362 GLN A C 1
ATOM 2725 O O . GLN A 1 362 ? 3.478 16.804 -28.389 1.00 94.25 362 GLN A O 1
ATOM 2730 N N . PRO A 1 363 ? 4.197 18.513 -29.663 1.00 95.81 363 PRO A N 1
ATOM 2731 C CA . PRO A 1 363 ? 5.138 19.012 -28.664 1.00 95.81 363 PRO A CA 1
ATOM 2732 C C . PRO A 1 363 ? 4.438 19.357 -27.344 1.00 95.81 363 PRO A C 1
ATOM 2734 O O . PRO A 1 363 ? 3.520 20.176 -27.313 1.00 95.81 363 PRO A O 1
ATOM 2737 N N . LEU A 1 364 ? 4.897 18.746 -26.252 1.00 96.12 364 LEU A N 1
ATOM 2738 C CA . LEU A 1 364 ? 4.418 19.016 -24.900 1.00 96.12 364 LEU A CA 1
ATOM 2739 C C . LEU A 1 364 ? 5.347 19.995 -24.175 1.00 96.12 364 LEU A C 1
ATOM 2741 O O . LEU A 1 364 ? 4.888 21.011 -23.656 1.00 96.12 364 LEU A O 1
ATOM 2745 N N . ALA A 1 365 ? 6.644 19.683 -24.110 1.00 95.62 365 ALA A N 1
ATOM 2746 C CA . ALA A 1 365 ? 7.643 20.524 -23.454 1.00 95.62 365 ALA A CA 1
ATOM 2747 C C . ALA A 1 365 ? 9.070 20.160 -23.898 1.00 95.62 365 ALA A C 1
ATOM 2749 O O . ALA A 1 365 ? 9.344 18.984 -24.135 1.00 95.62 365 ALA A O 1
ATOM 2750 N N . PRO A 1 366 ? 10.000 21.127 -23.964 1.00 94.69 366 PRO A N 1
ATOM 2751 C CA . PRO A 1 366 ? 11.423 20.826 -24.052 1.00 94.69 366 PRO A CA 1
ATOM 2752 C C . PRO A 1 366 ? 11.970 20.353 -22.696 1.00 94.69 366 PRO A C 1
ATOM 2754 O O . PRO A 1 366 ? 11.457 20.722 -21.638 1.00 94.69 366 PRO A O 1
ATOM 2757 N N . GLY A 1 367 ? 13.068 19.605 -22.730 1.00 92.00 367 GLY A N 1
ATOM 2758 C CA . GLY A 1 367 ? 13.771 19.096 -21.558 1.00 92.00 367 GLY A CA 1
ATOM 2759 C C . GLY A 1 367 ? 13.344 17.690 -21.136 1.00 92.00 367 GLY A C 1
ATOM 2760 O O . GLY A 1 367 ? 12.525 17.031 -21.766 1.00 92.00 367 GLY A O 1
ATOM 2761 N N . TYR A 1 368 ? 13.944 17.227 -20.042 1.00 91.69 368 TYR A N 1
ATOM 2762 C CA . TYR A 1 368 ? 13.777 15.865 -19.528 1.00 91.69 368 TYR A CA 1
ATOM 2763 C C . TYR A 1 368 ? 12.517 15.660 -18.694 1.00 91.69 368 TYR A C 1
ATOM 2765 O O . TYR A 1 368 ? 12.133 14.521 -18.439 1.00 91.69 368 TYR A O 1
ATOM 2773 N N . GLU A 1 369 ? 11.894 16.741 -18.230 1.00 94.94 369 GLU A N 1
ATOM 2774 C CA . GLU A 1 369 ? 10.721 16.662 -17.375 1.00 94.94 369 GLU A CA 1
ATOM 2775 C C . GLU A 1 369 ? 9.764 17.835 -17.567 1.00 94.94 369 GLU A C 1
ATOM 2777 O O . GLU A 1 369 ? 10.163 18.960 -17.860 1.00 94.94 369 GLU A O 1
ATOM 2782 N N . THR A 1 370 ? 8.481 17.573 -17.337 1.00 96.62 370 THR A N 1
ATOM 2783 C CA . THR A 1 370 ? 7.443 18.597 -17.213 1.00 96.62 370 THR A CA 1
ATOM 2784 C C . THR A 1 370 ? 6.297 18.108 -16.328 1.00 96.62 370 THR A C 1
ATOM 2786 O O . THR A 1 370 ? 6.170 16.917 -16.040 1.00 96.62 370 THR A O 1
ATOM 2789 N N . LEU A 1 371 ? 5.442 19.029 -15.882 1.00 95.38 371 LEU A N 1
ATOM 2790 C CA . LEU A 1 371 ? 4.174 18.701 -15.233 1.00 95.38 371 LEU A CA 1
ATOM 2791 C C . LEU A 1 371 ? 3.036 18.877 -16.235 1.00 95.38 371 LEU A C 1
ATOM 2793 O O . LEU A 1 371 ? 2.721 20.001 -16.629 1.00 95.38 371 LEU A O 1
ATOM 2797 N N . TRP A 1 372 ? 2.382 17.777 -16.590 1.00 96.44 372 TRP A N 1
ATOM 2798 C CA . TRP A 1 372 ? 1.210 17.784 -17.455 1.00 96.44 372 TRP A CA 1
ATOM 2799 C C . TRP A 1 372 ? -0.072 17.800 -16.621 1.00 96.44 372 TRP A C 1
ATOM 2801 O O . TRP A 1 372 ? -0.219 17.036 -15.666 1.00 96.44 372 TRP A O 1
ATOM 2811 N N . GLN A 1 373 ? -0.993 18.700 -16.963 1.00 96.44 373 GLN A N 1
ATOM 2812 C CA . GLN A 1 373 ? -2.308 18.767 -16.334 1.00 96.44 373 GLN A CA 1
ATOM 2813 C C . GLN A 1 373 ? -3.201 17.659 -16.885 1.00 96.44 373 GLN A C 1
ATOM 2815 O O . GLN A 1 373 ? -3.379 17.561 -18.094 1.00 96.44 373 GLN A O 1
ATOM 2820 N N . MET A 1 374 ? -3.773 16.853 -15.992 1.00 95.00 374 MET A N 1
ATOM 2821 C CA . MET A 1 374 ? -4.611 15.728 -16.384 1.00 95.00 374 MET A CA 1
ATOM 2822 C C . MET A 1 374 ? -5.938 16.197 -16.976 1.00 95.00 374 MET A C 1
ATOM 2824 O O . MET A 1 374 ? -6.636 17.039 -16.405 1.00 95.00 374 MET A O 1
ATOM 2828 N N . GLU A 1 375 ? -6.327 15.559 -18.072 1.00 93.75 375 GLU A N 1
ATOM 2829 C CA . GLU A 1 375 ? -7.637 15.692 -18.699 1.00 93.75 375 GLU A CA 1
ATOM 2830 C C . GLU A 1 375 ? -8.195 14.297 -18.996 1.00 93.75 375 GLU A C 1
ATOM 2832 O O . GLU A 1 375 ? -7.406 13.393 -19.261 1.00 93.75 375 GLU A O 1
ATOM 2837 N N . PRO A 1 376 ? -9.522 14.068 -18.926 1.00 95.69 376 PRO A N 1
ATOM 2838 C CA . PRO A 1 376 ? -10.091 12.763 -19.241 1.00 95.69 376 PRO A CA 1
ATOM 2839 C C . PRO A 1 376 ? -9.795 12.363 -20.686 1.00 95.69 376 PRO A C 1
ATOM 2841 O O . PRO A 1 376 ? -10.125 13.104 -21.611 1.00 95.69 376 PRO A O 1
ATOM 2844 N N . GLY A 1 377 ? -9.252 11.167 -20.887 1.00 95.75 377 GLY A N 1
ATOM 2845 C CA . GLY A 1 377 ? -8.900 10.691 -22.218 1.00 95.75 377 GLY A CA 1
ATOM 2846 C C . GLY A 1 377 ? -7.801 9.641 -22.212 1.00 95.75 377 GLY A C 1
ATOM 2847 O O . GLY A 1 377 ? -7.305 9.234 -21.163 1.00 95.75 377 GLY A O 1
ATOM 2848 N N . ARG A 1 378 ? -7.427 9.201 -23.413 1.00 96.19 378 ARG A N 1
ATOM 2849 C CA . ARG A 1 378 ? -6.267 8.339 -23.647 1.00 96.19 378 ARG A CA 1
ATOM 2850 C C . ARG A 1 378 ? -5.159 9.167 -24.272 1.00 96.19 378 ARG A C 1
ATOM 2852 O O . ARG A 1 378 ? -5.419 9.929 -25.202 1.00 96.19 378 ARG A O 1
ATOM 2859 N N . TYR A 1 379 ? -3.950 9.003 -23.757 1.00 96.56 379 TYR A N 1
ATOM 2860 C CA . TYR A 1 379 ? -2.791 9.787 -24.166 1.00 96.56 379 TYR A CA 1
ATOM 2861 C C . TYR A 1 379 ? -1.612 8.868 -24.423 1.00 96.56 379 TYR A C 1
ATOM 2863 O O . TYR A 1 379 ? -1.423 7.896 -23.696 1.00 96.56 379 TYR A O 1
ATOM 2871 N N . THR A 1 380 ? -0.826 9.191 -25.442 1.00 97.25 380 THR A N 1
ATOM 2872 C CA . THR A 1 380 ? 0.466 8.566 -25.718 1.00 97.25 380 THR A CA 1
ATOM 2873 C C . THR A 1 380 ? 1.547 9.614 -25.524 1.00 97.25 380 THR A C 1
ATOM 2875 O O . THR A 1 380 ? 1.490 10.670 -26.145 1.00 97.25 380 THR A O 1
ATOM 2878 N N . PHE A 1 381 ? 2.497 9.348 -24.640 1.00 96.69 381 PHE A N 1
ATOM 2879 C CA . PHE A 1 381 ? 3.675 10.171 -24.429 1.00 96.69 381 PHE A CA 1
ATOM 2880 C C . PHE A 1 381 ? 4.839 9.604 -25.218 1.00 96.69 381 PHE A C 1
ATOM 2882 O O . PHE A 1 381 ? 5.092 8.401 -25.202 1.00 96.69 381 PHE A O 1
ATOM 2889 N N . GLU A 1 382 ? 5.559 10.492 -25.880 1.00 97.00 382 GLU A N 1
ATOM 2890 C CA . GLU A 1 382 ? 6.744 10.176 -26.666 1.00 97.00 382 GLU A CA 1
ATOM 2891 C C . GLU A 1 382 ? 7.864 11.122 -26.239 1.00 97.00 382 GLU A C 1
ATOM 2893 O O . GLU A 1 382 ? 7.615 12.199 -25.688 1.00 97.00 382 GLU A O 1
ATOM 2898 N N . ALA A 1 383 ? 9.108 10.717 -26.459 1.00 95.44 383 ALA A N 1
ATOM 2899 C CA . ALA A 1 383 ? 10.245 11.588 -26.230 1.00 95.44 383 ALA A CA 1
ATOM 2900 C C . ALA A 1 383 ? 11.302 11.353 -27.291 1.00 95.44 383 ALA A C 1
ATOM 2902 O O . ALA A 1 383 ? 11.573 10.209 -27.658 1.00 95.44 383 ALA A O 1
ATOM 2903 N N . VAL A 1 384 ? 11.900 12.446 -27.739 1.00 94.25 384 VAL A N 1
ATOM 2904 C CA . VAL A 1 384 ? 12.974 12.464 -28.728 1.00 94.25 384 VAL A CA 1
ATOM 2905 C C . VAL A 1 384 ? 14.120 13.311 -28.192 1.00 94.25 384 VAL A C 1
ATOM 2907 O O . VAL A 1 384 ? 13.903 14.191 -27.361 1.00 94.25 384 VAL A O 1
ATOM 2910 N N . GLY A 1 385 ? 15.336 13.050 -28.642 1.00 91.50 385 GLY A N 1
ATOM 2911 C CA . GLY A 1 385 ? 16.523 13.834 -28.326 1.00 91.50 385 GLY A CA 1
ATOM 2912 C C . GLY A 1 385 ? 17.662 13.484 -29.273 1.00 91.50 385 GLY A C 1
ATOM 2913 O O . GLY A 1 385 ? 17.484 12.687 -30.189 1.00 91.50 385 GLY A O 1
ATOM 2914 N N . VAL A 1 386 ? 18.833 14.071 -29.055 1.00 88.44 386 VAL A N 1
ATOM 2915 C CA . VAL A 1 386 ? 20.005 13.913 -29.924 1.00 88.44 386 VAL A CA 1
ATOM 2916 C C . VAL A 1 386 ? 21.177 13.358 -29.119 1.00 88.44 386 VAL A C 1
ATOM 2918 O O . VAL A 1 386 ? 21.484 13.860 -28.039 1.00 88.44 386 VAL A O 1
ATOM 2921 N N . ASP A 1 387 ? 21.822 12.302 -29.609 1.00 84.69 387 ASP A N 1
ATOM 2922 C CA . ASP A 1 387 ? 23.021 11.728 -28.990 1.00 84.69 387 ASP A CA 1
ATOM 2923 C C . ASP A 1 387 ? 24.298 12.550 -29.318 1.00 84.69 387 ASP A C 1
ATOM 2925 O O . ASP A 1 387 ? 24.267 13.467 -30.144 1.00 84.69 387 ASP A O 1
ATOM 2929 N N . PRO A 1 388 ? 25.469 12.244 -28.722 1.00 79.00 388 PRO A N 1
ATOM 2930 C CA . PRO A 1 388 ? 26.704 12.981 -29.006 1.00 79.00 388 PRO A CA 1
ATOM 2931 C C . PRO A 1 388 ? 27.235 12.800 -30.438 1.00 79.00 388 PRO A C 1
ATOM 2933 O O . PRO A 1 388 ? 28.112 13.555 -30.857 1.00 79.00 388 PRO A O 1
ATOM 2936 N N . ALA A 1 389 ? 26.749 11.796 -31.171 1.00 82.56 389 ALA A N 1
ATOM 2937 C CA . ALA A 1 389 ? 27.078 11.554 -32.572 1.00 82.56 389 ALA A CA 1
ATOM 2938 C C . ALA A 1 389 ? 26.136 12.308 -33.534 1.00 82.56 389 ALA A C 1
ATOM 2940 O O . ALA A 1 389 ? 26.372 12.297 -34.743 1.00 82.56 389 ALA A O 1
ATOM 2941 N N . GLY A 1 390 ? 25.126 13.011 -33.009 1.00 80.94 390 GLY A N 1
ATOM 2942 C CA . GLY A 1 390 ? 24.146 13.764 -33.784 1.00 80.94 390 GLY A CA 1
ATOM 2943 C C . GLY A 1 390 ? 22.973 12.922 -34.289 1.00 80.94 390 GLY A C 1
ATOM 2944 O O . GLY A 1 390 ? 22.209 13.413 -35.119 1.00 80.94 390 GLY A O 1
ATOM 2945 N N . ASN A 1 391 ? 22.822 11.680 -33.819 1.00 84.81 391 ASN A N 1
ATOM 2946 C CA . ASN A 1 391 ? 21.696 10.826 -34.1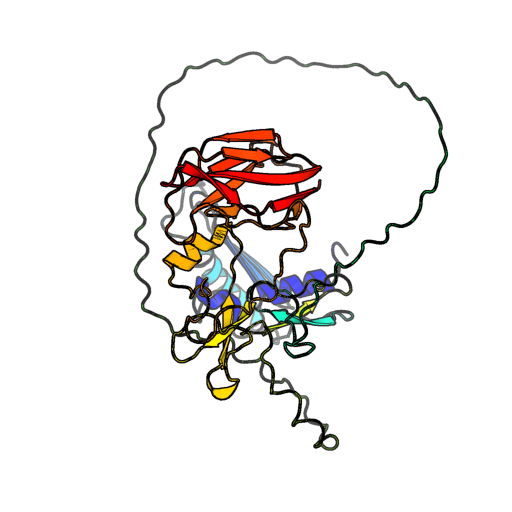82 1.00 84.81 391 ASN A CA 1
ATOM 2947 C C . ASN A 1 391 ? 20.495 11.114 -33.283 1.00 84.81 391 ASN A C 1
ATOM 2949 O O . ASN A 1 391 ? 20.641 11.370 -32.085 1.00 84.81 391 ASN A O 1
ATOM 2953 N N . GLU A 1 392 ? 19.300 11.026 -33.859 1.00 86.56 392 GLU A N 1
ATOM 2954 C CA . GLU A 1 392 ? 18.067 11.090 -33.085 1.00 86.56 392 GLU A CA 1
ATOM 2955 C C . GLU A 1 392 ? 17.903 9.812 -32.256 1.00 86.56 392 GLU A C 1
ATOM 2957 O O . GLU A 1 392 ? 18.022 8.697 -32.764 1.00 86.56 392 GLU A O 1
ATOM 2962 N N . VAL A 1 393 ? 17.610 9.985 -30.972 1.00 87.50 393 VAL A N 1
ATOM 2963 C CA . VAL A 1 393 ? 17.273 8.907 -30.047 1.00 87.50 393 VAL A CA 1
ATOM 2964 C C . VAL A 1 393 ? 15.880 9.137 -29.493 1.00 87.50 393 VAL A C 1
ATOM 2966 O O . VAL A 1 393 ? 15.514 10.253 -29.125 1.00 87.50 393 VAL A O 1
ATOM 2969 N N . THR A 1 394 ? 15.101 8.068 -29.399 1.00 89.81 394 THR A N 1
ATOM 2970 C CA . THR A 1 394 ? 13.714 8.133 -28.938 1.00 89.81 394 THR A CA 1
ATOM 2971 C C . THR A 1 394 ? 13.502 7.257 -27.713 1.00 89.81 394 THR A C 1
ATOM 2973 O O . THR A 1 394 ? 14.250 6.311 -27.471 1.00 89.81 394 THR A O 1
ATOM 2976 N N . ALA A 1 395 ? 12.494 7.581 -26.908 1.00 86.88 395 ALA A N 1
ATOM 2977 C CA . ALA A 1 395 ? 11.990 6.670 -25.888 1.00 86.88 395 ALA A CA 1
ATOM 2978 C C . ALA A 1 395 ? 10.837 5.834 -26.463 1.00 86.88 395 ALA A C 1
ATOM 2980 O O . ALA A 1 395 ? 10.018 6.385 -27.205 1.00 86.88 395 ALA A O 1
ATOM 2981 N N . PRO A 1 396 ? 10.704 4.545 -26.091 1.00 86.81 396 PRO A N 1
ATOM 2982 C CA . PRO A 1 396 ? 9.496 3.784 -26.389 1.00 86.81 396 PRO A CA 1
ATOM 2983 C C . PRO A 1 396 ? 8.247 4.546 -25.911 1.00 86.81 396 PRO A C 1
ATOM 2985 O O . PRO A 1 396 ? 8.245 5.023 -24.769 1.00 86.81 396 PRO A O 1
ATOM 2988 N N . PRO A 1 397 ? 7.204 4.683 -26.750 1.00 90.94 397 PRO A N 1
ATOM 2989 C CA . PRO A 1 397 ? 6.024 5.461 -26.402 1.00 90.94 397 PRO A CA 1
ATOM 2990 C C . PRO A 1 397 ? 5.286 4.851 -25.210 1.00 90.94 397 PRO A C 1
ATOM 2992 O O . PRO A 1 397 ? 5.166 3.629 -25.097 1.00 90.94 397 PRO A O 1
ATOM 2995 N N . VAL A 1 398 ? 4.748 5.714 -24.348 1.00 90.00 398 VAL A N 1
ATOM 2996 C CA . VAL A 1 398 ? 3.976 5.326 -23.165 1.00 90.00 398 VAL A CA 1
ATOM 2997 C C . VAL A 1 398 ? 2.516 5.740 -23.306 1.00 90.00 398 VAL A C 1
ATOM 2999 O O . VAL A 1 398 ? 2.208 6.924 -23.378 1.00 90.00 398 VAL A O 1
ATOM 3002 N N . SER A 1 399 ? 1.591 4.784 -23.273 1.00 91.94 399 SER A N 1
ATOM 3003 C CA . SER A 1 399 ? 0.148 5.043 -23.297 1.00 91.94 399 SER A CA 1
ATOM 3004 C C . SER A 1 399 ? -0.466 5.029 -21.897 1.00 91.94 399 SER A C 1
ATOM 3006 O O . SER A 1 399 ? -0.223 4.103 -21.126 1.00 91.94 399 SER A O 1
ATOM 3008 N N . ILE A 1 400 ? -1.332 5.998 -21.597 1.00 92.88 400 ILE A N 1
ATOM 3009 C CA . ILE A 1 400 ? -2.101 6.080 -20.345 1.00 92.88 400 ILE A CA 1
ATOM 3010 C C . ILE A 1 400 ? -3.584 6.377 -20.596 1.00 92.88 400 ILE A C 1
ATOM 3012 O O . ILE A 1 400 ? -3.977 6.823 -21.678 1.00 92.88 400 ILE A O 1
ATOM 3016 N N . GLU A 1 401 ? -4.403 6.196 -19.563 1.00 95.56 401 GLU A N 1
ATOM 3017 C CA . GLU A 1 401 ? -5.819 6.562 -19.539 1.00 95.56 401 GLU A CA 1
ATOM 3018 C C . GLU A 1 401 ? -6.148 7.403 -18.299 1.00 95.56 401 GLU A C 1
ATOM 3020 O O . GLU A 1 401 ? -5.748 7.079 -17.185 1.00 95.56 401 GLU A O 1
ATOM 3025 N N . VAL A 1 402 ? -6.906 8.482 -18.480 1.00 94.25 402 VAL A N 1
ATOM 3026 C CA . VAL A 1 402 ? -7.416 9.327 -17.397 1.00 94.25 402 VAL A CA 1
ATOM 3027 C C . VAL A 1 402 ? -8.938 9.218 -17.359 1.00 94.25 402 VAL A C 1
ATOM 3029 O O . VAL A 1 402 ? -9.624 9.561 -18.324 1.00 94.25 402 VAL A O 1
ATOM 3032 N N . VAL A 1 403 ? -9.476 8.767 -16.227 1.00 93.12 403 VAL A N 1
ATOM 3033 C CA . VAL A 1 403 ? -10.911 8.600 -15.969 1.00 93.12 403 VAL A CA 1
ATOM 3034 C C . VAL A 1 403 ? -11.436 9.658 -14.994 1.00 93.12 403 VAL A C 1
ATOM 3036 O O . VAL A 1 403 ? -10.683 10.246 -14.215 1.00 93.12 403 VAL A O 1
ATOM 3039 N N . ARG A 1 404 ? -12.749 9.904 -15.036 1.00 88.12 404 ARG A N 1
ATOM 3040 C CA . ARG A 1 404 ? -13.450 10.728 -14.038 1.00 88.12 404 ARG A CA 1
ATOM 3041 C C . ARG A 1 404 ? -13.778 9.938 -12.781 1.00 88.12 404 ARG A C 1
ATOM 3043 O O . ARG A 1 404 ? -14.070 8.723 -12.897 1.00 88.12 404 ARG A O 1
#